Protein AF-A0A923CUH1-F1 (afdb_monomer_lite)

Foldseek 3Di:
DFDWDADPVRHTPFHDDFLLLLQLQLLLQVLLVVQVVCQPVLAAAEEEAEEDAPFCSSLLLSCVFWLWLATDGLVVQLQQAQPVVQVVCVVVVHGDPVRHGHALLVLLVVVLVLCLLQLQLQRNYTYYYYYLNSLCSGPLSVLLLVLLLVVQLVCCVPDPDHPCVVCVDLVSVLVVLVVQQVCCVVVVDDGSRHVVNNVVLVVFDSVVSVQSNDDAPPFQDRDSVPDPPVCRSVVSNVVVLVVCLQQQSRWGWDFLVNLCVLQVVVVHDCVLCQVLQFPQSPPDRTTRGDSQCNDLVSVLVSCVVSVVDPPPDDDDPSVVVVSVSTRRDHHYDYHYRDPSSSPDDGFLLSVLQVVVLVVLVVVCVVVVHPQWRWHWPPSLDDPVPIDIDTHRCVVQWDWDQHSNDTDTDGDGHYDDCVAQSNVVSVVCSNVQSVSDNDDHPTRNDDDRDNDDDDPSSDRPSSNRRPPDDPVVVD

Secondary structure (DSSP, 8-state):
----EE-TT--EEE---TTHHHHHHHHHHHHHHHHHHHHHH---EEEEEE--SS--HHHHHHHHHH--SEE--HHHHHT-B-HHHHHHHHHTT---GGGBSB-HHHHHHHHHHHHHHHHHTT---EEEEEETTGGGGBHHHHHHHHHHHHHHHHHHHHSSS-HHHH--SHHHHHHHHHHHHHHHHHS----SS-HHHHHHHHTS-HHHHHHHTSPPPTTS---GGGS-HHHHHHHHHHHHHHHHHHTT-----EEHHHHHHHHHHTT--HHHHHHHHBSSTTSSSEE-B-TT--SHHHHHHHHHHTTSS-TTPPPPHHHHHHHHHHS----EEEEEESHHHHTSPPPHHHHHHHHHHHHHHHHHHHTT--SEEEEEE-TTS-GGG-EEEEEESGGGEEEEEETTEEEEEEPPPPP-TTSHHHHHHHHHHHHHHT-SSSPP----PPPP-SSS--TTSS-HHHHHHTSPPTTTT-

pLDDT: mean 89.27, std 9.26, range [29.44, 98.06]

Sequence (474 aa):
GDIQVRDSKGKVLCAMSFGFHTAARSFANEISNLCNDCSSDVKYWHICKVMGRVASHLALEVALQTHANMTLIGEDLANYIDKRRIAQAEKQGIVDYTAYGMTLRHLSRLICDGIVKRAAVGKNYGVLVIPEGVLEFINEIQIFITKLNVIIAEYNATHDKHFHKEFPLLEDKLDYLRRLARQSREEEIISVWNTRDDDLFNDIPAFFQEGLLMERDSHGNFQFSLVETDKILMGLVKDYLNILKEKGRYKLGIHKDFFRKTLKKDGLDPDFFGPVLFRNYDNGPYLLVKESIMSNKTLKQELIRGKVIKNEDKIPKAIEKIYKKSVPNFKTQLHFYGYDGRGSDPSRFDCNYTYNLGLTVFALIANNATGQMAAIKNLEFDFSAWQPIGIPIAPLMRLEERNGKLTLVIEKSVVNTHSTAFKVVESLREKWLAANPEEDNYRRPGPIRFTGKSEEDRPLTLVLNAIPNGHDQI

Radius of gyration: 27.13 Å; chains: 1; bounding box: 61×70×78 Å

Structure (mmCIF, N/CA/C/O backbone):
data_AF-A0A923CUH1-F1
#
_entry.id   AF-A0A923CUH1-F1
#
loop_
_atom_site.group_PDB
_atom_site.id
_atom_site.type_symbol
_atom_site.label_atom_id
_atom_site.label_alt_id
_atom_site.label_comp_id
_atom_site.label_asym_id
_atom_site.label_entity_id
_atom_site.label_seq_id
_atom_site.pdbx_PDB_ins_code
_atom_site.Cartn_x
_atom_site.Cartn_y
_atom_site.Cartn_z
_atom_site.occupancy
_atom_site.B_iso_or_equiv
_atom_site.auth_seq_id
_atom_site.auth_comp_id
_atom_site.auth_asym_id
_atom_site.auth_atom_id
_atom_site.pdbx_PDB_model_num
ATOM 1 N N . GLY A 1 1 ? 13.529 -0.574 -13.558 1.00 53.47 1 GLY A N 1
ATOM 2 C CA . GLY A 1 1 ? 13.115 -1.873 -13.016 1.00 53.47 1 GLY A CA 1
ATOM 3 C C . GLY A 1 1 ? 11.708 -2.244 -13.423 1.00 53.47 1 GLY A C 1
ATOM 4 O O . GLY A 1 1 ? 11.166 -3.147 -12.820 1.00 53.47 1 GLY A O 1
ATOM 5 N N . ASP A 1 2 ? 11.115 -1.599 -14.433 1.00 69.31 2 ASP A N 1
ATOM 6 C CA . ASP A 1 2 ? 9.685 -1.757 -14.716 1.00 69.31 2 ASP A CA 1
ATOM 7 C C . ASP A 1 2 ? 9.478 -1.694 -16.231 1.00 69.31 2 ASP A C 1
ATOM 9 O O . ASP A 1 2 ? 8.814 -0.808 -16.758 1.00 69.31 2 ASP A O 1
ATOM 13 N N . ILE A 1 3 ? 10.170 -2.569 -16.962 1.00 81.31 3 ILE A N 1
ATOM 14 C CA . ILE A 1 3 ? 9.990 -2.706 -18.409 1.00 81.31 3 ILE A CA 1
ATOM 15 C C . ILE A 1 3 ? 9.239 -4.009 -18.638 1.00 81.31 3 ILE A C 1
ATOM 17 O O . ILE A 1 3 ? 9.714 -5.081 -18.264 1.00 81.31 3 ILE A O 1
ATOM 21 N N . GLN A 1 4 ? 8.081 -3.895 -19.274 1.00 89.06 4 GLN A N 1
ATOM 22 C CA . GLN A 1 4 ? 7.370 -5.015 -19.867 1.00 89.06 4 GLN A CA 1
ATOM 23 C C . GLN A 1 4 ? 7.197 -4.701 -21.345 1.00 89.06 4 GLN A C 1
ATOM 25 O O . GLN A 1 4 ? 6.841 -3.581 -21.705 1.00 89.06 4 GLN A O 1
ATOM 30 N N . VAL A 1 5 ? 7.466 -5.680 -22.201 1.00 90.62 5 VAL A N 1
ATOM 31 C CA . VAL A 1 5 ? 7.386 -5.505 -23.652 1.00 90.62 5 VAL A CA 1
ATOM 32 C C . VAL A 1 5 ? 6.384 -6.490 -24.218 1.00 90.62 5 VAL A C 1
ATOM 34 O O . VAL A 1 5 ? 6.442 -7.686 -23.918 1.00 90.62 5 VAL A O 1
ATOM 37 N N . ARG A 1 6 ? 5.494 -5.984 -25.070 1.00 89.81 6 ARG A N 1
ATOM 38 C CA . ARG A 1 6 ? 4.552 -6.770 -25.866 1.00 89.81 6 ARG A CA 1
ATOM 39 C C . ARG A 1 6 ? 4.747 -6.463 -27.345 1.00 89.81 6 ARG A C 1
ATOM 41 O O . ARG A 1 6 ? 5.167 -5.362 -27.691 1.00 89.81 6 ARG A O 1
ATOM 48 N N . ASP A 1 7 ? 4.468 -7.435 -28.204 1.00 88.75 7 ASP A N 1
ATOM 49 C CA . ASP A 1 7 ? 4.393 -7.194 -29.645 1.00 88.75 7 ASP A CA 1
ATOM 50 C C . ASP A 1 7 ? 3.061 -6.527 -30.041 1.00 88.75 7 ASP A C 1
ATOM 52 O O . ASP A 1 7 ? 2.171 -6.319 -29.213 1.00 88.75 7 ASP A O 1
ATOM 56 N N . SER A 1 8 ? 2.904 -6.207 -31.328 1.00 85.88 8 SER A N 1
ATOM 57 C CA . SER A 1 8 ? 1.687 -5.585 -31.872 1.00 85.88 8 SER A CA 1
ATOM 58 C C . SER A 1 8 ? 0.430 -6.452 -31.758 1.00 85.88 8 SER A C 1
ATOM 60 O O . SER A 1 8 ? -0.675 -5.944 -31.925 1.00 85.88 8 SER A O 1
ATOM 62 N N . LYS A 1 9 ? 0.579 -7.750 -31.469 1.00 87.94 9 LYS A N 1
ATOM 63 C CA . LYS A 1 9 ? -0.520 -8.689 -31.215 1.00 87.94 9 LYS A CA 1
ATOM 64 C C . LYS A 1 9 ? -0.776 -8.876 -29.715 1.00 87.94 9 LYS A C 1
ATOM 66 O O . LYS A 1 9 ? -1.543 -9.753 -29.334 1.00 87.94 9 LYS A O 1
ATOM 71 N N . GLY A 1 10 ? -0.118 -8.091 -28.857 1.00 84.75 10 GLY A N 1
ATOM 72 C CA . GLY A 1 10 ? -0.249 -8.156 -27.402 1.00 84.75 10 GLY A CA 1
ATOM 73 C C . GLY A 1 10 ? 0.540 -9.289 -26.738 1.00 84.75 10 GLY A C 1
ATOM 74 O O . GLY A 1 10 ? 0.474 -9.436 -25.510 1.00 84.75 10 GLY A O 1
ATOM 75 N N . LYS A 1 11 ? 1.318 -10.071 -27.500 1.00 87.50 11 LYS A N 1
ATOM 76 C CA . LYS A 1 11 ? 2.098 -11.191 -26.966 1.00 87.50 11 LYS A CA 1
ATOM 77 C C . LYS A 1 11 ? 3.270 -10.670 -26.149 1.00 87.50 11 LYS A C 1
ATOM 79 O O . LYS A 1 11 ? 4.036 -9.829 -26.612 1.00 87.50 11 LYS A O 1
ATOM 84 N N . VAL A 1 12 ? 3.442 -11.212 -24.947 1.00 90.50 12 VAL A N 1
ATOM 85 C CA . VAL A 1 12 ? 4.538 -10.833 -24.050 1.00 90.50 12 VAL A CA 1
ATOM 86 C C . VAL A 1 12 ? 5.882 -11.279 -24.635 1.00 90.50 12 VAL A C 1
ATOM 88 O O . VAL A 1 12 ? 6.094 -12.455 -24.937 1.00 90.50 12 VAL A O 1
ATOM 91 N N . LEU A 1 13 ? 6.791 -10.319 -24.800 1.00 92.81 13 LEU A N 1
ATOM 92 C CA . LEU A 1 13 ? 8.180 -10.527 -25.216 1.00 92.81 13 LEU A CA 1
ATOM 93 C C . LEU A 1 13 ? 9.147 -10.401 -24.034 1.00 92.81 13 LEU A C 1
ATOM 95 O O . LEU A 1 13 ? 10.120 -11.142 -23.959 1.00 92.81 13 LEU A O 1
ATOM 99 N N . CYS A 1 14 ? 8.856 -9.488 -23.107 1.00 93.56 14 CYS A N 1
ATOM 100 C CA . CYS A 1 14 ? 9.565 -9.329 -21.842 1.00 93.56 14 CYS A CA 1
ATOM 101 C C . CYS A 1 14 ? 8.522 -9.139 -20.741 1.00 93.56 14 CYS A C 1
ATOM 103 O O . CYS A 1 14 ? 7.803 -8.140 -20.742 1.00 93.56 14 CYS A O 1
ATOM 105 N N . ALA A 1 15 ? 8.395 -10.119 -19.846 1.00 91.06 15 ALA A N 1
ATOM 106 C CA . ALA A 1 15 ? 7.364 -10.106 -18.809 1.00 91.06 15 ALA A CA 1
ATOM 107 C C . ALA A 1 15 ? 7.777 -9.306 -17.563 1.00 91.06 15 ALA A C 1
ATOM 109 O O . ALA A 1 15 ? 6.917 -8.770 -16.870 1.00 91.06 15 ALA A O 1
ATOM 110 N N . MET A 1 16 ? 9.078 -9.246 -17.264 1.00 91.19 16 MET A N 1
ATOM 111 C CA . MET A 1 16 ? 9.628 -8.551 -16.098 1.00 91.19 16 MET A CA 1
ATOM 112 C C . MET A 1 16 ? 11.131 -8.309 -16.238 1.00 91.19 16 MET A C 1
ATOM 114 O O . MET A 1 16 ? 11.830 -9.047 -16.938 1.00 91.19 16 MET A O 1
ATOM 118 N N . SER A 1 17 ? 11.657 -7.339 -15.493 1.00 91.38 17 SER A N 1
ATOM 119 C CA . SER A 1 17 ? 13.102 -7.198 -15.299 1.00 91.38 17 SER A CA 1
ATOM 120 C C . SER A 1 17 ? 13.632 -8.166 -14.240 1.00 91.38 17 SER A C 1
ATOM 122 O O . SER A 1 17 ? 12.934 -8.485 -13.278 1.00 91.38 17 SER A O 1
ATOM 124 N N . PHE A 1 18 ? 14.888 -8.588 -14.391 1.00 92.19 18 PHE A N 1
ATOM 125 C CA . PHE A 1 18 ? 15.571 -9.419 -13.399 1.00 92.19 18 PHE A CA 1
ATOM 126 C C . PHE A 1 18 ? 15.695 -8.704 -12.043 1.00 92.19 18 PHE A C 1
ATOM 128 O O . PHE A 1 18 ? 15.715 -7.473 -11.971 1.00 92.19 18 PHE A O 1
ATOM 135 N N . GLY A 1 19 ? 15.757 -9.483 -10.964 1.00 92.12 19 GLY A N 1
ATOM 136 C CA . GLY A 1 19 ? 15.858 -8.994 -9.585 1.00 92.12 19 GLY A CA 1
ATOM 137 C C . GLY A 1 19 ? 14.513 -8.630 -8.949 1.00 92.12 19 GLY A C 1
ATOM 138 O O . GLY A 1 19 ? 14.433 -8.508 -7.727 1.00 92.12 19 GLY A O 1
ATOM 139 N N . PHE A 1 20 ? 13.444 -8.502 -9.748 1.00 93.12 20 PHE A N 1
ATOM 140 C CA . PHE A 1 20 ? 12.092 -8.236 -9.251 1.00 93.12 20 PHE A CA 1
ATOM 141 C C . PHE A 1 20 ? 11.637 -9.301 -8.250 1.00 93.12 20 PHE A C 1
ATOM 143 O O . PHE A 1 20 ? 11.165 -8.962 -7.166 1.00 93.12 20 PHE A O 1
ATOM 150 N N . HIS A 1 21 ? 11.808 -10.583 -8.594 1.00 93.75 21 HIS A N 1
ATOM 151 C CA . HIS A 1 21 ? 11.360 -11.677 -7.740 1.00 93.75 21 HIS A CA 1
ATOM 152 C C . HIS A 1 21 ? 12.098 -11.662 -6.401 1.00 93.75 21 HIS A C 1
ATOM 154 O O . HIS A 1 21 ? 11.470 -11.711 -5.350 1.00 93.75 21 HIS A O 1
ATOM 160 N N . THR A 1 22 ? 13.421 -11.526 -6.427 1.00 93.19 22 THR A N 1
ATOM 161 C CA . THR A 1 22 ? 14.258 -11.463 -5.223 1.00 93.19 22 THR A CA 1
ATOM 162 C C . THR A 1 22 ? 13.841 -10.317 -4.305 1.00 93.19 22 THR A C 1
ATOM 164 O O . THR A 1 22 ? 13.588 -10.552 -3.123 1.00 93.19 22 THR A O 1
ATOM 167 N N . ALA A 1 23 ? 13.695 -9.104 -4.846 1.00 92.94 23 ALA A N 1
ATOM 168 C CA . ALA A 1 23 ? 13.280 -7.944 -4.063 1.00 92.94 23 ALA A CA 1
ATOM 169 C C . ALA A 1 23 ? 11.882 -8.145 -3.456 1.00 92.94 23 ALA A C 1
ATOM 171 O O . ALA A 1 23 ? 11.700 -7.966 -2.253 1.00 92.94 23 ALA A O 1
ATOM 172 N N . ALA A 1 24 ? 10.909 -8.595 -4.257 1.00 93.69 24 ALA A N 1
ATOM 173 C CA . ALA A 1 24 ? 9.548 -8.836 -3.787 1.00 93.69 24 ALA A CA 1
ATOM 174 C C . ALA A 1 24 ? 9.488 -9.891 -2.672 1.00 93.69 24 ALA A C 1
ATOM 176 O O . ALA A 1 24 ? 8.765 -9.716 -1.694 1.00 93.69 24 ALA A O 1
ATOM 177 N N . ARG A 1 25 ? 10.267 -10.971 -2.797 1.00 93.25 25 ARG A N 1
ATOM 178 C CA . ARG A 1 25 ? 10.357 -12.043 -1.795 1.00 93.25 25 ARG A CA 1
ATOM 179 C C . ARG A 1 25 ? 11.004 -11.558 -0.502 1.00 93.25 25 ARG A C 1
ATOM 181 O O . ARG A 1 25 ? 10.501 -11.885 0.568 1.00 93.25 25 ARG A O 1
ATOM 188 N N . SER A 1 26 ? 12.072 -10.768 -0.603 1.00 92.69 26 SER A N 1
ATOM 189 C CA . SER A 1 26 ? 12.737 -10.155 0.552 1.00 92.69 26 SER A CA 1
ATOM 190 C C . SER A 1 26 ? 11.755 -9.272 1.335 1.00 92.69 26 SER A C 1
ATOM 192 O O . SER A 1 26 ? 11.492 -9.522 2.511 1.00 92.69 26 SER A O 1
ATOM 194 N N . PHE A 1 27 ? 11.075 -8.348 0.648 1.00 94.00 27 PHE A N 1
ATOM 195 C CA . PHE A 1 27 ? 10.077 -7.469 1.267 1.00 94.00 27 PHE A CA 1
ATOM 196 C C . PHE A 1 27 ? 8.882 -8.235 1.839 1.00 94.00 27 PHE A C 1
ATOM 198 O O . PHE A 1 27 ? 8.433 -7.948 2.947 1.00 94.00 27 PHE A O 1
ATOM 205 N N . ALA A 1 28 ? 8.365 -9.227 1.111 1.00 94.94 28 ALA A N 1
ATOM 206 C CA . ALA A 1 28 ? 7.236 -10.025 1.572 1.00 94.94 28 ALA A CA 1
ATOM 207 C C . ALA A 1 28 ? 7.567 -10.835 2.833 1.00 94.94 28 ALA A C 1
ATOM 209 O O . ALA A 1 28 ? 6.721 -10.933 3.719 1.00 94.94 28 ALA A O 1
ATOM 210 N N . ASN A 1 29 ? 8.781 -11.385 2.942 1.00 92.94 29 ASN A N 1
ATOM 211 C CA . ASN A 1 29 ? 9.215 -12.099 4.142 1.00 92.94 29 ASN A CA 1
ATOM 212 C C . ASN A 1 29 ? 9.226 -11.167 5.359 1.00 92.94 29 ASN A C 1
ATOM 214 O O . ASN A 1 29 ? 8.589 -11.482 6.366 1.00 92.94 29 ASN A O 1
ATOM 218 N N . GLU A 1 30 ? 9.852 -9.995 5.246 1.00 93.25 30 GLU A N 1
ATOM 219 C CA . GLU A 1 30 ? 9.907 -9.020 6.341 1.00 93.25 30 GLU A CA 1
ATOM 220 C C . GLU A 1 30 ? 8.518 -8.518 6.752 1.00 93.25 30 GLU A C 1
ATOM 222 O O . GLU A 1 30 ? 8.163 -8.514 7.932 1.00 93.25 30 GLU A O 1
ATOM 227 N N . ILE A 1 31 ? 7.675 -8.171 5.778 1.00 95.81 31 ILE A N 1
ATOM 228 C CA . ILE A 1 31 ? 6.305 -7.718 6.045 1.00 95.81 31 ILE A CA 1
ATOM 229 C C . ILE A 1 31 ? 5.474 -8.843 6.678 1.00 95.81 31 ILE A C 1
ATOM 231 O O . ILE A 1 31 ? 4.690 -8.590 7.592 1.00 95.81 31 ILE A O 1
ATOM 235 N N . SER A 1 32 ? 5.667 -10.100 6.268 1.00 94.94 32 SER A N 1
ATOM 236 C CA . SER A 1 32 ? 4.964 -11.237 6.873 1.00 94.94 32 SER A CA 1
ATOM 237 C C . SER A 1 32 ? 5.366 -11.490 8.331 1.00 94.94 32 SER A C 1
ATOM 239 O O . SER A 1 32 ? 4.520 -11.894 9.136 1.00 94.94 32 SER A O 1
ATOM 241 N N . ASN A 1 33 ? 6.614 -11.183 8.706 1.00 93.38 33 ASN A N 1
ATOM 242 C CA . ASN A 1 33 ? 7.052 -11.220 10.101 1.00 93.38 33 ASN A CA 1
ATOM 243 C C . ASN A 1 33 ? 6.280 -10.181 10.929 1.00 93.38 33 ASN A C 1
ATOM 245 O O . ASN A 1 33 ? 5.782 -10.504 12.010 1.00 93.38 33 ASN A O 1
ATOM 249 N N . LEU A 1 34 ? 6.081 -8.974 10.386 1.00 94.56 34 LEU A N 1
ATOM 250 C CA . LEU A 1 34 ? 5.256 -7.939 11.020 1.00 94.56 34 LEU A CA 1
ATOM 251 C C . LEU A 1 34 ? 3.774 -8.324 11.103 1.00 94.56 34 LEU A C 1
ATOM 253 O O . LEU A 1 34 ? 3.114 -7.997 12.087 1.00 94.56 34 LEU A O 1
ATOM 257 N N . CYS A 1 35 ? 3.236 -9.049 10.118 1.00 92.75 35 CYS A N 1
ATOM 258 C CA . CYS A 1 35 ? 1.878 -9.598 10.192 1.00 92.75 35 CYS A CA 1
ATOM 259 C C . CYS A 1 35 ? 1.711 -10.563 11.387 1.00 92.75 35 CYS A C 1
ATOM 261 O O . CYS A 1 35 ? 0.673 -10.578 12.059 1.00 92.75 35 CYS A O 1
ATOM 263 N N . ASN A 1 36 ? 2.740 -11.360 11.688 1.00 87.31 36 ASN A N 1
ATOM 264 C CA . ASN A 1 36 ? 2.739 -12.260 12.843 1.00 87.31 36 ASN A CA 1
ATOM 265 C C . ASN A 1 36 ? 2.884 -11.498 14.175 1.00 87.31 36 ASN A C 1
ATOM 267 O O . ASN A 1 36 ? 2.172 -11.799 15.137 1.00 87.31 36 ASN A O 1
ATOM 271 N N . ASP A 1 37 ? 3.745 -10.478 14.215 1.00 86.50 37 ASP A N 1
ATOM 272 C CA . ASP A 1 37 ? 3.902 -9.594 15.378 1.00 86.50 37 ASP A CA 1
ATOM 273 C C . ASP A 1 37 ? 2.604 -8.832 15.695 1.00 86.50 37 ASP A C 1
ATOM 275 O O . ASP A 1 37 ? 2.131 -8.840 16.832 1.00 86.50 37 ASP A O 1
ATOM 279 N N . CYS A 1 38 ? 1.938 -8.301 14.662 1.00 84.06 38 CYS A N 1
ATOM 280 C CA . CYS A 1 38 ? 0.613 -7.678 14.745 1.00 84.06 38 CYS A CA 1
ATOM 281 C C . CYS A 1 38 ? -0.405 -8.555 15.478 1.00 84.06 38 CYS A C 1
ATOM 283 O O . CYS A 1 38 ? -1.154 -8.072 16.329 1.00 84.06 38 CYS A O 1
ATOM 285 N N . SER A 1 39 ? -0.423 -9.845 15.144 1.00 78.56 39 SER A N 1
ATOM 286 C CA . SER A 1 39 ? -1.347 -10.820 15.730 1.00 78.56 39 SER A CA 1
ATOM 287 C C . SER A 1 39 ? -1.015 -11.140 17.195 1.00 78.56 39 SER A C 1
ATOM 289 O O . SER A 1 39 ? -1.879 -11.626 17.920 1.00 78.56 39 SER A O 1
ATOM 291 N N . SER A 1 40 ? 0.213 -10.846 17.635 1.00 77.69 40 SER A N 1
ATOM 292 C CA . SER A 1 40 ? 0.733 -11.185 18.962 1.00 77.69 40 SER A CA 1
ATOM 293 C C . SER A 1 40 ? 0.672 -10.008 19.949 1.00 77.69 40 SER A C 1
ATOM 295 O O . SER A 1 40 ? 0.150 -10.178 21.050 1.00 77.69 40 SER A O 1
ATOM 297 N N . ASP A 1 41 ? 1.155 -8.811 19.575 1.00 71.25 41 ASP A N 1
ATOM 298 C CA . ASP A 1 41 ? 1.199 -7.626 20.465 1.00 71.25 41 ASP A CA 1
ATOM 299 C C . ASP A 1 41 ? 0.005 -6.660 20.273 1.00 71.25 41 ASP A C 1
ATOM 301 O O . ASP A 1 41 ? -0.144 -5.725 21.050 1.00 71.25 41 ASP A O 1
ATOM 305 N N . VAL A 1 42 ? -0.896 -6.873 19.293 1.00 81.19 42 VAL A N 1
ATOM 306 C CA . VAL A 1 42 ? -2.233 -6.218 19.142 1.00 81.19 42 VAL A CA 1
ATOM 307 C C . VAL A 1 42 ? -2.240 -4.711 19.499 1.00 81.19 42 VAL A C 1
ATOM 309 O O . VAL A 1 42 ? -3.132 -4.196 20.185 1.00 81.19 42 VAL A O 1
ATOM 312 N N . LYS A 1 43 ? -1.210 -3.972 19.068 1.00 83.88 43 LYS A N 1
ATOM 313 C CA . LYS A 1 43 ? -0.955 -2.598 19.549 1.00 83.88 43 LYS A CA 1
ATOM 314 C C . LYS A 1 43 ? -0.649 -1.590 18.458 1.00 83.88 43 LYS A C 1
ATOM 316 O O . LYS A 1 43 ? -0.944 -0.406 18.646 1.00 83.88 43 LYS A O 1
ATOM 321 N N . TYR A 1 44 ? -0.047 -2.026 17.358 1.00 91.94 44 TYR A N 1
ATOM 322 C CA . TYR A 1 44 ? 0.490 -1.128 16.347 1.00 91.94 44 TYR A CA 1
ATOM 323 C C . TYR A 1 44 ? -0.146 -1.348 14.983 1.00 91.94 44 TYR A C 1
ATOM 325 O O . TYR A 1 44 ? -0.489 -2.459 14.588 1.00 91.94 44 TYR A O 1
ATOM 333 N N . TRP A 1 45 ? -0.260 -0.250 14.250 1.00 96.56 45 TRP A N 1
ATOM 334 C CA . TRP A 1 45 ? -0.377 -0.270 12.806 1.00 96.56 45 TRP A CA 1
ATOM 335 C C . TRP A 1 45 ? 1.017 -0.152 12.189 1.00 96.56 45 TRP A C 1
ATOM 337 O O . TRP A 1 45 ? 1.682 0.874 12.357 1.00 96.56 45 TRP A O 1
ATOM 347 N N . HIS A 1 46 ? 1.469 -1.198 11.505 1.00 97.00 46 HIS A N 1
ATOM 348 C CA . HIS A 1 46 ? 2.743 -1.209 10.791 1.00 97.00 46 HIS A CA 1
ATOM 349 C C . HIS A 1 46 ? 2.536 -0.622 9.399 1.00 97.00 46 HIS A C 1
ATOM 351 O O . HIS A 1 46 ? 1.738 -1.128 8.611 1.00 97.00 46 HIS A O 1
ATOM 357 N N . ILE A 1 47 ? 3.239 0.466 9.108 1.00 97.00 47 ILE A N 1
ATOM 358 C CA . ILE A 1 47 ? 3.164 1.185 7.841 1.00 97.00 47 ILE A CA 1
ATOM 359 C C . ILE A 1 47 ? 4.417 0.833 7.049 1.00 97.00 47 ILE A C 1
ATOM 361 O O . ILE A 1 47 ? 5.514 1.269 7.388 1.00 97.00 47 ILE A O 1
ATOM 365 N N . CYS A 1 48 ? 4.243 0.001 6.033 1.00 95.94 48 CYS A N 1
ATOM 366 C CA . CYS A 1 48 ? 5.306 -0.599 5.244 1.00 95.94 48 CYS A CA 1
ATOM 367 C C . CYS A 1 48 ? 5.405 0.130 3.906 1.00 95.94 48 CYS A C 1
ATOM 369 O O . CYS A 1 48 ? 4.636 -0.144 2.982 1.00 95.94 48 CYS A O 1
ATOM 371 N N . LYS A 1 49 ? 6.339 1.075 3.797 1.00 93.88 49 LYS A N 1
ATOM 372 C CA . LYS A 1 49 ? 6.641 1.739 2.529 1.00 93.88 49 LYS A CA 1
ATOM 373 C C . LYS A 1 49 ? 7.525 0.818 1.693 1.00 93.88 49 LYS A C 1
ATOM 375 O O . LYS A 1 49 ? 8.643 0.520 2.098 1.00 93.88 49 LYS A O 1
ATOM 380 N N . VAL A 1 50 ? 7.023 0.367 0.551 1.00 92.50 50 VAL A N 1
ATOM 381 C CA . VAL A 1 50 ? 7.733 -0.520 -0.376 1.00 92.50 50 VAL A CA 1
ATOM 382 C C . VAL A 1 50 ? 8.233 0.295 -1.554 1.00 92.50 50 VAL A C 1
ATOM 384 O O . VAL A 1 50 ? 7.499 1.107 -2.117 1.00 92.50 50 VAL A O 1
ATOM 387 N N . MET A 1 51 ? 9.485 0.069 -1.932 1.00 87.62 51 MET A N 1
ATOM 388 C CA . MET A 1 51 ? 10.085 0.717 -3.083 1.00 87.62 51 MET A CA 1
ATOM 389 C C . MET A 1 51 ? 9.266 0.482 -4.355 1.00 87.62 51 MET A C 1
ATOM 391 O O . MET A 1 51 ? 8.820 -0.624 -4.650 1.00 87.62 51 MET A O 1
ATOM 395 N N . GLY A 1 52 ? 9.102 1.547 -5.125 1.00 78.88 52 GLY A N 1
ATOM 396 C CA . GLY A 1 52 ? 8.291 1.558 -6.334 1.00 78.88 52 GLY A CA 1
ATOM 397 C C . GLY A 1 52 ? 8.010 3.002 -6.687 1.00 78.88 52 GLY A C 1
ATOM 398 O O . GLY A 1 52 ? 7.075 3.595 -6.155 1.00 78.88 52 GLY A O 1
ATOM 399 N N . ARG A 1 53 ? 8.890 3.597 -7.503 1.00 75.56 53 ARG A N 1
ATOM 400 C CA . ARG A 1 53 ? 8.819 5.031 -7.805 1.00 75.56 53 ARG A CA 1
ATOM 401 C C . ARG A 1 53 ? 7.646 5.334 -8.733 1.00 75.56 53 ARG A C 1
ATOM 403 O O . ARG A 1 53 ? 6.846 6.185 -8.405 1.00 75.56 53 ARG A O 1
ATOM 410 N N . VAL A 1 54 ? 7.551 4.629 -9.860 1.00 77.56 54 VAL A N 1
ATOM 411 C CA . VAL A 1 54 ? 6.614 4.980 -10.949 1.00 77.56 54 VAL A CA 1
ATOM 412 C C . VAL A 1 54 ? 5.516 3.935 -11.146 1.00 77.56 54 VAL A C 1
ATOM 414 O O . VAL A 1 54 ? 4.548 4.178 -11.852 1.00 77.56 54 VAL A O 1
ATOM 417 N N . ALA A 1 55 ? 5.662 2.760 -10.538 1.00 89.38 55 ALA A N 1
ATOM 418 C CA . ALA A 1 55 ? 4.729 1.655 -10.681 1.00 89.38 55 ALA A CA 1
ATOM 419 C C . ALA A 1 55 ? 4.598 0.888 -9.366 1.00 89.38 55 ALA A C 1
ATOM 421 O O . ALA A 1 55 ? 5.551 0.804 -8.584 1.00 89.38 55 ALA A O 1
ATOM 422 N N . SER A 1 56 ? 3.437 0.271 -9.158 1.00 94.44 56 SER A N 1
ATOM 423 C CA . SER A 1 56 ? 3.135 -0.477 -7.930 1.00 94.44 56 SER A CA 1
ATOM 424 C C . SER A 1 56 ? 3.374 -1.986 -8.054 1.00 94.44 56 SER A C 1
ATOM 426 O O . SER A 1 56 ? 2.815 -2.749 -7.269 1.00 94.44 56 SER A O 1
ATOM 428 N N . HIS A 1 57 ? 4.190 -2.453 -9.011 1.00 94.94 57 HIS A N 1
ATOM 429 C CA . HIS A 1 57 ? 4.405 -3.894 -9.254 1.00 94.94 57 HIS A CA 1
ATOM 430 C C . HIS A 1 57 ? 4.877 -4.645 -8.004 1.00 94.94 57 HIS A C 1
ATOM 432 O O . HIS A 1 57 ? 4.367 -5.721 -7.697 1.00 94.94 57 HIS A O 1
ATOM 438 N N . LEU A 1 58 ? 5.818 -4.063 -7.251 1.00 94.62 58 LEU A N 1
ATOM 439 C CA . LEU A 1 58 ? 6.312 -4.650 -6.002 1.00 94.62 58 LEU A CA 1
ATOM 440 C C . LEU A 1 58 ? 5.235 -4.667 -4.913 1.00 94.62 58 LEU A C 1
ATOM 442 O O . LEU A 1 58 ? 5.080 -5.677 -4.234 1.00 94.62 58 LEU A O 1
ATOM 446 N N . ALA A 1 59 ? 4.456 -3.590 -4.774 1.00 96.00 59 ALA A N 1
ATOM 447 C CA . ALA A 1 59 ? 3.345 -3.546 -3.824 1.00 96.00 59 ALA A CA 1
ATOM 448 C C . ALA A 1 59 ? 2.266 -4.590 -4.169 1.00 96.00 59 ALA A C 1
ATOM 450 O O . ALA A 1 59 ? 1.752 -5.253 -3.271 1.00 96.00 59 ALA A O 1
ATOM 451 N N . LEU A 1 60 ? 1.974 -4.793 -5.459 1.00 97.00 60 LEU A N 1
ATOM 452 C CA . LEU A 1 60 ? 1.032 -5.810 -5.925 1.00 97.00 60 LEU A CA 1
ATOM 453 C C . LEU A 1 60 ? 1.502 -7.232 -5.588 1.00 97.00 60 LEU A C 1
ATOM 455 O O . LEU A 1 60 ? 0.724 -8.033 -5.073 1.00 97.00 60 LEU A O 1
ATOM 459 N N . GLU A 1 61 ? 2.773 -7.544 -5.847 1.00 96.31 61 GLU A N 1
ATOM 460 C CA . GLU A 1 61 ? 3.345 -8.849 -5.500 1.00 96.31 61 GLU A CA 1
ATOM 461 C C . GLU A 1 61 ? 3.364 -9.055 -3.978 1.00 96.31 61 GLU A C 1
ATOM 463 O O . GLU A 1 61 ? 2.943 -10.103 -3.495 1.00 96.31 61 GLU A O 1
ATOM 468 N N . VAL A 1 62 ? 3.760 -8.042 -3.201 1.00 96.31 62 VAL A N 1
ATOM 469 C CA . VAL A 1 62 ? 3.731 -8.096 -1.731 1.00 96.31 62 VAL A CA 1
ATOM 470 C C . VAL A 1 62 ? 2.311 -8.330 -1.205 1.00 96.31 62 VAL A C 1
ATOM 472 O O . VAL A 1 62 ? 2.141 -9.122 -0.274 1.00 96.31 62 VAL A O 1
ATOM 475 N N . ALA A 1 63 ? 1.286 -7.710 -1.801 1.00 97.12 63 ALA A N 1
ATOM 476 C CA . ALA A 1 63 ? -0.111 -7.936 -1.422 1.00 97.12 63 ALA A CA 1
ATOM 477 C C . ALA A 1 63 ? -0.496 -9.417 -1.557 1.00 97.12 63 ALA A C 1
ATOM 479 O O . ALA A 1 63 ? -0.999 -10.013 -0.603 1.00 97.12 63 ALA A O 1
ATOM 480 N N . LEU A 1 64 ? -0.193 -10.023 -2.710 1.00 96.88 64 LEU A N 1
ATOM 481 C CA . LEU A 1 64 ? -0.441 -11.444 -2.980 1.00 96.88 64 LEU A CA 1
ATOM 482 C C . LEU A 1 64 ? 0.365 -12.363 -2.053 1.00 96.88 64 LEU A C 1
ATOM 484 O O . LEU A 1 64 ? -0.116 -13.417 -1.650 1.00 96.88 64 LEU A O 1
ATOM 488 N N . GLN A 1 65 ? 1.590 -11.972 -1.702 1.00 95.94 65 GLN A N 1
ATOM 489 C CA . GLN A 1 65 ? 2.478 -12.801 -0.892 1.00 95.94 65 GLN A CA 1
ATOM 490 C C . GLN A 1 65 ? 2.133 -12.777 0.602 1.00 95.94 65 GLN A C 1
ATOM 492 O O . GLN A 1 65 ? 2.359 -13.787 1.268 1.00 95.94 65 GLN A O 1
ATOM 497 N N . THR A 1 66 ? 1.608 -11.660 1.120 1.00 96.31 66 THR A N 1
ATOM 498 C CA . THR A 1 66 ? 1.466 -11.406 2.570 1.00 96.31 66 THR A CA 1
ATOM 499 C C . THR A 1 66 ? 0.025 -11.278 3.055 1.00 96.31 66 THR A C 1
ATOM 501 O O . THR A 1 66 ? -0.243 -11.494 4.239 1.00 96.31 66 THR A O 1
ATOM 504 N N . HIS A 1 67 ? -0.907 -10.928 2.164 1.00 96.44 67 HIS A N 1
ATOM 505 C CA . HIS A 1 67 ? -2.283 -10.561 2.509 1.00 96.44 67 HIS A CA 1
ATOM 506 C C . HIS A 1 67 ? -2.355 -9.476 3.603 1.00 96.44 67 HIS A C 1
ATOM 508 O O . HIS A 1 67 ? -3.174 -9.558 4.522 1.00 96.44 67 HIS A O 1
ATOM 514 N N . ALA A 1 68 ? -1.472 -8.471 3.541 1.00 97.00 68 ALA A N 1
ATOM 515 C CA . ALA A 1 68 ? -1.542 -7.308 4.425 1.00 97.00 68 ALA A CA 1
ATOM 516 C C . ALA A 1 68 ? -2.954 -6.690 4.409 1.00 97.00 68 ALA A C 1
ATOM 518 O O . ALA A 1 68 ? -3.634 -6.703 3.380 1.00 97.00 68 ALA A O 1
ATOM 519 N N . ASN A 1 69 ? -3.403 -6.131 5.541 1.00 97.50 69 ASN A N 1
ATOM 520 C CA . ASN A 1 69 ? -4.806 -5.717 5.688 1.00 97.50 69 ASN A CA 1
ATOM 521 C C . ASN A 1 69 ? -5.216 -4.639 4.690 1.00 97.50 69 ASN A C 1
ATOM 523 O O . ASN A 1 69 ? -6.370 -4.575 4.275 1.00 97.50 69 ASN A O 1
ATOM 527 N N . MET A 1 70 ? -4.279 -3.766 4.339 1.00 97.75 70 MET A N 1
ATOM 528 C CA . MET A 1 70 ? -4.455 -2.775 3.294 1.00 97.75 70 MET A CA 1
ATOM 529 C C . MET A 1 70 ? -3.173 -2.711 2.476 1.00 97.75 70 MET A C 1
ATOM 531 O O . MET A 1 70 ? -2.086 -2.588 3.034 1.00 97.75 70 MET A O 1
ATOM 535 N N . THR A 1 71 ? -3.295 -2.769 1.155 1.00 97.50 71 THR A N 1
ATOM 536 C CA . THR A 1 71 ? -2.189 -2.485 0.237 1.00 97.50 71 THR A CA 1
ATOM 537 C C . THR A 1 71 ? -2.673 -1.485 -0.793 1.00 97.50 71 THR A C 1
ATOM 539 O O . THR A 1 71 ? -3.706 -1.704 -1.423 1.00 97.50 71 THR A O 1
ATOM 542 N N . LEU A 1 72 ? -1.957 -0.374 -0.931 1.00 96.44 72 LEU A N 1
ATOM 543 C CA . LEU A 1 72 ? -2.273 0.639 -1.929 1.00 96.44 72 LEU A CA 1
ATOM 544 C C . LEU A 1 72 ? -1.621 0.271 -3.261 1.00 96.44 72 LEU A C 1
ATOM 546 O O . LEU A 1 72 ? -0.443 -0.069 -3.306 1.00 96.44 72 LEU A O 1
ATOM 550 N N . ILE A 1 73 ? -2.386 0.380 -4.343 1.00 96.31 73 ILE A N 1
ATOM 551 C CA . ILE A 1 73 ? -1.898 0.246 -5.716 1.00 96.31 73 ILE A CA 1
ATOM 552 C C . ILE A 1 73 ? -2.130 1.595 -6.384 1.00 96.31 73 ILE A C 1
ATOM 554 O O . ILE A 1 73 ? -3.275 2.001 -6.562 1.00 96.31 73 ILE A O 1
ATOM 558 N N . GLY A 1 74 ? -1.058 2.314 -6.705 1.00 93.88 74 GLY A N 1
ATOM 559 C CA . GLY A 1 74 ? -1.126 3.669 -7.251 1.00 93.88 74 GLY A CA 1
ATOM 560 C C . GLY A 1 74 ? -2.015 3.770 -8.491 1.00 93.88 74 GLY A C 1
ATOM 561 O O . GLY A 1 74 ? -2.866 4.645 -8.586 1.00 93.88 74 GLY A O 1
ATOM 562 N N . GLU A 1 75 ? -1.900 2.809 -9.396 1.00 94.31 75 GLU A N 1
ATOM 563 C CA . GLU A 1 75 ? -2.668 2.737 -10.633 1.00 94.31 75 GLU A CA 1
ATOM 564 C C . GLU A 1 75 ? -4.178 2.542 -10.385 1.00 94.31 75 GLU A C 1
ATOM 566 O O . GLU A 1 75 ? -4.993 3.040 -11.158 1.00 94.31 75 GLU A O 1
ATOM 571 N N . ASP A 1 76 ? -4.573 1.868 -9.298 1.00 94.88 76 ASP A N 1
ATOM 572 C CA . ASP A 1 76 ? -5.981 1.776 -8.866 1.00 94.88 76 ASP A CA 1
ATOM 573 C C . ASP A 1 76 ? -6.477 3.128 -8.340 1.00 94.88 76 ASP A C 1
ATOM 575 O O . ASP A 1 76 ? -7.559 3.593 -8.696 1.00 94.88 76 ASP A O 1
ATOM 579 N N . LEU A 1 77 ? -5.645 3.815 -7.547 1.00 93.62 77 LEU A N 1
ATOM 580 C CA . LEU A 1 77 ? -5.964 5.144 -7.021 1.00 93.62 77 LEU A CA 1
ATOM 581 C C . LEU A 1 77 ? -6.152 6.164 -8.151 1.00 93.62 77 LEU A C 1
ATOM 583 O O . LEU A 1 77 ? -7.133 6.904 -8.142 1.00 93.62 77 LEU A O 1
ATOM 587 N N . ALA A 1 78 ? -5.270 6.175 -9.149 1.00 91.44 78 ALA A N 1
ATOM 588 C CA . ALA A 1 78 ? -5.381 7.080 -10.294 1.00 91.44 78 ALA A CA 1
ATOM 589 C C . ALA A 1 78 ? -6.673 6.856 -11.106 1.00 91.44 78 ALA A C 1
ATOM 591 O O . ALA A 1 78 ? -7.236 7.807 -11.646 1.00 91.44 78 ALA A O 1
ATOM 592 N N . ASN A 1 79 ? -7.174 5.615 -11.148 1.00 91.94 79 ASN A N 1
ATOM 593 C CA . ASN A 1 79 ? -8.413 5.240 -11.835 1.00 91.94 79 ASN A CA 1
ATOM 594 C C . ASN A 1 79 ? -9.678 5.414 -10.974 1.00 91.94 79 ASN A C 1
ATOM 596 O O . ASN A 1 79 ? -10.781 5.102 -11.432 1.00 91.94 79 ASN A O 1
ATOM 600 N N . TYR A 1 80 ? -9.553 5.890 -9.732 1.00 91.94 80 TYR A N 1
ATOM 601 C CA . TYR A 1 80 ? -10.692 6.074 -8.840 1.00 91.94 80 TYR A CA 1
ATOM 602 C C . TYR A 1 80 ? -11.698 7.087 -9.404 1.00 91.94 80 TYR A C 1
ATOM 604 O O . TYR A 1 80 ? -11.330 8.123 -9.950 1.00 91.94 80 TYR A O 1
ATOM 612 N N . ILE A 1 81 ? -12.991 6.808 -9.230 1.00 90.50 81 ILE A N 1
ATOM 613 C CA . ILE A 1 81 ? -14.075 7.708 -9.631 1.00 90.50 81 ILE A CA 1
ATOM 614 C C . ILE A 1 81 ? -15.083 7.819 -8.487 1.00 90.50 81 ILE A C 1
ATOM 616 O O . ILE A 1 81 ? -15.719 6.833 -8.098 1.00 90.50 81 ILE A O 1
ATOM 620 N N . ASP A 1 82 ? -15.299 9.038 -7.989 1.00 89.06 82 ASP A N 1
ATOM 621 C CA . ASP A 1 82 ? -16.321 9.319 -6.983 1.00 89.06 82 ASP A CA 1
ATOM 622 C C . ASP A 1 82 ? -17.707 9.443 -7.630 1.00 89.06 82 ASP A C 1
ATOM 624 O O . ASP A 1 82 ? -18.216 10.528 -7.929 1.00 89.06 82 ASP A O 1
ATOM 628 N N . LYS A 1 83 ? -18.357 8.290 -7.808 1.00 90.19 83 LYS A N 1
ATOM 629 C CA . LYS A 1 83 ? -19.707 8.197 -8.387 1.00 90.19 83 LYS A CA 1
ATOM 630 C C . LYS A 1 83 ? -20.750 9.025 -7.628 1.00 90.19 83 LYS A C 1
ATOM 632 O O . LYS A 1 83 ? -21.731 9.458 -8.227 1.00 90.19 83 LYS A O 1
ATOM 637 N N . ARG A 1 84 ? -20.573 9.251 -6.318 1.00 88.06 84 ARG A N 1
ATOM 638 C CA . ARG A 1 84 ? -21.528 10.040 -5.520 1.00 88.06 84 ARG A CA 1
ATOM 639 C C . ARG A 1 84 ? -21.432 11.518 -5.868 1.00 88.06 84 ARG A C 1
ATOM 641 O O . ARG A 1 84 ? -22.467 12.163 -6.011 1.00 88.06 84 ARG A O 1
ATOM 648 N N . ARG A 1 85 ? -20.210 12.035 -6.023 1.00 87.88 85 ARG A N 1
ATOM 649 C CA . ARG A 1 85 ? -19.979 13.419 -6.457 1.00 87.88 85 ARG A CA 1
ATOM 650 C C . ARG A 1 85 ? -20.476 13.652 -7.876 1.00 87.88 85 ARG A C 1
ATOM 652 O O . ARG A 1 85 ? -21.160 14.646 -8.088 1.00 87.88 85 ARG A O 1
ATOM 659 N N . ILE A 1 86 ? -20.237 12.710 -8.793 1.00 90.00 86 ILE A N 1
ATOM 660 C CA . ILE A 1 86 ? -20.786 12.774 -10.159 1.00 90.00 86 ILE A CA 1
ATOM 661 C C . ILE A 1 86 ? -22.313 12.875 -10.113 1.00 90.00 86 ILE A C 1
ATOM 663 O O . ILE A 1 86 ? -22.876 13.839 -10.621 1.00 90.00 86 ILE A O 1
ATOM 667 N N . ALA A 1 87 ? -22.983 11.960 -9.408 1.00 90.44 87 ALA A N 1
ATOM 668 C CA . ALA A 1 87 ? -24.442 11.974 -9.306 1.00 90.44 87 ALA A CA 1
ATOM 669 C C . ALA A 1 87 ? -24.996 13.248 -8.634 1.00 90.44 87 ALA A C 1
ATOM 671 O O . ALA A 1 87 ? -26.116 13.672 -8.918 1.00 90.44 87 ALA A O 1
ATOM 672 N N . GLN A 1 88 ? -24.252 13.863 -7.708 1.00 89.69 88 GLN A N 1
ATOM 673 C CA . GLN A 1 88 ? -24.640 15.132 -7.087 1.00 89.69 88 GLN A CA 1
ATOM 674 C C . GLN A 1 88 ? -24.456 16.322 -8.038 1.00 89.69 88 GLN A C 1
ATOM 676 O O . GLN A 1 88 ? -25.315 17.201 -8.072 1.00 89.69 88 GLN A O 1
ATOM 681 N N . ALA A 1 89 ? -23.367 16.336 -8.804 1.00 89.50 89 ALA A N 1
ATOM 682 C CA . ALA A 1 89 ? -23.069 17.355 -9.802 1.00 89.50 89 ALA A CA 1
ATOM 683 C C . ALA A 1 89 ? -24.099 17.324 -10.945 1.00 89.50 89 ALA A C 1
ATOM 685 O O . ALA A 1 89 ? -24.672 18.358 -11.284 1.00 89.50 89 ALA A O 1
ATOM 686 N N . GLU A 1 90 ? -24.448 16.127 -11.428 1.00 90.19 90 GLU A N 1
ATOM 687 C CA . GLU A 1 90 ? -25.501 15.919 -12.431 1.00 90.19 90 GLU A CA 1
ATOM 688 C C . GLU A 1 90 ? -26.851 16.486 -11.973 1.00 90.19 90 GLU A C 1
ATOM 690 O O . GLU A 1 90 ? -27.522 17.181 -12.733 1.00 90.19 90 GLU A O 1
ATOM 695 N N . LYS A 1 91 ? -27.227 16.277 -10.701 1.00 91.88 91 LYS A N 1
ATOM 696 C CA . LYS A 1 91 ? -28.450 16.868 -10.119 1.00 91.88 91 LYS A CA 1
ATOM 697 C C . LYS A 1 91 ? -28.437 18.395 -10.098 1.00 91.88 91 LYS A C 1
ATOM 699 O O . LYS A 1 91 ? -29.499 19.006 -10.061 1.00 91.88 91 LYS A O 1
ATOM 704 N N . GLN A 1 92 ? -27.255 19.000 -10.071 1.00 91.88 92 GLN A N 1
ATOM 705 C CA . GLN A 1 92 ? -27.057 20.447 -10.091 1.00 91.88 92 GLN A CA 1
ATOM 706 C C . GLN A 1 92 ? -26.820 20.983 -11.514 1.00 91.88 92 GLN A C 1
ATOM 708 O O . GLN A 1 92 ? -26.623 22.184 -11.676 1.00 91.88 92 GLN A O 1
ATOM 713 N N . GLY A 1 93 ? -26.844 20.121 -12.540 1.00 90.56 93 GLY A N 1
ATOM 714 C CA . GLY A 1 93 ? -26.573 20.498 -13.928 1.00 90.56 93 GLY A CA 1
ATOM 715 C C . GLY A 1 93 ? -25.118 20.896 -14.196 1.00 90.56 93 GLY A C 1
ATOM 716 O O . GLY A 1 93 ? -24.850 21.564 -15.191 1.00 90.56 93 GLY A O 1
ATOM 717 N N . ILE A 1 94 ? -24.182 20.516 -13.319 1.00 91.81 94 ILE A N 1
ATOM 718 C CA . ILE A 1 94 ? -22.751 20.826 -13.441 1.00 91.81 94 ILE A CA 1
ATOM 719 C C . ILE A 1 94 ? -21.927 19.546 -13.599 1.00 91.81 94 ILE A C 1
ATOM 721 O O . ILE A 1 94 ? -22.332 18.468 -13.169 1.00 91.81 94 ILE A O 1
ATOM 725 N N . VAL A 1 95 ? -20.738 19.666 -14.188 1.00 85.56 95 VAL A N 1
ATOM 726 C CA . VAL A 1 95 ? -19.771 18.564 -14.284 1.00 85.56 95 VAL A CA 1
ATOM 727 C C . VAL A 1 95 ? -18.663 18.788 -13.260 1.00 85.56 95 VAL A C 1
ATOM 729 O O . VAL A 1 95 ? -17.919 19.765 -13.343 1.00 85.56 95 VAL A O 1
ATOM 732 N N . ASP A 1 96 ? -18.537 17.881 -12.292 1.00 82.56 96 ASP A N 1
ATOM 733 C CA . ASP A 1 96 ? -17.441 17.907 -11.321 1.00 82.56 96 ASP A CA 1
ATOM 734 C C . ASP A 1 96 ? -16.246 17.100 -11.843 1.00 82.56 96 ASP A C 1
ATOM 736 O O . ASP A 1 96 ? -16.102 15.909 -11.571 1.00 82.56 96 ASP A O 1
ATOM 740 N N . TYR A 1 97 ? -15.357 17.764 -12.583 1.00 79.25 97 TYR A N 1
ATOM 741 C CA . TYR A 1 97 ? -14.123 17.150 -13.087 1.00 79.25 97 TYR A CA 1
ATOM 742 C C . TYR A 1 97 ? -13.192 16.653 -11.970 1.00 79.25 97 TYR A C 1
ATOM 744 O O . TYR A 1 97 ? -12.376 15.768 -12.202 1.00 79.25 97 TYR A O 1
ATOM 752 N N . THR A 1 98 ? -13.337 17.161 -10.742 1.00 77.19 98 THR A N 1
ATOM 753 C CA . THR A 1 98 ? -12.531 16.723 -9.589 1.00 77.19 98 THR A CA 1
ATOM 754 C C . THR A 1 98 ? -13.101 15.487 -8.888 1.00 77.19 98 THR A C 1
ATOM 756 O O . THR A 1 98 ? -12.591 15.076 -7.844 1.00 77.19 98 THR A O 1
ATOM 759 N N . ALA A 1 99 ? -14.175 14.903 -9.430 1.00 83.94 99 ALA A N 1
ATOM 760 C CA . ALA A 1 99 ? -14.675 13.591 -9.032 1.00 83.94 99 ALA A CA 1
ATOM 761 C C . ALA A 1 99 ? -13.893 12.432 -9.679 1.00 83.94 99 ALA A C 1
ATOM 763 O O . ALA A 1 99 ? -14.034 11.292 -9.233 1.00 83.94 99 ALA A O 1
ATOM 764 N N . TYR A 1 100 ? -13.085 12.715 -10.705 1.00 87.56 100 TYR A N 1
ATOM 765 C CA . TYR A 1 100 ? -12.200 11.748 -11.350 1.00 87.56 100 TYR A CA 1
ATOM 766 C C . TYR A 1 100 ? -10.810 11.796 -10.716 1.00 87.56 100 TYR A C 1
ATOM 768 O O . TYR A 1 100 ? -10.232 12.870 -10.539 1.00 87.56 100 TYR A O 1
ATOM 776 N N . GLY A 1 101 ? -10.278 10.619 -10.410 1.00 86.44 101 GLY A N 1
ATOM 777 C CA . GLY A 1 101 ? -8.995 10.441 -9.760 1.00 86.44 101 GLY A CA 1
ATOM 778 C C . GLY A 1 101 ? -9.035 10.584 -8.240 1.00 86.44 101 GLY A C 1
ATOM 779 O O . GLY A 1 101 ? -10.047 10.946 -7.629 1.00 86.44 101 GLY A O 1
ATOM 780 N N . MET A 1 102 ? -7.909 10.269 -7.606 1.00 91.38 102 MET A N 1
ATOM 781 C CA . MET A 1 102 ? -7.783 10.275 -6.153 1.00 91.38 102 MET A CA 1
ATOM 782 C C . MET A 1 102 ? -7.309 11.634 -5.636 1.00 91.38 102 MET A C 1
ATOM 784 O O . MET A 1 102 ? -6.408 12.258 -6.194 1.00 91.38 102 MET A O 1
ATOM 788 N N . THR A 1 103 ? -7.877 12.055 -4.506 1.00 89.50 103 THR A N 1
ATOM 789 C CA . THR A 1 103 ? -7.359 13.174 -3.702 1.00 89.50 103 THR A CA 1
ATOM 790 C C . THR A 1 103 ? -6.700 12.627 -2.444 1.00 89.50 103 THR A C 1
ATOM 792 O O . THR A 1 103 ? -7.118 11.603 -1.902 1.00 89.50 103 THR A O 1
ATOM 795 N N . LEU A 1 104 ? -5.712 13.338 -1.924 1.00 87.81 104 LEU A N 1
ATOM 796 C CA . LEU A 1 104 ? -5.015 13.055 -0.681 1.00 87.81 104 LEU A CA 1
ATOM 797 C C . LEU A 1 104 ? -5.995 12.969 0.498 1.00 87.81 104 LEU A C 1
ATOM 799 O O . LEU A 1 104 ? -5.902 12.072 1.338 1.00 87.81 104 LEU A O 1
ATOM 803 N N . ARG A 1 105 ? -7.002 13.853 0.518 1.00 88.00 105 ARG A N 1
ATOM 804 C CA . ARG A 1 105 ? -8.091 13.825 1.506 1.00 88.00 105 ARG A CA 1
ATOM 805 C C . ARG A 1 105 ? -8.962 12.575 1.381 1.00 88.00 105 ARG A C 1
ATOM 807 O O . ARG A 1 105 ? -9.412 12.050 2.396 1.00 88.00 105 ARG A O 1
ATOM 814 N N . HIS A 1 106 ? -9.275 12.127 0.168 1.00 90.94 106 HIS A N 1
ATOM 815 C CA . HIS A 1 106 ? -10.078 10.918 -0.012 1.00 90.94 106 HIS A CA 1
ATOM 816 C C . HIS A 1 106 ? -9.270 9.662 0.335 1.00 90.94 106 HIS A C 1
ATOM 818 O O . HIS A 1 106 ? -9.782 8.790 1.034 1.00 90.94 106 HIS A O 1
ATOM 824 N N . LEU A 1 107 ? -7.992 9.609 -0.050 1.00 93.50 107 LEU A N 1
ATOM 825 C CA . LEU A 1 107 ? -7.099 8.508 0.297 1.00 93.50 107 LEU A CA 1
ATOM 826 C C . LEU A 1 107 ? -6.959 8.349 1.818 1.00 93.50 107 LEU A C 1
ATOM 828 O O . LEU A 1 107 ? -7.091 7.240 2.335 1.00 93.50 107 LEU A O 1
ATOM 832 N N . SER A 1 108 ? -6.745 9.448 2.552 1.00 93.88 108 SER A N 1
ATOM 833 C CA . SER A 1 108 ? -6.655 9.386 4.015 1.00 93.88 108 SER A CA 1
ATOM 834 C C . SER A 1 108 ? -7.956 8.877 4.643 1.00 93.88 108 SER A C 1
ATOM 836 O O . SER A 1 108 ? -7.913 8.034 5.537 1.00 93.88 108 SER A O 1
ATOM 838 N N . ARG A 1 109 ? -9.119 9.298 4.126 1.00 94.69 109 ARG A N 1
ATOM 839 C CA . ARG A 1 109 ? -10.432 8.798 4.569 1.00 94.69 109 ARG A CA 1
ATOM 840 C C . ARG A 1 109 ? -10.606 7.306 4.316 1.00 94.69 109 ARG A C 1
ATOM 842 O O . ARG A 1 109 ? -11.070 6.619 5.216 1.00 94.69 109 ARG A O 1
ATOM 849 N N . LEU A 1 110 ? -10.194 6.802 3.154 1.00 95.25 110 LEU A N 1
ATOM 850 C CA . LEU A 1 110 ? -10.263 5.375 2.830 1.00 95.25 110 LEU A CA 1
ATOM 851 C C . LEU A 1 110 ? -9.454 4.529 3.828 1.00 95.25 110 LEU A C 1
ATOM 853 O O . LEU A 1 110 ? -9.946 3.522 4.339 1.00 95.25 110 LEU A O 1
ATOM 857 N N . ILE A 1 111 ? -8.249 4.985 4.178 1.00 97.56 111 ILE A N 1
ATOM 858 C CA . ILE A 1 111 ? -7.409 4.334 5.194 1.00 97.56 111 ILE A CA 1
ATOM 859 C C . ILE A 1 111 ? -8.078 4.399 6.574 1.00 97.56 111 ILE A C 1
ATOM 861 O O . ILE A 1 111 ? -8.155 3.389 7.277 1.00 97.56 111 ILE A O 1
ATOM 865 N N . CYS A 1 112 ? -8.600 5.566 6.967 1.00 98.00 112 CYS A N 1
ATOM 866 C CA . CYS A 1 112 ? -9.318 5.721 8.230 1.00 98.00 112 CYS A CA 1
ATOM 867 C C . CYS A 1 112 ? -10.549 4.820 8.315 1.00 98.00 112 CYS A C 1
ATOM 869 O O . CYS A 1 112 ? -10.778 4.221 9.362 1.00 98.00 112 CYS A O 1
ATOM 871 N N . ASP A 1 113 ? -11.317 4.691 7.235 1.00 97.50 113 ASP A N 1
ATOM 872 C CA . ASP A 1 113 ? -12.493 3.829 7.181 1.00 97.50 113 ASP A CA 1
ATOM 873 C C . ASP A 1 113 ? -12.098 2.362 7.396 1.00 97.50 113 ASP A C 1
ATOM 875 O O . ASP A 1 113 ? -12.738 1.670 8.190 1.00 97.50 113 ASP A O 1
ATOM 879 N N . GLY A 1 114 ? -11.004 1.898 6.780 1.00 97.88 114 GLY A N 1
ATOM 880 C CA . GLY A 1 114 ? -10.440 0.569 7.035 1.00 97.88 114 GLY A CA 1
ATOM 881 C C . GLY A 1 114 ? -10.042 0.359 8.503 1.00 97.88 114 GLY A C 1
ATOM 882 O O . GLY A 1 114 ? -10.434 -0.635 9.121 1.00 97.88 114 GLY A O 1
ATOM 883 N N . ILE A 1 115 ? -9.333 1.328 9.095 1.00 98.00 115 ILE A N 1
ATOM 884 C CA . ILE A 1 115 ? -8.915 1.298 10.509 1.00 98.00 115 ILE A CA 1
ATOM 885 C C . ILE A 1 115 ? -10.129 1.272 11.444 1.00 98.00 115 ILE A C 1
ATOM 887 O O . ILE A 1 115 ? -10.176 0.470 12.375 1.00 98.00 115 ILE A O 1
ATOM 891 N N . VAL A 1 116 ? -11.129 2.123 11.201 1.00 98.06 116 VAL A N 1
ATOM 892 C CA . VAL A 1 116 ? -12.342 2.222 12.025 1.00 98.06 116 VAL A CA 1
ATOM 893 C C . VAL A 1 116 ? -13.178 0.949 11.921 1.00 98.06 116 VAL A C 1
ATOM 895 O O . VAL A 1 116 ? -13.653 0.458 12.945 1.00 98.06 116 VAL A O 1
ATOM 898 N N . LYS A 1 117 ? -13.331 0.379 10.718 1.00 97.69 117 LYS A N 1
ATOM 899 C CA . LYS A 1 117 ? -14.032 -0.897 10.513 1.00 97.69 117 LYS A CA 1
ATOM 900 C C . LYS A 1 117 ? -13.357 -2.036 11.287 1.00 97.69 117 LYS A C 1
ATOM 902 O O . LYS A 1 117 ? -14.043 -2.784 11.978 1.00 97.69 117 LYS A O 1
ATOM 907 N N . ARG A 1 118 ? -12.024 -2.137 11.243 1.00 97.19 118 ARG A N 1
ATOM 908 C CA . ARG A 1 118 ? -11.267 -3.131 12.030 1.00 97.19 118 ARG A CA 1
ATOM 909 C C . ARG A 1 118 ? -11.370 -2.876 13.534 1.00 97.19 118 ARG A C 1
ATOM 911 O O . ARG A 1 118 ? -11.652 -3.795 14.304 1.00 97.19 118 ARG A O 1
ATOM 918 N N . ALA A 1 119 ? -11.243 -1.626 13.970 1.00 96.81 119 ALA A N 1
ATOM 919 C CA . ALA A 1 119 ? -11.403 -1.276 15.377 1.00 96.81 119 ALA A CA 1
ATOM 920 C C . ALA A 1 119 ? -12.809 -1.617 15.889 1.00 96.81 119 ALA A C 1
ATOM 922 O O . ALA A 1 119 ? -12.954 -2.051 17.031 1.00 96.81 119 ALA A O 1
ATOM 923 N N . ALA A 1 120 ? -13.842 -1.521 15.049 1.00 96.56 120 ALA A N 1
ATOM 924 C CA . ALA A 1 120 ? -15.200 -1.875 15.437 1.00 96.56 120 ALA A CA 1
ATOM 925 C C . ALA A 1 120 ? -15.365 -3.359 15.833 1.00 96.56 120 ALA A C 1
ATOM 927 O O . ALA A 1 120 ? -16.250 -3.690 16.622 1.00 96.56 120 ALA A O 1
ATOM 928 N N . VAL A 1 121 ? -14.478 -4.237 15.358 1.00 95.31 121 VAL A N 1
ATOM 929 C CA . VAL A 1 121 ? -14.408 -5.663 15.726 1.00 95.31 121 VAL A CA 1
ATOM 930 C C . VAL A 1 121 ? -13.239 -5.965 16.672 1.00 95.31 121 VAL A C 1
ATOM 932 O O . VAL A 1 121 ? -12.739 -7.080 16.739 1.00 95.31 121 VAL A O 1
ATOM 935 N N . GLY A 1 122 ? -12.772 -4.961 17.417 1.00 93.69 122 GLY A N 1
ATOM 936 C CA . GLY A 1 122 ? -11.722 -5.120 18.426 1.00 93.69 122 GLY A CA 1
ATOM 937 C C . GLY A 1 122 ? -10.292 -5.135 17.874 1.00 93.69 122 GLY A C 1
ATOM 938 O O . GLY A 1 122 ? -9.350 -5.213 18.662 1.00 93.69 122 GLY A O 1
ATOM 939 N N . LYS A 1 123 ? -10.106 -5.009 16.555 1.00 94.75 123 LYS A N 1
ATOM 940 C CA . LYS A 1 123 ? -8.793 -5.029 15.900 1.00 94.75 123 LYS A CA 1
ATOM 941 C C . LYS A 1 123 ? -8.264 -3.610 15.701 1.00 94.75 123 LYS A C 1
ATOM 943 O O . LYS A 1 123 ? -8.490 -2.981 14.673 1.00 94.75 123 LYS A O 1
ATOM 948 N N . ASN A 1 124 ? -7.550 -3.082 16.694 1.00 94.62 124 ASN A N 1
ATOM 949 C CA . ASN A 1 124 ? -6.925 -1.750 16.618 1.00 94.62 124 ASN A CA 1
ATOM 950 C C . ASN A 1 124 ? -5.470 -1.775 16.114 1.00 94.62 124 ASN A C 1
ATOM 952 O O . ASN A 1 124 ? -4.650 -0.957 16.528 1.00 94.62 124 ASN A O 1
ATOM 956 N N . TYR A 1 125 ? -5.149 -2.742 15.266 1.00 95.75 125 TYR A N 1
ATOM 957 C CA . TYR A 1 125 ? -3.812 -3.029 14.757 1.00 95.75 125 TYR A CA 1
ATOM 958 C C . TYR A 1 125 ? -3.924 -3.549 13.322 1.00 95.75 125 TYR A C 1
ATOM 960 O O . TYR A 1 125 ? -5.017 -3.920 12.867 1.00 95.75 125 TYR A O 1
ATOM 968 N N . GLY A 1 126 ? -2.802 -3.602 12.618 1.00 96.31 126 GLY A N 1
ATOM 969 C CA . GLY A 1 126 ? -2.752 -4.152 11.272 1.00 96.31 126 GLY A CA 1
ATOM 970 C C . GLY A 1 126 ? -1.524 -3.711 10.496 1.00 96.31 126 GLY A C 1
ATOM 971 O O . GLY A 1 126 ? -0.670 -2.986 11.004 1.00 96.31 126 GLY A O 1
ATOM 972 N N . VAL A 1 127 ? -1.466 -4.130 9.241 1.00 97.69 127 VAL A N 1
ATOM 973 C CA . VAL A 1 127 ? -0.382 -3.823 8.311 1.00 97.69 127 VAL A CA 1
ATOM 974 C C . VAL A 1 127 ? -0.945 -3.072 7.107 1.00 97.69 127 VAL A C 1
ATOM 976 O O . VAL A 1 127 ? -1.902 -3.524 6.473 1.00 97.69 127 VAL A O 1
ATOM 979 N N . LEU A 1 128 ? -0.353 -1.915 6.809 1.00 97.88 128 LEU A N 1
ATOM 980 C CA . LEU A 1 128 ? -0.630 -1.100 5.629 1.00 97.88 128 LEU A CA 1
ATOM 981 C C . LEU A 1 128 ? 0.619 -1.066 4.747 1.00 97.88 128 LEU A C 1
ATOM 983 O O . LEU A 1 128 ? 1.658 -0.577 5.182 1.00 97.88 128 LEU A O 1
ATOM 987 N N . VAL A 1 129 ? 0.507 -1.538 3.509 1.00 97.50 129 VAL A N 1
ATOM 988 C CA . VAL A 1 129 ? 1.570 -1.472 2.500 1.00 97.50 129 VAL A CA 1
ATOM 989 C C . VAL A 1 129 ? 1.318 -0.289 1.567 1.00 97.50 129 VAL A C 1
ATOM 991 O O . VAL A 1 129 ? 0.222 -0.136 1.023 1.00 97.50 129 VAL A O 1
ATOM 994 N N . ILE A 1 130 ? 2.333 0.556 1.386 1.00 95.38 130 ILE A N 1
ATOM 995 C CA . ILE A 1 130 ? 2.268 1.781 0.582 1.00 95.38 130 ILE A CA 1
ATOM 996 C C . ILE A 1 130 ? 3.409 1.759 -0.442 1.00 95.38 130 ILE A C 1
ATOM 998 O O . ILE A 1 130 ? 4.562 1.632 -0.030 1.00 95.38 130 ILE A O 1
ATOM 1002 N N . PRO A 1 131 ? 3.149 1.915 -1.751 1.00 93.12 131 PRO A N 1
ATOM 1003 C CA . PRO A 1 131 ? 4.216 2.115 -2.717 1.00 93.12 131 PRO A CA 1
ATOM 1004 C C . PRO A 1 131 ? 4.850 3.491 -2.490 1.00 93.12 131 PRO A C 1
ATOM 1006 O O . PRO A 1 131 ? 4.156 4.480 -2.263 1.00 93.12 131 PRO A O 1
ATOM 1009 N N . GLU A 1 132 ? 6.174 3.565 -2.544 1.00 89.38 132 GLU A N 1
ATOM 1010 C CA . GLU A 1 132 ? 6.956 4.786 -2.311 1.00 89.38 132 GLU A CA 1
ATOM 1011 C C . GLU A 1 132 ? 6.431 5.992 -3.110 1.00 89.38 132 GLU A C 1
ATOM 1013 O O . GLU A 1 132 ? 6.257 7.080 -2.554 1.00 89.38 132 GLU A O 1
ATOM 1018 N N . GLY A 1 133 ? 6.119 5.771 -4.389 1.00 87.50 133 GLY A N 1
ATOM 1019 C CA . GLY A 1 133 ? 5.561 6.762 -5.303 1.00 87.50 133 GLY A CA 1
ATOM 1020 C C . GLY A 1 133 ? 4.044 6.938 -5.241 1.00 87.50 133 GLY A C 1
ATOM 1021 O O . GLY A 1 133 ? 3.486 7.497 -6.174 1.00 87.50 133 GLY A O 1
ATOM 1022 N N . VAL A 1 134 ? 3.337 6.494 -4.188 1.00 90.56 134 VAL A N 1
ATOM 1023 C CA . VAL A 1 134 ? 1.856 6.575 -4.132 1.00 90.56 134 VAL A CA 1
ATOM 1024 C C . VAL A 1 134 ? 1.318 7.991 -4.384 1.00 90.56 134 VAL A C 1
ATOM 1026 O O . VAL A 1 134 ? 0.246 8.144 -4.963 1.00 90.56 134 VAL A O 1
ATOM 1029 N N . LEU A 1 135 ? 2.065 9.029 -3.989 1.00 88.25 135 LEU A N 1
ATOM 1030 C CA . LEU A 1 135 ? 1.671 10.427 -4.193 1.00 88.25 135 LEU A CA 1
ATOM 1031 C C . LEU A 1 135 ? 1.736 10.853 -5.661 1.00 88.25 135 LEU A C 1
ATOM 1033 O O . LEU A 1 135 ? 1.004 11.759 -6.044 1.00 88.25 135 LEU A O 1
ATOM 1037 N N . GLU A 1 136 ? 2.535 10.179 -6.492 1.00 85.50 136 GLU A N 1
ATOM 1038 C CA . GLU A 1 136 ? 2.546 10.384 -7.944 1.00 85.50 136 GLU A CA 1
ATOM 1039 C C . GLU A 1 136 ? 1.214 9.985 -8.582 1.00 85.50 136 GLU A C 1
ATOM 1041 O O . GLU A 1 136 ? 0.919 10.432 -9.676 1.00 85.50 136 GLU A O 1
ATOM 1046 N N . PHE A 1 137 ? 0.384 9.187 -7.909 1.00 89.19 137 PHE A N 1
ATOM 1047 C CA . PHE A 1 137 ? -0.921 8.751 -8.411 1.00 89.19 137 PHE A CA 1
ATOM 1048 C C . PHE A 1 137 ? -2.093 9.568 -7.856 1.00 89.19 137 PHE A C 1
ATOM 1050 O O . PHE A 1 137 ? -3.256 9.236 -8.081 1.00 89.19 137 PHE A O 1
ATOM 1057 N N . ILE A 1 138 ? -1.796 10.632 -7.108 1.00 90.44 138 ILE A N 1
ATOM 1058 C CA . ILE A 1 138 ? -2.792 11.553 -6.569 1.00 90.44 138 ILE A CA 1
ATOM 1059 C C . ILE A 1 138 ? -2.910 12.736 -7.524 1.00 90.44 138 ILE A C 1
ATOM 1061 O O . ILE A 1 138 ? -1.946 13.471 -7.731 1.00 90.44 138 ILE A O 1
ATOM 1065 N N . ASN A 1 139 ? -4.097 12.943 -8.093 1.00 87.19 139 ASN A N 1
ATOM 1066 C CA . ASN A 1 139 ? -4.303 13.872 -9.207 1.00 87.19 139 ASN A CA 1
ATOM 1067 C C . ASN A 1 139 ? -3.893 15.309 -8.873 1.00 87.19 139 ASN A C 1
ATOM 1069 O O . ASN A 1 139 ? -3.242 15.970 -9.676 1.00 87.19 139 ASN A O 1
ATOM 1073 N N . GLU A 1 140 ? -4.232 15.792 -7.678 1.00 85.12 140 GLU A N 1
ATOM 1074 C CA . GLU A 1 140 ? -3.834 17.132 -7.226 1.00 85.12 140 GLU A CA 1
ATOM 1075 C C . GLU A 1 140 ? -2.308 17.284 -7.123 1.00 85.12 140 GLU A C 1
ATOM 1077 O O . GLU A 1 140 ? -1.766 18.310 -7.526 1.00 85.12 140 GLU A O 1
ATOM 1082 N N . ILE A 1 141 ? -1.596 16.234 -6.703 1.00 87.69 141 ILE A N 1
ATOM 1083 C CA . ILE A 1 141 ? -0.130 16.236 -6.638 1.00 87.69 141 ILE A CA 1
ATOM 1084 C C . ILE A 1 141 ? 0.486 16.177 -8.037 1.00 87.69 141 ILE A C 1
ATOM 1086 O O . ILE A 1 141 ? 1.434 16.911 -8.303 1.00 87.69 141 ILE A O 1
ATOM 1090 N N . GLN A 1 142 ? -0.062 15.369 -8.951 1.00 85.06 142 GLN A N 1
ATOM 1091 C CA . GLN A 1 142 ? 0.384 15.349 -10.349 1.00 85.06 142 GLN A CA 1
ATOM 1092 C C . GLN A 1 142 ? 0.257 16.726 -10.995 1.00 85.06 142 GLN A C 1
ATOM 1094 O O . GLN A 1 142 ? 1.205 17.203 -11.615 1.00 85.06 142 GLN A O 1
ATOM 1099 N N . ILE A 1 143 ? -0.887 17.388 -10.800 1.00 85.75 143 ILE A N 1
ATOM 1100 C CA . ILE A 1 143 ? -1.127 18.735 -11.320 1.00 85.75 143 ILE A CA 1
ATOM 1101 C C . ILE A 1 143 ? -0.086 19.712 -10.766 1.00 85.75 143 ILE A C 1
ATOM 1103 O O . ILE A 1 143 ? 0.484 20.481 -11.542 1.00 85.75 143 ILE A O 1
ATOM 1107 N N . PHE A 1 144 ? 0.223 19.659 -9.466 1.00 88.19 144 PHE A N 1
ATOM 1108 C CA . PHE A 1 144 ? 1.291 20.482 -8.896 1.00 88.19 144 PHE A CA 1
ATOM 1109 C C . PHE A 1 144 ? 2.655 20.164 -9.495 1.00 88.19 144 PHE A C 1
ATOM 1111 O O . PHE A 1 144 ? 3.357 21.085 -9.897 1.00 88.19 144 PHE A O 1
ATOM 1118 N N . ILE A 1 145 ? 3.031 18.889 -9.615 1.00 84.56 145 ILE A N 1
ATOM 1119 C CA . ILE A 1 145 ? 4.316 18.496 -10.206 1.00 84.56 145 ILE A CA 1
ATOM 1120 C C . ILE A 1 145 ? 4.430 19.032 -11.636 1.00 84.56 145 ILE A C 1
ATOM 1122 O O . ILE A 1 145 ? 5.445 19.642 -11.967 1.00 84.56 145 ILE A O 1
ATOM 1126 N N . THR A 1 146 ? 3.393 18.869 -12.462 1.00 83.81 146 THR A N 1
ATOM 1127 C CA . THR A 1 146 ? 3.373 19.375 -13.840 1.00 83.81 146 THR A CA 1
ATOM 1128 C C . THR A 1 146 ? 3.490 20.895 -13.880 1.00 83.81 146 THR A C 1
ATOM 1130 O O . THR A 1 146 ? 4.361 21.412 -14.575 1.00 83.81 146 THR A O 1
ATOM 1133 N N . LYS A 1 147 ? 2.672 21.620 -13.109 1.00 87.88 147 LYS A N 1
ATOM 1134 C CA . LYS A 1 147 ? 2.697 23.091 -13.072 1.00 87.88 147 LYS A CA 1
ATOM 1135 C C . LYS A 1 147 ? 4.041 23.628 -12.595 1.00 87.88 147 LYS A C 1
ATOM 1137 O O . LYS A 1 147 ? 4.623 24.480 -13.255 1.00 87.88 147 LYS A O 1
ATOM 1142 N N . LEU A 1 148 ? 4.565 23.094 -11.494 1.00 88.19 148 LEU A N 1
ATOM 1143 C CA . LEU A 1 148 ? 5.860 23.494 -10.948 1.00 88.19 148 LEU A CA 1
ATOM 1144 C C . LEU A 1 148 ? 7.001 23.184 -11.921 1.00 88.19 148 LEU A C 1
ATOM 1146 O O . LEU A 1 148 ? 7.901 24.002 -12.069 1.00 88.19 148 LEU A O 1
ATOM 1150 N N . ASN A 1 149 ? 6.958 22.047 -12.622 1.00 83.75 149 ASN A N 1
ATOM 1151 C CA . ASN A 1 149 ? 7.954 21.728 -13.646 1.00 83.75 149 ASN A CA 1
ATOM 1152 C C . ASN A 1 149 ? 7.942 22.747 -14.787 1.00 83.75 149 ASN A C 1
ATOM 1154 O O . ASN A 1 149 ? 9.012 23.182 -15.203 1.00 83.75 149 ASN A O 1
ATOM 1158 N N . VAL A 1 150 ? 6.756 23.133 -15.267 1.00 84.81 150 VAL A N 1
ATOM 1159 C CA . VAL A 1 150 ? 6.611 24.153 -16.316 1.00 84.81 150 VAL A CA 1
ATOM 1160 C C . VAL A 1 150 ? 7.154 25.494 -15.830 1.00 84.81 150 VAL A C 1
ATOM 1162 O O . VAL A 1 150 ? 8.001 26.071 -16.501 1.00 84.81 150 VAL A O 1
ATOM 1165 N N . ILE A 1 151 ? 6.764 25.935 -14.631 1.00 87.69 151 ILE A N 1
ATOM 1166 C CA . ILE A 1 151 ? 7.214 27.206 -14.041 1.00 87.69 151 ILE A CA 1
ATOM 1167 C C . ILE A 1 151 ? 8.739 27.240 -13.888 1.00 87.69 151 ILE A C 1
ATOM 1169 O O . ILE A 1 151 ? 9.387 28.201 -14.293 1.00 87.69 151 ILE A O 1
ATOM 1173 N N . ILE A 1 152 ? 9.336 26.179 -13.335 1.00 86.12 152 ILE A N 1
ATOM 1174 C CA . ILE A 1 152 ? 10.789 26.094 -13.135 1.00 86.12 152 ILE A CA 1
ATOM 1175 C C . ILE A 1 152 ? 11.520 26.041 -14.485 1.00 86.12 152 ILE A C 1
ATOM 1177 O O . ILE A 1 152 ? 12.566 26.672 -14.642 1.00 86.12 152 ILE A O 1
ATOM 1181 N N . ALA A 1 153 ? 10.996 25.294 -15.461 1.00 83.69 153 ALA A N 1
ATOM 1182 C CA . ALA A 1 153 ? 11.591 25.193 -16.790 1.00 83.69 153 ALA A CA 1
ATOM 1183 C C . ALA A 1 153 ? 11.536 26.530 -17.545 1.00 83.69 153 ALA A C 1
ATOM 1185 O O . ALA A 1 153 ? 12.552 26.954 -18.092 1.00 83.69 153 ALA A O 1
ATOM 1186 N N . GLU A 1 154 ? 10.390 27.211 -17.527 1.00 85.31 154 GLU A N 1
ATOM 1187 C CA . GLU A 1 154 ? 10.198 28.525 -18.146 1.00 85.31 154 GLU A CA 1
ATOM 1188 C C . GLU A 1 154 ? 11.103 29.580 -17.507 1.00 85.31 154 GLU A C 1
ATOM 1190 O O . GLU A 1 154 ? 11.791 30.322 -18.210 1.00 85.31 154 GLU A O 1
ATOM 1195 N N . TYR A 1 155 ? 11.189 29.588 -16.176 1.00 88.38 155 TYR A N 1
ATOM 1196 C CA . TYR A 1 155 ? 12.092 30.472 -15.451 1.00 88.38 155 TYR A CA 1
ATOM 1197 C C . TYR A 1 155 ? 13.552 30.255 -15.874 1.00 88.38 155 TYR A C 1
ATOM 1199 O O . TYR A 1 155 ? 14.242 31.196 -16.259 1.00 88.38 155 TYR A O 1
ATOM 1207 N N . ASN A 1 156 ? 14.004 28.997 -15.882 1.00 86.81 156 ASN A N 1
ATOM 1208 C CA . ASN A 1 156 ? 15.364 28.626 -16.281 1.00 86.81 156 ASN A CA 1
ATOM 1209 C C . ASN A 1 156 ? 15.680 28.931 -17.754 1.00 86.81 156 ASN A C 1
ATOM 1211 O O . ASN A 1 156 ? 16.853 28.992 -18.114 1.00 86.81 156 ASN A O 1
ATOM 1215 N N . ALA A 1 157 ? 14.664 29.051 -18.611 1.00 85.88 157 ALA A N 1
ATOM 1216 C CA . ALA A 1 157 ? 14.831 29.391 -20.020 1.00 85.88 157 ALA A CA 1
ATOM 1217 C C . ALA A 1 157 ? 14.868 30.908 -20.261 1.00 85.88 157 ALA A C 1
ATOM 1219 O O . ALA A 1 157 ? 15.444 31.351 -21.252 1.00 85.88 157 ALA A O 1
ATOM 1220 N N . THR A 1 158 ? 14.250 31.693 -19.376 1.00 87.69 158 THR A N 1
ATOM 1221 C CA . THR A 1 158 ? 14.080 33.148 -19.528 1.00 87.69 158 THR A CA 1
ATOM 1222 C C . THR A 1 158 ? 15.036 33.985 -18.675 1.00 87.69 158 THR A C 1
ATOM 1224 O O . THR A 1 158 ? 15.170 35.178 -18.934 1.00 87.69 158 THR A O 1
ATOM 1227 N N . HIS A 1 159 ? 15.720 33.385 -17.695 1.00 87.00 159 HIS A N 1
ATOM 1228 C CA . HIS A 1 159 ? 16.611 34.080 -16.760 1.00 87.00 159 HIS A CA 1
ATOM 1229 C C . HIS A 1 159 ? 18.054 33.560 -16.834 1.00 87.00 159 HIS A C 1
ATOM 1231 O O . HIS A 1 159 ? 18.298 32.378 -17.071 1.00 87.00 159 HIS A O 1
ATOM 1237 N N . ASP A 1 160 ? 19.022 34.439 -16.549 1.00 86.50 160 ASP A N 1
ATOM 1238 C CA . ASP A 1 160 ? 20.455 34.097 -16.537 1.00 86.50 160 ASP A CA 1
ATOM 1239 C C . ASP A 1 160 ? 20.841 33.154 -15.383 1.00 86.50 160 ASP A C 1
ATOM 1241 O O . ASP A 1 160 ? 21.826 32.413 -15.459 1.00 86.50 160 ASP A O 1
ATOM 1245 N N . LYS A 1 161 ? 20.086 33.194 -14.278 1.00 88.19 161 LYS A N 1
ATOM 1246 C CA . LYS A 1 161 ? 20.276 32.322 -13.117 1.00 88.19 161 LYS A CA 1
ATOM 1247 C C . LYS A 1 161 ? 19.193 31.259 -13.081 1.00 88.19 161 LYS A C 1
ATOM 1249 O O . LYS A 1 161 ? 18.018 31.527 -13.288 1.00 88.19 161 LYS A O 1
ATOM 1254 N N . HIS A 1 162 ? 19.599 30.043 -12.734 1.00 87.00 162 HIS A N 1
ATOM 1255 C CA . HIS A 1 162 ? 18.649 28.965 -12.500 1.00 87.00 162 HIS A CA 1
ATOM 1256 C C . HIS A 1 162 ? 17.780 29.235 -11.266 1.00 87.00 162 HIS A C 1
ATOM 1258 O O . HIS A 1 162 ? 18.288 29.687 -10.239 1.00 87.00 162 HIS A O 1
ATOM 1264 N N . PHE A 1 163 ? 16.510 28.838 -11.339 1.00 88.06 163 PHE A N 1
ATOM 1265 C CA . PHE A 1 163 ? 15.484 28.996 -10.307 1.00 88.06 163 PHE A CA 1
ATOM 1266 C C . PHE A 1 163 ? 15.980 28.618 -8.905 1.00 88.06 163 PHE A C 1
ATOM 1268 O O . PHE A 1 163 ? 15.875 29.398 -7.967 1.00 88.06 163 PHE A O 1
ATOM 1275 N N . HIS A 1 164 ? 16.597 27.441 -8.758 1.00 88.25 164 HIS A N 1
ATOM 1276 C CA . HIS A 1 164 ? 17.080 26.957 -7.458 1.00 88.25 164 HIS A CA 1
ATOM 1277 C C . HIS A 1 164 ? 18.314 27.703 -6.927 1.00 88.25 164 HIS A C 1
ATOM 1279 O O . HIS A 1 164 ? 18.596 27.630 -5.734 1.00 88.25 164 HIS A O 1
ATOM 1285 N N . LYS A 1 165 ? 19.059 28.406 -7.791 1.00 89.31 165 LYS A N 1
ATOM 1286 C CA . LYS A 1 165 ? 20.178 29.266 -7.377 1.00 89.31 165 LYS A CA 1
ATOM 1287 C C . LYS A 1 165 ? 19.704 30.659 -6.979 1.00 89.31 165 LYS A C 1
ATOM 1289 O O . LYS A 1 165 ? 20.333 31.277 -6.129 1.00 89.31 165 LYS A O 1
ATOM 1294 N N . GLU A 1 166 ? 18.646 31.156 -7.615 1.00 90.12 166 GLU A N 1
ATOM 1295 C CA . GLU A 1 166 ? 18.061 32.455 -7.283 1.00 90.12 166 GLU A CA 1
ATOM 1296 C C . GLU A 1 166 ? 17.188 32.395 -6.028 1.00 90.12 166 GLU A C 1
ATOM 1298 O O . GLU A 1 166 ? 17.272 33.290 -5.192 1.00 90.12 166 GLU A O 1
ATOM 1303 N N . PHE A 1 167 ? 16.433 31.307 -5.857 1.00 91.50 167 PHE A N 1
ATOM 1304 C CA . PHE A 1 167 ? 15.558 31.070 -4.710 1.00 91.50 167 PHE A CA 1
ATOM 1305 C C . PHE A 1 167 ? 16.055 29.864 -3.893 1.00 91.50 167 PHE A C 1
ATOM 1307 O O . PHE A 1 167 ? 15.561 28.742 -4.072 1.00 91.50 167 PHE A O 1
ATOM 1314 N N . PRO A 1 168 ? 17.065 30.047 -3.022 1.00 87.19 168 PRO A N 1
ATOM 1315 C CA . PRO A 1 168 ? 17.625 28.954 -2.235 1.00 87.19 168 PRO A CA 1
ATOM 1316 C C . PRO A 1 168 ? 16.695 28.514 -1.096 1.00 87.19 168 PRO A C 1
ATOM 1318 O O . PRO A 1 168 ? 16.653 27.325 -0.779 1.00 87.19 168 PRO A O 1
ATOM 1321 N N . LEU A 1 169 ? 15.939 29.441 -0.494 1.00 89.88 169 LEU A N 1
ATOM 1322 C CA . LEU A 1 169 ? 15.040 29.151 0.623 1.00 89.88 169 LEU A CA 1
ATOM 1323 C C . LEU A 1 169 ? 13.635 28.795 0.130 1.00 89.88 169 LEU A C 1
ATOM 1325 O O . LEU A 1 169 ? 13.180 29.262 -0.914 1.00 89.88 169 LEU A O 1
ATOM 1329 N N . LEU A 1 170 ? 12.920 27.978 0.909 1.00 86.75 170 LEU A N 1
ATOM 1330 C CA . LEU A 1 170 ? 11.527 27.631 0.619 1.00 86.75 170 LEU A CA 1
ATOM 1331 C C . LEU A 1 170 ? 10.630 28.873 0.569 1.00 86.75 170 LEU A C 1
ATOM 1333 O O . LEU A 1 170 ? 9.812 28.991 -0.337 1.00 86.75 170 LEU A O 1
ATOM 1337 N N . GLU A 1 171 ? 10.798 29.794 1.518 1.00 89.19 171 GLU A N 1
ATOM 1338 C CA . GLU A 1 171 ? 9.995 31.019 1.611 1.00 89.19 171 GLU A CA 1
ATOM 1339 C C . GLU A 1 171 ? 10.104 31.866 0.339 1.00 89.19 171 GLU A C 1
ATOM 1341 O O . GLU A 1 171 ? 9.081 32.288 -0.194 1.00 89.19 171 GLU A O 1
ATOM 1346 N N . ASP A 1 172 ? 11.312 32.004 -0.217 1.00 91.38 172 ASP A N 1
ATOM 1347 C CA . ASP A 1 172 ? 11.546 32.743 -1.461 1.00 91.38 172 ASP A CA 1
ATOM 1348 C C . ASP A 1 172 ? 10.814 32.100 -2.651 1.00 91.38 172 ASP A C 1
ATOM 1350 O O . ASP A 1 172 ? 10.187 32.785 -3.464 1.00 91.38 172 ASP A O 1
ATOM 1354 N N . LYS A 1 173 ? 10.851 30.762 -2.737 1.00 91.25 173 LYS A N 1
ATOM 1355 C CA . LYS A 1 173 ? 10.142 30.005 -3.781 1.00 91.25 173 LYS A CA 1
ATOM 1356 C C . LYS A 1 173 ? 8.625 30.152 -3.646 1.00 91.25 173 LYS A C 1
ATOM 1358 O O . LYS A 1 173 ? 7.939 30.322 -4.652 1.00 91.25 173 LYS A O 1
ATOM 1363 N N . LEU A 1 174 ? 8.098 30.091 -2.422 1.00 90.56 174 LEU A N 1
ATOM 1364 C CA . LEU A 1 174 ? 6.670 30.278 -2.149 1.00 90.56 174 LEU A CA 1
ATOM 1365 C C . LEU A 1 174 ? 6.223 31.702 -2.489 1.00 90.56 174 LEU A C 1
ATOM 1367 O O . LEU A 1 174 ? 5.173 31.889 -3.100 1.00 90.56 174 LEU A O 1
ATOM 1371 N N . ASP A 1 175 ? 7.025 32.708 -2.152 1.00 91.00 175 ASP A N 1
ATOM 1372 C CA . ASP A 1 175 ? 6.727 34.098 -2.486 1.00 91.00 175 ASP A CA 1
ATOM 1373 C C . ASP A 1 175 ? 6.737 34.347 -3.996 1.00 91.00 175 ASP A C 1
ATOM 1375 O O . ASP A 1 175 ? 5.889 35.090 -4.496 1.00 91.00 175 ASP A O 1
ATOM 1379 N N . TYR A 1 176 ? 7.625 33.686 -4.743 1.00 90.50 176 TYR A N 1
ATOM 1380 C CA . TYR A 1 176 ? 7.584 33.701 -6.204 1.00 90.50 176 TYR A CA 1
ATOM 1381 C C . TYR A 1 176 ? 6.262 33.127 -6.749 1.00 90.50 176 TYR A C 1
ATOM 1383 O O . TYR A 1 176 ? 5.595 33.780 -7.555 1.00 90.50 176 TYR A O 1
ATOM 1391 N N . LEU A 1 177 ? 5.817 31.963 -6.257 1.00 88.94 177 LEU A N 1
ATOM 1392 C CA . LEU A 1 177 ? 4.531 31.368 -6.653 1.00 88.94 177 LEU A CA 1
ATOM 1393 C C . LEU A 1 177 ? 3.333 32.264 -6.301 1.00 88.94 177 LEU A C 1
ATOM 1395 O O . LEU A 1 177 ? 2.434 32.456 -7.122 1.00 88.94 177 LEU A O 1
ATOM 1399 N N . ARG A 1 178 ? 3.343 32.890 -5.118 1.00 88.81 178 ARG A N 1
ATOM 1400 C CA . ARG A 1 178 ? 2.302 33.846 -4.706 1.00 88.81 178 ARG A CA 1
ATOM 1401 C C . ARG A 1 178 ? 2.247 35.065 -5.620 1.00 88.81 178 ARG A C 1
ATOM 1403 O O . ARG A 1 178 ? 1.156 35.570 -5.885 1.00 88.81 178 ARG A O 1
ATOM 1410 N N . ARG A 1 179 ? 3.393 35.555 -6.109 1.00 86.81 179 ARG A N 1
ATOM 1411 C CA . ARG A 1 179 ? 3.439 36.654 -7.091 1.00 86.81 179 ARG A CA 1
ATOM 1412 C C . ARG A 1 179 ? 2.793 36.237 -8.410 1.00 86.81 179 ARG A C 1
ATOM 1414 O O . ARG A 1 179 ? 1.952 36.984 -8.901 1.00 86.81 179 ARG A O 1
ATOM 1421 N N . LEU A 1 180 ? 3.083 35.032 -8.909 1.00 84.81 180 LEU A N 1
ATOM 1422 C CA . LEU A 1 180 ? 2.423 34.486 -10.104 1.00 84.81 180 LEU A CA 1
ATOM 1423 C C . LEU A 1 180 ? 0.898 34.370 -9.922 1.00 84.81 180 LEU A C 1
ATOM 1425 O O . LEU A 1 180 ? 0.133 34.744 -10.812 1.00 84.81 180 LEU A O 1
ATOM 1429 N N . ALA A 1 181 ? 0.442 33.920 -8.748 1.00 83.31 181 ALA A N 1
ATOM 1430 C CA . ALA A 1 181 ? -0.986 33.835 -8.436 1.00 83.31 181 ALA A CA 1
ATOM 1431 C C . ALA A 1 181 ? -1.668 35.213 -8.340 1.00 83.31 181 ALA A C 1
ATOM 1433 O O . ALA A 1 181 ? -2.851 35.331 -8.668 1.00 83.31 181 ALA A O 1
ATOM 1434 N N . ARG A 1 182 ? -0.950 36.252 -7.884 1.00 81.19 182 ARG A N 1
ATOM 1435 C CA . ARG A 1 182 ? -1.452 37.638 -7.819 1.00 81.19 182 ARG A CA 1
ATOM 1436 C C . ARG A 1 182 ? -1.527 38.288 -9.197 1.00 81.19 182 ARG A C 1
ATOM 1438 O O . ARG A 1 182 ? -2.564 38.858 -9.512 1.00 81.19 182 ARG A O 1
ATOM 1445 N N . GLN A 1 183 ? -0.496 38.133 -10.027 1.00 73.94 183 GLN A N 1
ATOM 1446 C CA . GLN A 1 183 ? -0.483 38.657 -11.400 1.00 73.94 183 GLN A CA 1
ATOM 1447 C C . GLN A 1 183 ? -1.654 38.113 -12.228 1.00 73.94 183 GLN A C 1
ATOM 1449 O O . GLN A 1 183 ? -2.317 38.867 -12.931 1.00 73.94 183 GLN A O 1
ATOM 1454 N N . SER A 1 184 ? -2.004 36.835 -12.045 1.00 66.25 184 SER A N 1
ATOM 1455 C CA . SER A 1 184 ? -3.188 36.245 -12.687 1.00 66.25 184 SER A CA 1
ATOM 1456 C C . SER A 1 184 ? -4.508 36.937 -12.323 1.00 66.25 184 SER A C 1
ATOM 1458 O O . SER A 1 184 ? -5.425 36.978 -13.140 1.00 66.25 184 SER A O 1
ATOM 1460 N N . ARG A 1 185 ? -4.623 37.492 -11.107 1.00 62.06 185 ARG A N 1
ATOM 1461 C CA . ARG A 1 185 ? -5.811 38.248 -10.678 1.00 62.06 185 ARG A CA 1
ATOM 1462 C C . ARG A 1 185 ? -5.840 39.667 -11.235 1.00 62.06 185 ARG A C 1
ATOM 1464 O O . ARG A 1 185 ? -6.924 40.175 -11.489 1.00 62.06 185 ARG A O 1
ATOM 1471 N N . GLU A 1 186 ? -4.681 40.311 -11.339 1.00 64.00 186 GLU A N 1
ATOM 1472 C CA . GLU A 1 186 ? -4.568 41.728 -11.709 1.00 64.00 186 GLU A CA 1
ATOM 1473 C C . GLU A 1 186 ? -4.659 41.949 -13.224 1.00 64.00 186 GLU A C 1
ATOM 1475 O O . GLU A 1 186 ? -5.204 42.961 -13.655 1.00 64.00 186 GLU A O 1
ATOM 1480 N N . GLU A 1 187 ? -4.180 40.996 -14.029 1.00 62.47 187 GLU A N 1
ATOM 1481 C CA . GLU A 1 187 ? -4.062 41.157 -15.486 1.00 62.47 187 GLU A CA 1
ATOM 1482 C C . GLU A 1 187 ? -5.101 40.346 -16.293 1.00 62.47 187 GLU A C 1
ATOM 1484 O O . GLU A 1 187 ? -5.058 40.356 -17.519 1.00 62.47 187 GLU A O 1
ATOM 1489 N N . GLU A 1 188 ? -6.018 39.616 -15.637 1.00 58.59 188 GLU A N 1
ATOM 1490 C CA . GLU A 1 188 ? -6.927 38.619 -16.259 1.00 58.59 188 GLU A CA 1
ATOM 1491 C C . GLU A 1 188 ? -6.202 37.558 -17.123 1.00 58.59 188 GLU A C 1
ATOM 1493 O O . GLU A 1 188 ? -6.814 36.838 -17.916 1.00 58.59 188 GLU A O 1
ATOM 1498 N N . ILE A 1 189 ? -4.884 37.409 -16.949 1.00 64.50 189 ILE A N 1
ATOM 1499 C CA . ILE A 1 189 ? -4.077 36.401 -17.634 1.00 64.50 189 ILE A CA 1
ATOM 1500 C C . ILE A 1 189 ? -4.219 35.072 -16.891 1.00 64.50 189 ILE A C 1
ATOM 1502 O O . ILE A 1 189 ? -4.029 34.976 -15.673 1.00 64.50 189 ILE A O 1
ATOM 1506 N N . ILE A 1 190 ? -4.521 34.010 -17.637 1.00 62.94 190 ILE A N 1
ATOM 1507 C CA . ILE A 1 190 ? -4.478 32.641 -17.122 1.00 62.94 190 ILE A CA 1
ATOM 1508 C C . ILE A 1 190 ? -3.004 32.276 -16.919 1.00 62.94 190 ILE A C 1
ATOM 1510 O O . ILE A 1 190 ? -2.317 31.899 -17.867 1.00 62.94 190 ILE A O 1
ATOM 1514 N N . SER A 1 191 ? -2.505 32.408 -15.689 1.00 74.50 191 SER A N 1
ATOM 1515 C CA . SER A 1 191 ? -1.175 31.921 -15.331 1.00 74.50 191 SER A CA 1
ATOM 1516 C C . SER A 1 191 ? -1.206 30.405 -15.105 1.00 74.50 191 SER A C 1
ATOM 1518 O O . SER A 1 191 ? -2.239 29.811 -14.775 1.00 74.50 191 SER A O 1
ATOM 1520 N N . VAL A 1 192 ? -0.044 29.763 -15.237 1.00 82.56 192 VAL A N 1
ATOM 1521 C CA . VAL A 1 192 ? 0.118 28.334 -14.915 1.00 82.56 192 VAL A CA 1
ATOM 1522 C C . VAL A 1 192 ? -0.202 28.055 -13.434 1.00 82.56 192 VAL A C 1
ATOM 1524 O O . VAL A 1 192 ? -0.713 26.979 -13.116 1.00 82.56 192 VAL A O 1
ATOM 1527 N N . TRP A 1 193 ? 0.049 29.029 -12.545 1.00 86.94 193 TRP A N 1
ATOM 1528 C CA . TRP A 1 193 ? -0.188 28.962 -11.097 1.00 86.94 193 TRP A CA 1
ATOM 1529 C C . TRP A 1 193 ? -1.212 30.002 -10.633 1.00 86.94 193 TRP A C 1
ATOM 1531 O O . TRP A 1 193 ? -0.899 31.190 -10.533 1.00 86.94 193 TRP A O 1
ATOM 1541 N N . ASN A 1 194 ? -2.430 29.561 -10.325 1.00 84.25 194 ASN A N 1
ATOM 1542 C CA . ASN A 1 194 ? -3.524 30.445 -9.918 1.00 84.25 194 ASN A CA 1
ATOM 1543 C C . ASN A 1 194 ? -3.762 30.413 -8.396 1.00 84.25 194 ASN A C 1
ATOM 1545 O O . ASN A 1 194 ? -3.125 29.667 -7.657 1.00 84.25 194 ASN A O 1
ATOM 1549 N N . THR A 1 195 ? -4.717 31.208 -7.902 1.00 82.69 195 THR A N 1
ATOM 1550 C CA . THR A 1 195 ? -4.982 31.258 -6.452 1.00 82.69 195 THR A CA 1
ATOM 1551 C C . THR A 1 195 ? -5.496 29.944 -5.876 1.00 82.69 195 THR A C 1
ATOM 1553 O O . THR A 1 195 ? -5.165 29.605 -4.749 1.00 82.69 195 THR A O 1
ATOM 1556 N N . ARG A 1 196 ? -6.292 29.183 -6.632 1.00 82.94 196 ARG A N 1
ATOM 1557 C CA . ARG A 1 196 ? -6.780 27.888 -6.151 1.00 82.94 196 ARG A CA 1
ATOM 1558 C C . ARG A 1 196 ? -5.623 26.907 -5.970 1.00 82.94 196 ARG A C 1
ATOM 1560 O O . ARG A 1 196 ? -5.661 26.113 -5.036 1.00 82.94 196 ARG A O 1
ATOM 1567 N N . ASP A 1 197 ? -4.626 26.960 -6.852 1.00 87.06 197 ASP A N 1
ATOM 1568 C CA . ASP A 1 197 ? -3.405 26.171 -6.698 1.00 87.06 197 ASP A CA 1
ATOM 1569 C C . ASP A 1 197 ? -2.643 26.595 -5.442 1.00 87.06 197 ASP A C 1
ATOM 1571 O O . ASP A 1 197 ? -2.256 25.731 -4.665 1.00 87.06 197 ASP A O 1
ATOM 1575 N N . ASP A 1 198 ? -2.494 27.904 -5.209 1.00 85.88 198 ASP A N 1
ATOM 1576 C CA . ASP A 1 198 ? -1.818 28.440 -4.022 1.00 85.88 198 ASP A CA 1
ATOM 1577 C C . ASP A 1 198 ? -2.516 28.015 -2.721 1.00 85.88 198 ASP A C 1
ATOM 1579 O O . ASP A 1 198 ? -1.871 27.483 -1.820 1.00 85.88 198 ASP A O 1
ATOM 1583 N N . ASP A 1 199 ? -3.842 28.159 -2.6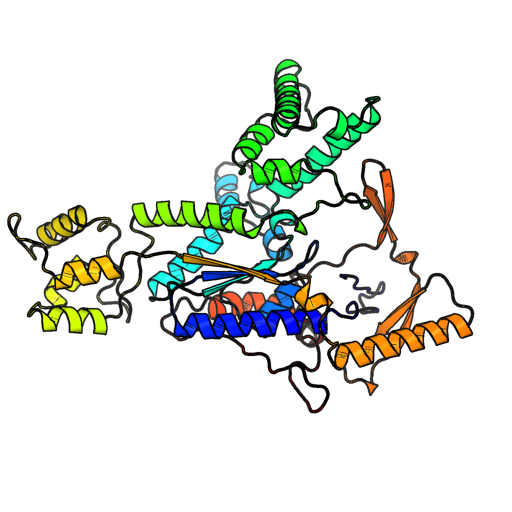45 1.00 85.31 199 ASP A N 1
ATOM 1584 C CA . ASP A 1 199 ? -4.643 27.763 -1.482 1.00 85.31 199 ASP A CA 1
ATOM 1585 C C . ASP A 1 199 ? -4.495 26.260 -1.189 1.00 85.31 199 ASP A C 1
ATOM 1587 O O . ASP A 1 199 ? -4.207 25.863 -0.060 1.00 85.31 199 ASP A O 1
ATOM 1591 N N . LEU A 1 200 ? -4.633 25.413 -2.216 1.00 83.38 200 LEU A N 1
ATOM 1592 C CA . LEU A 1 200 ? -4.492 23.962 -2.070 1.00 83.38 200 LEU A CA 1
ATOM 1593 C C . LEU A 1 200 ? -3.053 23.544 -1.746 1.00 83.38 200 LEU A C 1
ATOM 1595 O O . LEU A 1 200 ? -2.848 22.579 -1.013 1.00 83.38 200 LEU A O 1
ATOM 1599 N N . PHE A 1 201 ? -2.055 24.248 -2.278 1.00 87.44 201 PHE A N 1
ATOM 1600 C CA . PHE A 1 201 ? -0.655 23.981 -1.975 1.00 87.44 201 PHE A CA 1
ATOM 1601 C C . PHE A 1 201 ? -0.323 24.374 -0.534 1.00 87.44 201 PHE A C 1
ATOM 1603 O O . PHE A 1 201 ? 0.412 23.647 0.128 1.00 87.44 201 PHE A O 1
ATOM 1610 N N . ASN A 1 202 ? -0.901 25.461 -0.012 1.00 86.25 202 ASN A N 1
ATOM 1611 C CA . ASN A 1 202 ? -0.746 25.905 1.380 1.00 86.25 202 ASN A CA 1
ATOM 1612 C C . ASN A 1 202 ? -1.372 24.941 2.406 1.00 86.25 202 ASN A C 1
ATOM 1614 O O . ASN A 1 202 ? -0.917 24.895 3.548 1.00 86.25 202 ASN A O 1
ATOM 1618 N N . ASP A 1 203 ? -2.356 24.130 2.005 1.00 81.38 203 ASP A N 1
ATOM 1619 C CA . ASP A 1 203 ? -2.932 23.069 2.846 1.00 81.38 203 ASP A CA 1
ATOM 1620 C C . ASP A 1 203 ? -1.980 21.865 3.039 1.00 81.38 203 ASP A C 1
ATOM 1622 O O . ASP A 1 203 ? -2.225 20.988 3.876 1.00 81.38 203 ASP A O 1
ATOM 1626 N N . ILE A 1 204 ? -0.892 21.791 2.266 1.00 82.44 204 ILE A N 1
ATOM 1627 C CA . ILE A 1 204 ? 0.094 20.711 2.321 1.00 82.44 204 ILE A CA 1
ATOM 1628 C C . ILE A 1 204 ? 1.170 21.018 3.383 1.00 82.44 204 ILE A C 1
ATOM 1630 O O . ILE A 1 204 ? 1.623 22.156 3.485 1.00 82.44 204 ILE A O 1
ATOM 1634 N N . PRO A 1 205 ? 1.663 20.021 4.152 1.00 81.06 205 PRO A N 1
ATOM 1635 C CA . PRO A 1 205 ? 2.755 20.240 5.100 1.00 81.06 205 PRO A CA 1
ATOM 1636 C C . PRO A 1 205 ? 4.010 20.860 4.462 1.00 81.06 205 PRO A C 1
ATOM 1638 O O . PRO A 1 205 ? 4.453 20.412 3.403 1.00 81.06 205 PRO A O 1
ATOM 1641 N N . ALA A 1 206 ? 4.639 21.816 5.156 1.00 81.88 206 ALA A N 1
ATOM 1642 C CA . ALA A 1 206 ? 5.779 22.592 4.647 1.00 81.88 206 ALA A CA 1
ATOM 1643 C C . ALA A 1 206 ? 6.939 21.731 4.114 1.00 81.88 206 ALA A C 1
ATOM 1645 O O . ALA A 1 206 ? 7.465 21.993 3.038 1.00 81.88 206 ALA A O 1
ATOM 1646 N N . PHE A 1 207 ? 7.289 20.644 4.808 1.00 80.62 207 PHE A N 1
ATOM 1647 C CA . PHE A 1 207 ? 8.346 19.731 4.354 1.00 80.62 207 PHE A CA 1
ATOM 1648 C C . PHE A 1 207 ? 8.011 19.039 3.018 1.00 80.62 207 PHE A C 1
ATOM 1650 O O . PHE A 1 207 ? 8.907 18.671 2.261 1.00 80.62 207 PHE A O 1
ATOM 1657 N N . PHE A 1 208 ? 6.724 18.843 2.708 1.00 82.06 208 PHE A N 1
ATOM 1658 C CA . PHE A 1 208 ? 6.312 18.264 1.432 1.00 82.06 208 PHE A CA 1
ATOM 1659 C C . PHE A 1 208 ? 6.254 19.318 0.324 1.00 82.06 208 PHE A C 1
ATOM 1661 O O . PHE A 1 208 ? 6.660 19.021 -0.798 1.00 82.06 208 PHE A O 1
ATOM 1668 N N . GLN A 1 209 ? 5.841 20.551 0.637 1.00 87.00 209 GLN A N 1
ATOM 1669 C CA . GLN A 1 209 ? 5.983 21.688 -0.282 1.00 87.00 209 GLN A CA 1
ATOM 1670 C C . GLN A 1 209 ? 7.448 21.874 -0.697 1.00 87.00 209 GLN A C 1
ATOM 1672 O O . GLN A 1 209 ? 7.743 22.005 -1.885 1.00 87.00 209 GLN A O 1
ATOM 1677 N N . GLU A 1 210 ? 8.364 21.814 0.276 1.00 83.56 210 GLU A N 1
ATOM 1678 C CA . GLU A 1 210 ? 9.805 21.851 0.039 1.00 83.56 210 GLU A CA 1
ATOM 1679 C C . GLU A 1 210 ? 10.235 20.739 -0.905 1.00 83.56 210 GLU A C 1
ATOM 1681 O O . GLU A 1 210 ? 10.844 21.030 -1.934 1.00 83.56 210 GLU A O 1
ATOM 1686 N N . GLY A 1 211 ? 9.826 19.500 -0.608 1.00 81.19 211 GLY A N 1
ATOM 1687 C CA . GLY A 1 211 ? 10.021 18.346 -1.477 1.00 81.19 211 GLY A CA 1
ATOM 1688 C C . GLY A 1 211 ? 9.591 18.635 -2.915 1.00 81.19 211 GLY A C 1
ATOM 1689 O O . GLY A 1 211 ? 10.413 18.514 -3.818 1.00 81.19 211 GLY A O 1
ATOM 1690 N N . LEU A 1 212 ? 8.342 19.075 -3.130 1.00 84.31 212 LEU A N 1
ATOM 1691 C CA . LEU A 1 212 ? 7.760 19.397 -4.447 1.00 84.31 212 LEU A CA 1
ATOM 1692 C C . LEU A 1 212 ? 8.547 20.467 -5.223 1.00 84.31 212 LEU A C 1
ATOM 1694 O O . LEU A 1 212 ? 8.586 20.424 -6.458 1.00 84.31 212 LEU A O 1
ATOM 1698 N N . LEU A 1 213 ? 9.231 21.360 -4.507 1.00 86.00 213 LEU A N 1
ATOM 1699 C CA . LEU A 1 213 ? 10.057 22.455 -5.024 1.00 86.00 213 LEU A CA 1
ATOM 1700 C C . LEU A 1 213 ? 11.569 22.145 -5.059 1.00 86.00 213 LEU A C 1
ATOM 1702 O O . LEU A 1 213 ? 12.379 23.050 -5.313 1.00 86.00 213 LEU A O 1
ATOM 1706 N N . MET A 1 214 ? 11.972 20.897 -4.798 1.00 81.75 214 MET A N 1
ATOM 1707 C CA . MET A 1 214 ? 13.352 20.435 -4.981 1.00 81.75 214 MET A CA 1
ATOM 1708 C C . MET A 1 214 ? 13.694 20.230 -6.458 1.00 81.75 214 MET A C 1
ATOM 1710 O O . MET A 1 214 ? 12.829 19.942 -7.293 1.00 81.75 214 MET A O 1
ATOM 1714 N N . GLU A 1 215 ? 14.988 20.325 -6.758 1.00 77.06 215 GLU A N 1
ATOM 1715 C CA . GLU A 1 215 ? 15.523 20.047 -8.086 1.00 77.06 215 GLU A CA 1
ATOM 1716 C C . GLU A 1 215 ? 15.217 18.603 -8.510 1.00 77.06 215 GLU A C 1
ATOM 1718 O O . GLU A 1 215 ? 15.267 17.658 -7.713 1.00 77.06 215 GLU A O 1
ATOM 1723 N N . ARG A 1 216 ? 14.842 18.435 -9.780 1.00 77.56 216 ARG A N 1
ATOM 1724 C CA . ARG A 1 216 ? 14.537 17.119 -10.347 1.00 77.56 216 ARG A CA 1
ATOM 1725 C C . ARG A 1 216 ? 15.815 16.313 -10.539 1.00 77.56 216 ARG A C 1
ATOM 1727 O O . ARG A 1 216 ? 16.910 16.862 -10.616 1.00 77.56 216 ARG A O 1
ATOM 1734 N N . ASP A 1 217 ? 15.684 14.990 -10.608 1.00 74.12 217 ASP A N 1
ATOM 1735 C CA . ASP A 1 217 ? 16.836 14.158 -10.962 1.00 74.12 217 ASP A CA 1
ATOM 1736 C C . ASP A 1 217 ? 17.328 14.428 -12.397 1.00 74.12 217 ASP A C 1
ATOM 1738 O O . ASP A 1 217 ? 16.693 15.136 -13.181 1.00 74.12 217 ASP A O 1
ATOM 1742 N N . SER A 1 218 ? 18.465 13.832 -12.767 1.00 66.25 218 SER A N 1
ATOM 1743 C CA . SER A 1 218 ? 19.056 13.946 -14.112 1.00 66.25 218 SER A CA 1
ATOM 1744 C C . SER A 1 218 ? 18.112 13.523 -15.246 1.00 66.25 218 SER A C 1
ATOM 1746 O O . SER A 1 218 ? 18.349 13.840 -16.410 1.00 66.25 218 SER A O 1
ATOM 1748 N N . HIS A 1 219 ? 17.036 12.812 -14.915 1.00 66.62 219 HIS A N 1
ATOM 1749 C CA . HIS A 1 219 ? 16.011 12.346 -15.831 1.00 66.62 219 HIS A CA 1
ATOM 1750 C C . HIS A 1 219 ? 14.707 13.159 -15.735 1.00 66.62 219 HIS A C 1
ATOM 1752 O O . HIS A 1 219 ? 13.723 12.751 -16.348 1.00 66.62 219 HIS A O 1
ATOM 1758 N N . GLY A 1 220 ? 14.682 14.274 -14.995 1.00 68.38 220 GLY A N 1
ATOM 1759 C CA . GLY A 1 220 ? 13.525 15.159 -14.837 1.00 68.38 220 GLY A CA 1
ATOM 1760 C C . GLY A 1 220 ? 12.434 14.630 -13.899 1.00 68.38 220 GLY A C 1
ATOM 1761 O O . GLY A 1 220 ? 11.362 15.226 -13.824 1.00 68.38 220 GLY A O 1
ATOM 1762 N N . ASN A 1 221 ? 12.671 13.527 -13.181 1.00 71.62 221 ASN A N 1
ATOM 1763 C CA . ASN A 1 221 ? 11.665 12.950 -12.290 1.00 71.62 221 ASN A CA 1
ATOM 1764 C C . ASN A 1 221 ? 11.729 13.570 -10.895 1.00 71.62 221 ASN A C 1
ATOM 1766 O O . ASN A 1 221 ? 12.784 13.978 -10.397 1.00 71.62 221 ASN A O 1
ATOM 1770 N N . PHE A 1 222 ? 10.575 13.550 -10.238 1.00 74.25 222 PHE A N 1
ATOM 1771 C CA . PHE A 1 222 ? 10.459 13.857 -8.828 1.00 74.25 222 PHE A CA 1
ATOM 1772 C C . PHE A 1 222 ? 11.116 12.770 -7.962 1.00 74.25 222 PHE A C 1
ATOM 1774 O O . PHE A 1 222 ? 10.946 11.571 -8.201 1.00 74.25 222 PHE A O 1
ATOM 1781 N N . GLN A 1 223 ? 11.864 13.173 -6.933 1.00 73.00 223 GLN A N 1
ATOM 1782 C CA . GLN A 1 223 ? 12.597 12.241 -6.076 1.00 73.00 223 GLN A CA 1
ATOM 1783 C C . GLN A 1 223 ? 11.759 11.779 -4.874 1.00 73.00 223 GLN A C 1
ATOM 1785 O O . GLN A 1 223 ? 12.074 12.094 -3.730 1.00 73.00 223 GLN A O 1
ATOM 1790 N N . PHE A 1 224 ? 10.719 10.972 -5.122 1.00 72.12 224 PHE A N 1
ATOM 1791 C CA . PHE A 1 224 ? 9.846 10.439 -4.057 1.00 72.12 224 PHE A CA 1
ATOM 1792 C C . PHE A 1 224 ? 10.589 9.649 -2.969 1.00 72.12 224 PHE A C 1
ATOM 1794 O O . PHE A 1 224 ? 10.158 9.643 -1.822 1.00 72.12 224 PHE A O 1
ATOM 1801 N N . SER A 1 225 ? 11.743 9.066 -3.292 1.00 68.69 225 SER A N 1
ATOM 1802 C CA . SER A 1 225 ? 12.612 8.360 -2.342 1.00 68.69 225 SER A CA 1
ATOM 1803 C C . SER A 1 225 ? 13.082 9.231 -1.182 1.00 68.69 225 SER A C 1
ATOM 1805 O O . SER A 1 225 ? 13.350 8.714 -0.100 1.00 68.69 225 SER A O 1
ATOM 1807 N N . LEU A 1 226 ? 13.202 10.541 -1.412 1.00 70.31 226 LEU A N 1
ATOM 1808 C CA . LEU A 1 226 ? 13.608 11.516 -0.401 1.00 70.31 226 LEU A CA 1
ATOM 1809 C C . LEU A 1 226 ? 12.415 12.093 0.366 1.00 70.31 226 LEU A C 1
ATOM 1811 O O . LEU A 1 226 ? 12.604 12.775 1.368 1.00 70.31 226 LEU A O 1
ATOM 1815 N N . VAL A 1 227 ? 11.190 11.816 -0.087 1.00 74.25 227 VAL A N 1
ATOM 1816 C CA . VAL A 1 227 ? 9.972 12.309 0.546 1.00 74.25 227 VAL A CA 1
ATOM 1817 C C . VAL A 1 227 ? 9.435 11.269 1.519 1.00 74.25 227 VAL A C 1
ATOM 1819 O O . VAL A 1 227 ? 9.289 10.075 1.235 1.00 74.25 227 VAL A O 1
ATOM 1822 N N . GLU A 1 228 ? 9.088 11.743 2.708 1.00 81.75 228 GLU A N 1
ATOM 1823 C CA . GLU A 1 228 ? 8.464 10.938 3.752 1.00 81.75 228 GLU A CA 1
ATOM 1824 C C . GLU A 1 228 ? 6.959 10.790 3.482 1.00 81.75 228 GLU A C 1
ATOM 1826 O O . GLU A 1 228 ? 6.113 11.214 4.271 1.00 81.75 228 GLU A O 1
ATOM 1831 N N . THR A 1 229 ? 6.625 10.200 2.327 1.00 83.12 229 THR A N 1
ATOM 1832 C CA . THR A 1 229 ? 5.256 9.968 1.840 1.00 83.12 229 THR A CA 1
ATOM 1833 C C . THR A 1 229 ? 4.352 9.344 2.904 1.00 83.12 229 THR A C 1
ATOM 1835 O O . THR A 1 229 ? 3.213 9.764 3.110 1.00 83.12 229 THR A O 1
ATOM 1838 N N . ASP A 1 230 ? 4.888 8.364 3.625 1.00 88.50 230 ASP A N 1
ATOM 1839 C CA . ASP A 1 230 ? 4.232 7.681 4.730 1.00 88.50 230 ASP A CA 1
ATOM 1840 C C . ASP A 1 230 ? 3.877 8.643 5.875 1.00 88.50 230 ASP A C 1
ATOM 1842 O O . ASP A 1 230 ? 2.762 8.584 6.394 1.00 88.50 230 ASP A O 1
ATOM 1846 N N . LYS A 1 231 ? 4.749 9.595 6.231 1.00 88.12 231 LYS A N 1
ATOM 1847 C CA . LYS A 1 231 ? 4.456 10.577 7.288 1.00 88.12 231 LYS A CA 1
ATOM 1848 C C . LYS A 1 231 ? 3.365 11.562 6.888 1.00 88.12 231 LYS A C 1
ATOM 1850 O O . LYS A 1 231 ? 2.512 11.855 7.722 1.00 88.12 231 LYS A O 1
ATOM 1855 N N . ILE A 1 232 ? 3.359 12.036 5.639 1.00 87.38 232 ILE A N 1
ATOM 1856 C CA . ILE A 1 232 ? 2.317 12.943 5.117 1.00 87.38 232 ILE A CA 1
ATOM 1857 C C . ILE A 1 232 ? 0.956 12.260 5.226 1.00 87.38 232 ILE A C 1
ATOM 1859 O O . ILE A 1 232 ? 0.029 12.777 5.855 1.00 87.38 232 ILE A O 1
ATOM 1863 N N . LEU A 1 233 ? 0.855 11.058 4.657 1.00 90.81 233 LEU A N 1
ATOM 1864 C CA . LEU A 1 233 ? -0.396 10.320 4.618 1.00 90.81 233 LEU A CA 1
ATOM 1865 C C . LEU A 1 233 ? -0.869 9.953 6.027 1.00 90.81 233 LEU A C 1
ATOM 1867 O O . LEU A 1 233 ? -2.035 10.158 6.367 1.00 90.81 233 LEU A O 1
ATOM 1871 N N . MET A 1 234 ? 0.041 9.472 6.877 1.00 93.25 234 MET A N 1
ATOM 1872 C CA . MET A 1 234 ? -0.303 9.089 8.243 1.00 93.25 234 MET A CA 1
ATOM 1873 C C . MET A 1 234 ? -0.591 10.282 9.158 1.00 93.25 234 MET A C 1
ATOM 1875 O O . MET A 1 234 ? -1.325 10.106 10.130 1.00 93.25 234 MET A O 1
ATOM 1879 N N . GLY A 1 235 ? -0.069 11.475 8.864 1.00 91.31 235 GLY A N 1
ATOM 1880 C CA . GLY A 1 235 ? -0.466 12.722 9.523 1.00 91.31 235 GLY A CA 1
ATOM 1881 C C . GLY A 1 235 ? -1.948 13.013 9.295 1.00 91.31 235 GLY A C 1
ATOM 1882 O O . GLY A 1 235 ? -2.721 13.068 10.249 1.00 91.31 235 GLY A O 1
ATOM 1883 N N . LEU A 1 236 ? -2.373 13.031 8.030 1.00 91.19 236 LEU A N 1
ATOM 1884 C CA . LEU A 1 236 ? -3.776 13.249 7.660 1.00 91.19 236 LEU A CA 1
ATOM 1885 C C . LEU A 1 236 ? -4.712 12.168 8.211 1.00 91.19 236 LEU A C 1
ATOM 1887 O O . LEU A 1 236 ? -5.823 12.464 8.654 1.00 91.19 236 LEU A O 1
ATOM 1891 N N . VAL A 1 237 ? -4.264 10.909 8.213 1.00 95.56 237 VAL A N 1
ATOM 1892 C CA . VAL A 1 237 ? -5.005 9.796 8.825 1.00 95.56 237 VAL A CA 1
ATOM 1893 C C . VAL A 1 237 ? -5.171 10.015 10.329 1.00 95.56 237 VAL A C 1
ATOM 1895 O O . VAL A 1 237 ? -6.268 9.831 10.854 1.00 95.56 237 VAL A O 1
ATOM 1898 N N . LYS A 1 238 ? -4.115 10.428 11.043 1.00 95.50 238 LYS A N 1
ATOM 1899 C CA . LYS A 1 238 ? -4.180 10.706 12.488 1.00 95.50 238 LYS A CA 1
ATOM 1900 C C . LYS A 1 238 ? -5.150 11.843 12.794 1.00 95.50 238 LYS A C 1
ATOM 1902 O O . LYS A 1 238 ? -6.000 11.676 13.669 1.00 95.50 238 LYS A O 1
ATOM 1907 N N . ASP A 1 239 ? -5.074 12.942 12.052 1.00 93.44 239 ASP A N 1
ATOM 1908 C CA . ASP A 1 239 ? -5.955 14.096 12.242 1.00 93.44 239 ASP A CA 1
ATOM 1909 C C . ASP A 1 239 ? -7.418 13.724 11.998 1.00 93.44 239 ASP A C 1
ATOM 1911 O O . ASP A 1 239 ? -8.294 14.013 12.818 1.00 93.44 239 ASP A O 1
ATOM 1915 N N . TYR A 1 240 ? -7.696 12.985 10.921 1.00 95.31 240 TYR A N 1
ATOM 1916 C CA . TYR A 1 240 ? -9.058 12.554 10.631 1.00 95.31 240 TYR A CA 1
ATOM 1917 C C . TYR A 1 240 ? -9.588 11.532 11.650 1.00 95.31 240 TYR A C 1
ATOM 1919 O O . TYR A 1 240 ? -10.737 11.639 12.085 1.00 95.31 240 TYR A O 1
ATOM 1927 N N . LEU A 1 241 ? -8.761 10.586 12.110 1.00 97.31 241 LEU A N 1
ATOM 1928 C CA . LEU A 1 241 ? -9.134 9.666 13.192 1.00 97.31 241 LEU A CA 1
ATOM 1929 C C . LEU A 1 241 ? -9.419 10.404 14.507 1.00 97.31 241 LEU A C 1
ATOM 1931 O O . LEU A 1 241 ? -10.337 10.007 15.228 1.00 97.31 241 LEU A O 1
ATOM 1935 N N . ASN A 1 242 ? -8.685 11.478 14.814 1.00 96.50 242 ASN A N 1
ATOM 1936 C CA . ASN A 1 242 ? -8.959 12.323 15.978 1.00 96.50 242 ASN A CA 1
ATOM 1937 C C . ASN A 1 242 ? -10.330 12.999 15.858 1.00 96.50 242 ASN A C 1
ATOM 1939 O O . ASN A 1 242 ? -11.141 12.880 16.776 1.00 96.50 242 ASN A O 1
ATOM 1943 N N . ILE A 1 243 ? -10.653 13.573 14.695 1.00 95.56 243 ILE A N 1
ATOM 1944 C CA . ILE A 1 243 ? -11.986 14.137 14.420 1.00 95.56 243 ILE A CA 1
ATOM 1945 C C . ILE A 1 243 ? -13.080 13.069 14.593 1.00 95.56 243 ILE A C 1
ATOM 1947 O O . ILE A 1 243 ? -14.129 13.324 15.191 1.00 95.56 243 ILE A O 1
ATOM 1951 N N . LEU A 1 244 ? -12.868 11.851 14.084 1.00 96.56 244 LEU A N 1
ATOM 1952 C CA . LEU A 1 244 ? -13.832 10.755 14.239 1.00 96.56 244 LEU A CA 1
ATOM 1953 C C . LEU A 1 244 ? -13.963 10.289 15.693 1.00 96.56 244 LEU A C 1
ATOM 1955 O O . LEU A 1 244 ? -15.054 9.897 16.112 1.00 96.56 244 LEU A O 1
ATOM 1959 N N . LYS A 1 245 ? -12.879 10.330 16.470 1.00 95.44 245 LYS A N 1
ATOM 1960 C CA . LYS A 1 245 ? -12.870 10.010 17.901 1.00 95.44 245 LYS A CA 1
ATOM 1961 C C . LYS A 1 245 ? -13.650 11.047 18.706 1.00 95.44 245 LYS A C 1
ATOM 1963 O O . LYS A 1 245 ? -14.466 10.659 19.541 1.00 95.44 245 LYS A O 1
ATOM 1968 N N . GLU A 1 246 ? -13.452 12.331 18.420 1.00 94.56 246 GLU A N 1
ATOM 1969 C CA . GLU A 1 246 ? -14.198 13.441 19.026 1.00 94.56 246 GLU A CA 1
ATOM 1970 C C . GLU A 1 246 ? -15.689 13.367 18.700 1.00 94.56 246 GLU A C 1
ATOM 1972 O O . GLU A 1 246 ? -16.516 13.553 19.584 1.00 94.56 246 GLU A O 1
ATOM 1977 N N . LYS A 1 247 ? -16.041 12.981 17.467 1.00 94.62 247 LYS A N 1
ATOM 1978 C CA . LYS A 1 247 ? -17.430 12.713 17.050 1.00 94.62 247 LYS A CA 1
ATOM 1979 C C . LYS A 1 247 ? -18.006 11.398 17.594 1.00 94.62 247 LYS A C 1
ATOM 1981 O O . LYS A 1 247 ? -19.125 11.038 17.244 1.00 94.62 247 LYS A O 1
ATOM 1986 N N . GLY A 1 248 ? -17.242 10.638 18.381 1.00 93.38 248 GLY A N 1
ATOM 1987 C CA . GLY A 1 248 ? -17.674 9.365 18.959 1.00 93.38 248 GLY A CA 1
ATOM 1988 C C . GLY A 1 248 ? -17.811 8.202 17.967 1.00 93.38 248 GLY A C 1
ATOM 1989 O O . GLY A 1 248 ? -18.311 7.149 18.355 1.00 93.38 248 GLY A O 1
ATOM 1990 N N . ARG A 1 249 ? -17.347 8.354 16.720 1.00 95.50 249 ARG A N 1
ATOM 1991 C CA . ARG A 1 249 ? -17.450 7.345 15.648 1.00 95.50 249 ARG A CA 1
ATOM 1992 C C . ARG A 1 249 ? -16.302 6.343 15.644 1.00 95.50 249 ARG A C 1
ATOM 1994 O O . ARG A 1 249 ? -16.513 5.178 15.322 1.00 95.50 249 ARG A O 1
ATOM 2001 N N . TYR A 1 250 ? -15.099 6.777 16.016 1.00 97.00 250 TYR A N 1
ATOM 2002 C CA . TYR A 1 250 ? -13.956 5.878 16.167 1.00 97.00 250 TYR A CA 1
ATOM 2003 C C . TYR A 1 250 ? -13.965 5.264 17.573 1.00 97.00 250 TYR A C 1
ATOM 2005 O O . TYR A 1 250 ? -13.614 5.923 18.557 1.00 97.00 250 TYR A O 1
ATOM 2013 N N . LYS A 1 251 ? -14.411 4.006 17.665 1.00 95.75 251 LYS A N 1
ATOM 2014 C CA . LYS A 1 251 ? -14.541 3.233 18.909 1.00 95.75 251 LYS A CA 1
ATOM 2015 C C . LYS A 1 251 ? -13.989 1.826 18.726 1.00 95.75 251 LYS A C 1
ATOM 2017 O O . LYS A 1 251 ? -14.144 1.233 17.662 1.00 95.75 251 LYS A O 1
ATOM 2022 N N . LEU A 1 252 ? -13.397 1.290 19.789 1.00 96.25 252 LEU A N 1
ATOM 2023 C CA . LEU A 1 252 ? -12.973 -0.101 19.841 1.00 96.25 252 LEU A CA 1
ATOM 2024 C C . LEU A 1 252 ? -14.154 -0.994 20.235 1.00 96.25 252 LEU A C 1
ATOM 2026 O O . LEU A 1 252 ? -14.793 -0.767 21.267 1.00 96.25 252 LEU A O 1
ATOM 2030 N N . GLY A 1 253 ? -14.415 -2.016 19.426 1.00 95.94 253 GLY A N 1
ATOM 2031 C CA . GLY A 1 253 ? -15.374 -3.071 19.722 1.00 95.94 253 GLY A CA 1
ATOM 2032 C C . GLY A 1 253 ? -14.969 -3.857 20.960 1.00 95.94 253 GLY A C 1
ATOM 2033 O O . GLY A 1 253 ? -13.824 -4.289 21.100 1.00 95.94 253 GLY A O 1
ATOM 2034 N N . ILE A 1 254 ? -15.918 -4.069 21.866 1.00 96.31 254 ILE A N 1
ATOM 2035 C CA . ILE A 1 254 ? -15.698 -4.831 23.095 1.00 96.31 254 ILE A CA 1
ATOM 2036 C C . ILE A 1 254 ? -16.383 -6.181 22.970 1.00 96.31 254 ILE A C 1
ATOM 2038 O O . ILE A 1 254 ? -17.595 -6.237 22.791 1.00 96.31 254 ILE A O 1
ATOM 2042 N N . HIS A 1 255 ? -15.629 -7.270 23.120 1.00 95.56 255 HIS A N 1
ATOM 2043 C CA . HIS A 1 255 ? -16.213 -8.609 23.091 1.00 95.56 255 HIS A CA 1
ATOM 2044 C C . HIS A 1 255 ? -17.289 -8.769 24.181 1.00 95.56 255 HIS A C 1
ATOM 2046 O O . HIS A 1 255 ? -17.055 -8.435 25.351 1.00 95.56 255 HIS A O 1
ATOM 2052 N N . LYS A 1 256 ? -18.458 -9.303 23.816 1.00 95.31 256 LYS A N 1
ATOM 2053 C CA . LYS A 1 256 ? -19.638 -9.434 24.687 1.00 95.31 256 LYS A CA 1
ATOM 2054 C C . LYS A 1 256 ? -19.333 -10.231 25.955 1.00 95.31 256 LYS A C 1
ATOM 2056 O O . LYS A 1 256 ? -19.750 -9.835 27.044 1.00 95.31 256 LYS A O 1
ATOM 2061 N N . ASP A 1 257 ? -18.515 -11.275 25.848 1.00 95.00 257 ASP A N 1
ATOM 2062 C CA . ASP A 1 257 ? -18.093 -12.071 27.008 1.00 95.00 257 ASP A CA 1
ATOM 2063 C C . ASP A 1 257 ? -17.211 -11.285 27.975 1.00 95.00 257 ASP A C 1
ATOM 2065 O O . ASP A 1 257 ? -17.374 -11.384 29.193 1.00 95.00 257 ASP A O 1
ATOM 2069 N N . PHE A 1 258 ? -16.309 -10.447 27.453 1.00 95.19 258 PHE A N 1
ATOM 2070 C CA . PHE A 1 258 ? -15.482 -9.582 28.289 1.00 95.19 258 PHE A CA 1
ATOM 2071 C C . PHE A 1 258 ? -16.343 -8.563 29.041 1.00 95.19 258 PHE A C 1
ATOM 2073 O O . PHE A 1 258 ? -16.129 -8.348 30.238 1.00 95.19 258 PHE A O 1
ATOM 2080 N N . PHE A 1 259 ? -17.335 -7.968 28.369 1.00 96.25 259 PHE A N 1
ATOM 2081 C CA . PHE A 1 259 ? -18.297 -7.060 28.993 1.00 96.25 259 PHE A CA 1
ATOM 2082 C C . PHE A 1 259 ? -19.080 -7.756 30.114 1.00 96.25 259 PHE A C 1
ATOM 2084 O O . PHE A 1 259 ? -19.018 -7.324 31.267 1.00 96.25 259 PHE A O 1
ATOM 2091 N N . ARG A 1 260 ? -19.727 -8.888 29.808 1.00 95.69 260 ARG A N 1
ATOM 2092 C CA . ARG A 1 260 ? -20.526 -9.659 30.773 1.00 95.69 260 ARG A CA 1
ATOM 2093 C C . ARG A 1 260 ? -19.706 -10.113 31.978 1.00 95.69 260 ARG A C 1
ATOM 2095 O O . ARG A 1 260 ? -20.143 -9.933 33.112 1.00 95.69 260 ARG A O 1
ATOM 2102 N N . LYS A 1 261 ? -18.504 -10.654 31.755 1.00 96.12 261 LYS A N 1
ATOM 2103 C CA . LYS A 1 261 ? -17.600 -11.095 32.830 1.00 96.12 261 LYS A CA 1
ATOM 2104 C C . LYS A 1 261 ? -17.154 -9.931 33.717 1.00 96.12 2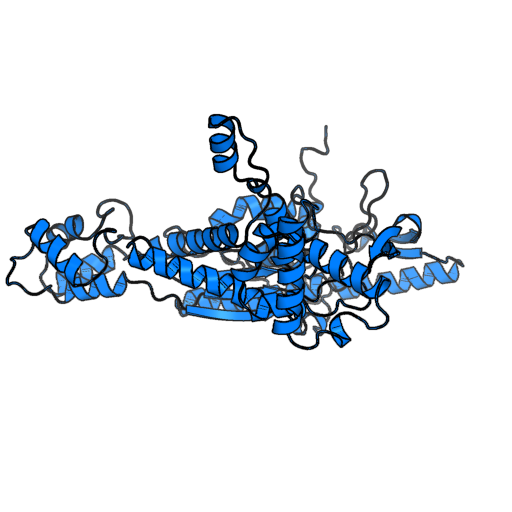61 LYS A C 1
ATOM 2106 O O . LYS A 1 261 ? -17.075 -10.091 34.931 1.00 96.12 261 LYS A O 1
ATOM 2111 N N . THR A 1 262 ? -16.874 -8.769 33.124 1.00 95.88 262 THR A N 1
ATOM 2112 C CA . THR A 1 262 ? -16.436 -7.580 33.870 1.00 95.88 262 THR A CA 1
ATOM 2113 C C . THR A 1 262 ? -17.545 -7.037 34.769 1.00 95.88 262 THR A C 1
ATOM 2115 O O . THR A 1 262 ? -17.265 -6.712 35.916 1.00 95.88 262 THR A O 1
ATOM 2118 N N . LEU A 1 263 ? -18.789 -6.975 34.285 1.00 95.12 263 LEU A N 1
ATOM 2119 C CA . LEU A 1 263 ? -19.915 -6.467 35.077 1.00 95.12 263 LEU A CA 1
ATOM 2120 C C . LEU A 1 263 ? -20.345 -7.444 36.173 1.00 95.12 263 LEU A C 1
ATOM 2122 O O . LEU A 1 263 ? -20.491 -7.029 37.319 1.00 95.12 263 LEU A O 1
ATOM 2126 N N . LYS A 1 264 ? -20.446 -8.744 35.860 1.00 94.88 264 LYS A N 1
ATOM 2127 C CA . LYS A 1 264 ? -20.791 -9.774 36.854 1.00 94.88 264 LYS A CA 1
ATOM 2128 C C . LYS A 1 264 ? -19.797 -9.822 38.015 1.00 94.88 264 LYS A C 1
ATOM 2130 O O . LYS A 1 264 ? -20.204 -10.037 39.150 1.00 94.88 264 LYS A O 1
ATOM 2135 N N . LYS A 1 265 ? -18.505 -9.590 37.748 1.00 94.31 265 LYS A N 1
ATOM 2136 C CA . LYS A 1 265 ? -17.465 -9.528 38.789 1.00 94.31 265 LYS A CA 1
ATOM 2137 C C . LYS A 1 265 ? -17.712 -8.406 39.808 1.00 94.31 265 LYS A C 1
ATOM 2139 O O . LYS A 1 265 ? -17.396 -8.588 40.977 1.00 94.31 265 LYS A O 1
ATOM 2144 N N . ASP A 1 266 ? -18.294 -7.293 39.368 1.00 91.88 266 ASP A N 1
ATOM 2145 C CA . ASP A 1 266 ? -18.626 -6.138 40.210 1.00 91.88 266 ASP A CA 1
ATOM 2146 C C . ASP A 1 266 ? -20.103 -6.166 40.676 1.00 91.88 266 ASP A C 1
ATOM 2148 O O . ASP A 1 266 ? -20.605 -5.167 41.184 1.00 91.88 266 ASP A O 1
ATOM 2152 N N . GLY A 1 267 ? -20.814 -7.291 40.501 1.00 92.81 267 GLY A N 1
ATOM 2153 C CA . GLY A 1 267 ? -22.211 -7.456 40.926 1.00 92.81 267 GLY A CA 1
ATOM 2154 C C . GLY A 1 267 ? -23.237 -6.671 40.098 1.00 92.81 267 GLY A C 1
ATOM 2155 O O . GLY A 1 267 ? -24.351 -6.449 40.564 1.00 92.81 267 GLY A O 1
ATOM 2156 N N . LEU A 1 268 ? -22.877 -6.233 38.888 1.00 93.88 268 LEU A N 1
ATOM 2157 C CA . LEU A 1 268 ? -23.753 -5.470 37.995 1.00 93.88 268 LEU A CA 1
ATOM 2158 C C . LEU A 1 268 ? -24.404 -6.378 36.949 1.00 93.88 268 LEU A C 1
ATOM 2160 O O . LEU A 1 268 ? -23.751 -7.273 36.407 1.00 93.88 268 LEU A O 1
ATOM 2164 N N . ASP A 1 269 ? -25.662 -6.093 36.611 1.00 93.69 269 ASP A N 1
ATOM 2165 C CA . ASP A 1 269 ? -26.394 -6.794 35.555 1.00 93.69 269 ASP A CA 1
ATOM 2166 C C . ASP A 1 269 ? -26.003 -6.271 34.153 1.00 93.69 269 ASP A C 1
ATOM 2168 O O . ASP A 1 269 ? -26.277 -5.111 33.824 1.00 93.69 269 ASP A O 1
ATOM 2172 N N . PRO A 1 270 ? -25.373 -7.096 33.294 1.00 93.19 270 PRO A N 1
ATOM 2173 C CA . PRO A 1 270 ? -25.021 -6.695 31.938 1.00 93.19 270 PRO A CA 1
ATOM 2174 C C . PRO A 1 270 ? -26.214 -6.303 31.066 1.00 93.19 270 PRO A C 1
ATOM 2176 O O . PRO A 1 270 ? -26.060 -5.408 30.236 1.00 93.19 270 PRO A O 1
ATOM 2179 N N . ASP A 1 271 ? -27.375 -6.936 31.242 1.00 93.75 271 ASP A N 1
ATOM 2180 C CA . ASP A 1 271 ? -28.550 -6.695 30.400 1.00 93.75 271 ASP A CA 1
ATOM 2181 C C . ASP A 1 271 ? -29.289 -5.410 30.819 1.00 93.75 271 ASP A C 1
ATOM 2183 O O . ASP A 1 271 ? -29.918 -4.757 29.989 1.00 93.75 271 ASP A O 1
ATOM 2187 N N . PHE A 1 272 ? -29.102 -4.965 32.066 1.00 93.25 272 PHE A N 1
ATOM 2188 C CA . PHE A 1 272 ? -29.569 -3.661 32.544 1.00 93.25 272 PHE A CA 1
ATOM 2189 C C . PHE A 1 272 ? -28.741 -2.492 31.975 1.00 93.25 272 PHE A C 1
ATOM 2191 O O . PHE A 1 272 ? -29.293 -1.488 31.526 1.00 93.25 272 PHE A O 1
ATOM 2198 N N . PHE A 1 273 ? -27.406 -2.612 31.947 1.00 93.94 273 PHE A N 1
ATOM 2199 C CA . PHE A 1 273 ? -26.515 -1.540 31.465 1.00 93.94 273 PHE A CA 1
ATOM 2200 C C . PHE A 1 273 ? -26.242 -1.580 29.952 1.00 93.94 273 PHE A C 1
ATOM 2202 O O . PHE A 1 273 ? -25.966 -0.546 29.337 1.00 93.94 273 PHE A O 1
ATOM 2209 N N . GLY A 1 274 ? -26.286 -2.762 29.339 1.00 93.62 274 GLY A N 1
ATOM 2210 C CA . GLY A 1 274 ? -25.893 -3.009 27.951 1.00 93.62 274 GLY A CA 1
ATOM 2211 C C . GLY A 1 274 ? -26.627 -2.146 26.916 1.00 93.62 274 GLY A C 1
ATOM 2212 O O . GLY A 1 274 ? -25.955 -1.422 26.173 1.00 93.62 274 GLY A O 1
ATOM 2213 N N . PRO A 1 275 ? -27.975 -2.137 26.893 1.00 94.94 275 PRO A N 1
ATOM 2214 C CA . PRO A 1 275 ? -28.764 -1.341 25.945 1.00 94.94 275 PRO A CA 1
ATOM 2215 C C . PRO A 1 275 ? -28.552 0.175 26.075 1.00 94.94 275 PRO A C 1
ATOM 2217 O O . PRO A 1 275 ? -28.753 0.934 25.121 1.00 94.94 275 PRO A O 1
ATOM 2220 N N . VAL A 1 276 ? -28.131 0.649 27.251 1.00 95.12 276 VAL A N 1
ATOM 2221 C CA . VAL A 1 276 ? -27.822 2.066 27.479 1.00 95.12 276 VAL A CA 1
ATOM 2222 C C . VAL A 1 276 ? -26.460 2.424 26.888 1.00 95.12 276 VAL A C 1
ATOM 2224 O O . VAL A 1 276 ? -26.346 3.463 26.239 1.00 95.12 276 VAL A O 1
ATOM 2227 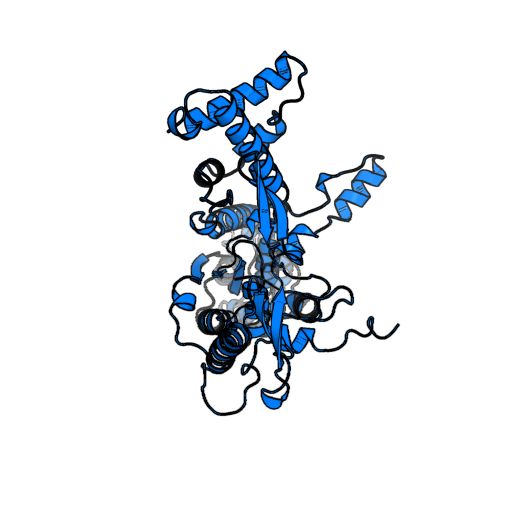N N . LEU A 1 277 ? -25.459 1.556 27.046 1.00 95.06 277 LEU A N 1
ATOM 2228 C CA . LEU A 1 277 ? -24.077 1.807 26.628 1.00 95.06 277 LEU A CA 1
ATOM 2229 C C . LEU A 1 277 ? -23.817 1.571 25.141 1.00 95.06 277 LEU A C 1
ATOM 2231 O O . LEU A 1 277 ? -23.062 2.326 24.524 1.00 95.06 277 LEU A O 1
ATOM 2235 N N . PHE A 1 278 ? -24.397 0.515 24.576 1.00 96.62 278 PHE A N 1
ATOM 2236 C CA . PHE A 1 278 ? -24.029 0.022 23.253 1.00 96.62 278 PHE A CA 1
ATOM 2237 C C . PHE A 1 278 ? -25.131 0.268 22.228 1.00 96.62 278 PHE A C 1
ATOM 2239 O O . PHE A 1 278 ? -26.317 0.182 22.534 1.00 96.62 278 PHE A O 1
ATOM 2246 N N . ARG A 1 279 ? -24.738 0.574 20.989 1.00 94.44 279 ARG A N 1
ATOM 2247 C CA . ARG A 1 279 ? -25.684 0.761 19.874 1.00 94.44 279 ARG A CA 1
ATOM 2248 C C . ARG A 1 279 ? -26.151 -0.552 19.242 1.00 94.44 279 ARG A C 1
ATOM 2250 O O . ARG A 1 279 ? -27.142 -0.561 18.529 1.00 94.44 279 ARG A O 1
ATOM 2257 N N . ASN A 1 280 ? -25.425 -1.642 19.480 1.00 94.12 280 ASN A N 1
ATOM 2258 C CA . ASN A 1 280 ? -25.632 -2.949 18.858 1.00 94.12 280 ASN A CA 1
ATOM 2259 C C . ASN A 1 280 ? -25.613 -4.082 19.901 1.00 94.12 280 ASN A C 1
ATOM 2261 O O . ASN A 1 280 ? -25.038 -5.134 19.651 1.00 94.12 280 ASN A O 1
ATOM 2265 N N . TYR A 1 281 ? -26.201 -3.863 21.085 1.00 92.38 281 TYR A N 1
ATOM 2266 C CA . TYR A 1 281 ? -26.118 -4.807 22.213 1.00 92.38 281 TYR A CA 1
ATOM 2267 C C . TYR A 1 281 ? -26.553 -6.245 21.864 1.00 92.38 281 TYR A C 1
ATOM 2269 O O . TYR A 1 281 ? -25.937 -7.229 22.301 1.00 92.38 281 TYR A O 1
ATOM 2277 N N . ASP A 1 282 ? -27.573 -6.352 21.016 1.00 89.38 282 ASP A N 1
ATOM 2278 C CA . ASP A 1 282 ? -28.152 -7.624 20.583 1.00 89.38 282 ASP A CA 1
ATOM 2279 C C . ASP A 1 282 ? -27.498 -8.186 19.310 1.00 89.38 282 ASP A C 1
ATOM 2281 O O . ASP A 1 282 ? -27.704 -9.349 18.975 1.00 89.38 282 ASP A O 1
ATOM 2285 N N . ASN A 1 283 ? -26.644 -7.405 18.638 1.00 86.81 283 ASN A N 1
ATOM 2286 C CA . ASN A 1 283 ? -26.124 -7.712 17.306 1.00 86.81 283 ASN A CA 1
ATOM 2287 C C . ASN A 1 283 ? -24.617 -8.000 17.327 1.00 86.81 283 ASN A C 1
ATOM 2289 O O . ASN A 1 283 ? -23.786 -7.089 17.240 1.00 86.81 283 ASN A O 1
ATOM 2293 N N . GLY A 1 284 ? -24.289 -9.292 17.349 1.00 85.44 284 GLY A N 1
ATOM 2294 C CA . GLY A 1 284 ? -22.938 -9.811 17.142 1.00 85.44 284 GLY A CA 1
ATOM 2295 C C . GLY A 1 284 ? -22.069 -9.907 18.407 1.00 85.44 284 GLY A C 1
ATOM 2296 O O . GLY A 1 284 ? -22.488 -9.530 19.505 1.00 85.44 284 GLY A O 1
ATOM 2297 N N . PRO A 1 285 ? -20.844 -10.447 18.268 1.00 93.69 285 PRO A N 1
ATOM 2298 C CA . PRO A 1 285 ? -19.944 -10.695 19.395 1.00 93.69 285 PRO A CA 1
ATOM 2299 C C . PRO A 1 285 ? -19.224 -9.436 19.902 1.00 93.69 285 PRO A C 1
ATOM 2301 O O . PRO A 1 285 ? -18.784 -9.418 21.050 1.00 93.69 285 PRO A O 1
ATOM 2304 N N . TYR A 1 286 ? -19.124 -8.375 19.093 1.00 95.25 286 TYR A N 1
ATOM 2305 C CA . TYR A 1 286 ? -18.463 -7.120 19.463 1.00 95.25 286 TYR A CA 1
ATOM 2306 C C . TYR A 1 286 ? -19.467 -5.991 19.674 1.00 95.25 286 TYR A C 1
ATOM 2308 O O . TYR A 1 286 ? -20.259 -5.658 18.797 1.00 95.25 286 TYR A O 1
ATOM 2316 N N . LEU A 1 287 ? -19.394 -5.369 20.845 1.00 96.44 287 LEU A N 1
ATOM 2317 C CA . LEU A 1 287 ? -20.271 -4.296 21.286 1.00 96.44 287 LEU A CA 1
ATOM 2318 C C . LEU A 1 287 ? -19.613 -2.931 21.052 1.00 96.44 287 LEU A C 1
ATOM 2320 O O . LEU A 1 287 ? -18.478 -2.697 21.474 1.00 96.44 287 LEU A O 1
ATOM 2324 N N . LEU A 1 288 ? -20.344 -2.016 20.418 1.00 96.38 288 LEU A N 1
ATOM 2325 C CA . LEU A 1 288 ? -19.904 -0.664 20.082 1.00 96.38 288 LEU A CA 1
ATOM 2326 C C . LEU A 1 288 ? -20.610 0.364 20.943 1.00 96.38 288 LEU A C 1
ATOM 2328 O O . LEU A 1 288 ? -21.839 0.463 20.947 1.00 96.38 288 LEU A O 1
ATOM 2332 N N . VAL A 1 289 ? -19.815 1.128 21.686 1.00 96.62 289 VAL A N 1
ATOM 2333 C CA . VAL A 1 289 ? -20.313 2.208 22.536 1.00 96.62 289 VAL A CA 1
ATOM 2334 C C . VAL A 1 289 ? -21.025 3.250 21.668 1.00 96.62 289 VAL A C 1
ATOM 2336 O O . VAL A 1 289 ? -20.567 3.557 20.567 1.00 96.62 289 VAL A O 1
ATOM 2339 N N . LYS A 1 290 ? -22.160 3.776 22.145 1.00 95.75 290 LYS A N 1
ATOM 2340 C CA . LYS A 1 290 ? -22.945 4.789 21.421 1.00 95.75 290 LYS A CA 1
ATOM 2341 C C . LYS A 1 290 ? -22.105 6.025 21.092 1.00 95.75 290 LYS A C 1
ATOM 2343 O O . LYS A 1 290 ? -21.299 6.471 21.907 1.00 95.75 290 LYS A O 1
ATOM 2348 N N . GLU A 1 291 ? -22.362 6.619 19.927 1.00 95.06 291 GLU A N 1
ATOM 2349 C CA . GLU A 1 291 ? -21.640 7.811 19.451 1.00 95.06 291 GLU A CA 1
ATOM 2350 C C . GLU A 1 291 ? -21.802 9.011 20.398 1.00 95.06 291 GLU A C 1
ATOM 2352 O O . GLU A 1 291 ? -20.875 9.800 20.547 1.00 95.06 291 GLU A O 1
ATOM 2357 N N . SER A 1 292 ? -22.928 9.106 21.119 1.00 94.88 292 SER A N 1
ATOM 2358 C CA . SER A 1 292 ? -23.159 10.159 22.116 1.00 94.88 292 SER A CA 1
ATOM 2359 C C . SER A 1 292 ? -22.220 10.083 23.328 1.00 94.88 292 SER A C 1
ATOM 2361 O O . SER A 1 292 ? -22.042 11.075 24.035 1.00 94.88 292 SER A O 1
ATOM 2363 N N . ILE A 1 293 ? -21.576 8.937 23.571 1.00 94.50 293 ILE A N 1
ATOM 2364 C CA . ILE A 1 293 ? -20.661 8.727 24.695 1.00 94.50 293 ILE A CA 1
ATOM 2365 C C . ILE A 1 293 ? -19.224 9.047 24.246 1.00 94.50 293 ILE A C 1
ATOM 2367 O O . ILE A 1 293 ? -18.458 8.178 23.819 1.00 94.50 293 ILE A O 1
ATOM 2371 N N . MET A 1 294 ? -18.839 10.318 24.361 1.00 93.00 294 MET A N 1
ATOM 2372 C CA . MET A 1 294 ? -17.535 10.854 23.927 1.00 93.00 294 MET A CA 1
ATOM 2373 C C . MET A 1 294 ? -16.548 11.087 25.084 1.00 93.00 294 MET A C 1
ATOM 2375 O O . MET A 1 294 ? -15.337 11.126 24.884 1.00 93.00 294 MET A O 1
ATOM 2379 N N . SER A 1 295 ? -17.055 11.234 26.308 1.00 93.56 295 SER A N 1
ATOM 2380 C CA . SER A 1 295 ? -16.289 11.491 27.531 1.00 93.56 295 SER A CA 1
ATOM 2381 C C . SER A 1 295 ? -16.942 10.829 28.751 1.00 93.56 295 SER A C 1
ATOM 2383 O O . SER A 1 295 ? -18.089 10.380 28.695 1.00 93.56 295 SER A O 1
ATOM 2385 N N . ASN A 1 296 ? -16.254 10.845 29.898 1.00 93.06 296 ASN A N 1
ATOM 2386 C CA . ASN A 1 296 ? -16.851 10.429 31.175 1.00 93.06 296 ASN A CA 1
ATOM 2387 C C . ASN A 1 296 ? -18.092 11.267 31.544 1.00 93.06 296 ASN A C 1
ATOM 2389 O O . ASN A 1 296 ? -19.024 10.749 32.157 1.00 93.06 296 ASN A O 1
ATOM 2393 N N . LYS A 1 297 ? -18.146 12.545 31.136 1.00 93.62 297 LYS A N 1
ATOM 2394 C CA . LYS A 1 297 ? -19.304 13.423 31.370 1.00 93.62 297 LYS A CA 1
ATOM 2395 C C . LYS A 1 297 ? -20.529 12.938 30.595 1.00 93.62 297 LYS A C 1
ATOM 2397 O O . LYS A 1 297 ? -21.589 12.746 31.184 1.00 93.62 297 LYS A O 1
ATOM 2402 N N . THR A 1 298 ? -20.372 12.687 29.296 1.00 95.06 298 THR A N 1
ATOM 2403 C CA . THR A 1 298 ? -21.464 12.187 28.445 1.00 95.06 298 THR A CA 1
ATOM 2404 C C . THR A 1 298 ? -21.854 10.753 28.800 1.00 95.06 298 THR A C 1
ATOM 2406 O O . THR A 1 298 ? -23.025 10.409 28.726 1.00 95.06 298 THR A O 1
ATOM 2409 N N . LEU A 1 299 ? -20.902 9.929 29.262 1.00 95.44 299 LEU A N 1
ATOM 2410 C CA . LEU A 1 299 ? -21.192 8.604 29.814 1.00 95.44 299 LEU A CA 1
ATOM 2411 C C . LEU A 1 299 ? -22.139 8.703 31.014 1.00 95.44 299 LEU A C 1
ATOM 2413 O O . LEU A 1 299 ? -23.162 8.026 31.039 1.00 95.44 299 LEU A O 1
ATOM 2417 N N . LYS A 1 300 ? -21.839 9.581 31.982 1.00 94.94 300 LYS A N 1
ATOM 2418 C CA . LYS A 1 300 ? -22.718 9.804 33.139 1.00 94.94 300 LYS A CA 1
ATOM 2419 C C . LYS A 1 300 ? -24.109 10.277 32.701 1.00 94.94 300 LYS A C 1
ATOM 2421 O O . LYS A 1 300 ? -25.103 9.754 33.190 1.00 94.94 300 LYS A O 1
ATOM 2426 N N . GLN A 1 301 ? -24.179 11.219 31.759 1.00 94.44 301 GLN A N 1
ATOM 2427 C CA . GLN A 1 301 ? -25.448 11.727 31.223 1.00 94.44 301 GLN A CA 1
ATOM 2428 C C . GLN A 1 301 ? -26.290 10.629 30.560 1.00 94.44 301 GLN A C 1
ATOM 2430 O O . GLN A 1 301 ? -27.491 10.558 30.806 1.00 94.44 301 GLN A O 1
ATOM 2435 N N . GLU A 1 302 ? -25.679 9.750 29.766 1.00 94.56 302 GLU A N 1
ATOM 2436 C CA . GLU A 1 302 ? -26.382 8.633 29.124 1.00 94.56 302 GLU A CA 1
ATOM 2437 C C . GLU A 1 302 ? -26.883 7.597 30.133 1.00 94.56 302 GLU A C 1
ATOM 2439 O O . GLU A 1 302 ? -28.009 7.118 30.013 1.00 94.56 302 GLU A O 1
ATOM 2444 N N . LEU A 1 303 ? -26.096 7.300 31.171 1.00 94.25 303 LEU A N 1
ATOM 2445 C CA . LEU A 1 303 ? -26.512 6.401 32.251 1.00 94.25 303 LEU A CA 1
ATOM 2446 C C . LEU A 1 303 ? -27.693 6.977 33.058 1.00 94.25 303 LEU A C 1
ATOM 2448 O O . LEU A 1 303 ? -28.632 6.252 33.384 1.00 94.25 303 LEU A O 1
ATOM 2452 N N . ILE A 1 304 ? -27.689 8.285 33.332 1.00 93.88 304 ILE A N 1
ATOM 2453 C CA . ILE A 1 304 ? -28.815 8.976 33.982 1.00 93.88 304 ILE A CA 1
ATOM 2454 C C . ILE A 1 304 ? -30.052 8.954 33.076 1.00 93.88 304 ILE A C 1
ATOM 2456 O O . ILE A 1 304 ? -31.145 8.614 33.525 1.00 93.88 304 ILE A O 1
ATOM 2460 N N . ARG A 1 305 ? -29.888 9.275 31.784 1.00 93.31 305 ARG A N 1
ATOM 2461 C CA . ARG A 1 305 ? -30.982 9.266 30.798 1.00 93.31 305 ARG A CA 1
ATOM 2462 C C . ARG A 1 305 ? -31.606 7.879 30.655 1.00 93.31 305 ARG A C 1
ATOM 2464 O O . ARG A 1 305 ? -32.823 7.765 30.552 1.00 93.31 305 ARG A O 1
ATOM 2471 N N . GLY A 1 306 ? -30.778 6.836 30.695 1.00 91.56 306 GLY A N 1
ATOM 2472 C CA . GLY A 1 306 ? -31.203 5.438 30.709 1.00 91.56 306 GLY A CA 1
ATOM 2473 C C . GLY A 1 306 ? -31.806 4.970 32.036 1.00 91.56 306 GLY A C 1
ATOM 2474 O O . GLY A 1 306 ? -32.201 3.814 32.122 1.00 91.56 306 GLY A O 1
ATOM 2475 N N . LYS A 1 307 ? -31.881 5.835 33.062 1.00 92.56 307 LYS A N 1
ATOM 2476 C CA . LYS A 1 307 ? -32.366 5.530 34.420 1.00 92.56 307 LYS A CA 1
ATOM 2477 C C . LYS A 1 307 ? -31.629 4.367 35.098 1.00 92.56 307 LYS A C 1
ATOM 2479 O O . LYS A 1 307 ? -32.182 3.723 35.985 1.00 92.56 307 LYS A O 1
ATOM 2484 N N . VAL A 1 308 ? -30.377 4.116 34.706 1.00 91.25 308 VAL A N 1
ATOM 2485 C CA . VAL A 1 308 ? -29.546 3.052 35.297 1.00 91.25 308 VAL A CA 1
ATOM 2486 C C . VAL A 1 308 ? -28.703 3.544 36.478 1.00 91.25 308 VAL A C 1
ATOM 2488 O O . VAL A 1 308 ? -28.225 2.729 37.260 1.00 91.25 308 VAL A O 1
ATOM 2491 N N . ILE A 1 309 ? -28.544 4.866 36.632 1.00 90.19 309 ILE A N 1
ATOM 2492 C CA . ILE A 1 309 ? -27.960 5.533 37.812 1.00 90.19 309 ILE A CA 1
ATOM 2493 C C . ILE A 1 309 ? -28.718 6.840 38.114 1.00 90.19 309 ILE A C 1
ATOM 2495 O O . ILE A 1 309 ? -29.356 7.402 37.220 1.00 90.19 309 ILE A O 1
ATOM 2499 N N . LYS A 1 310 ? -28.617 7.366 39.341 1.00 89.31 310 LYS A N 1
ATOM 2500 C CA . LYS A 1 310 ? -29.144 8.691 39.727 1.00 89.31 310 LYS A CA 1
ATOM 2501 C C . LYS A 1 310 ? -28.108 9.805 39.500 1.00 89.31 310 LYS A C 1
ATOM 2503 O O . LYS A 1 310 ? -26.926 9.546 39.287 1.00 89.31 310 LYS A O 1
ATOM 2508 N N . ASN A 1 311 ? -28.535 11.071 39.571 1.00 84.69 311 ASN A N 1
ATOM 2509 C CA . ASN A 1 311 ? -27.665 12.242 39.348 1.00 84.69 311 ASN A CA 1
ATOM 2510 C C . ASN A 1 311 ? -26.456 12.307 40.300 1.00 84.69 311 ASN A C 1
ATOM 2512 O O . ASN A 1 311 ? -25.353 12.680 39.888 1.00 84.69 311 ASN A O 1
ATOM 2516 N N . GLU A 1 312 ? -26.658 11.940 41.562 1.00 86.38 312 GLU A N 1
ATOM 2517 C CA . GLU A 1 312 ? -25.640 11.994 42.619 1.00 86.38 312 GLU A CA 1
ATOM 2518 C C . GLU A 1 312 ? -24.681 10.797 42.570 1.00 86.38 312 GLU A C 1
ATOM 2520 O O . GLU A 1 312 ? -23.547 10.885 43.046 1.00 86.38 312 GLU A O 1
ATOM 2525 N N . ASP A 1 313 ? -25.086 9.712 41.906 1.00 88.19 313 ASP A N 1
ATOM 2526 C CA . ASP A 1 313 ? -24.309 8.483 41.849 1.00 88.19 313 ASP A CA 1
ATOM 2527 C C . ASP A 1 313 ? -23.015 8.672 41.040 1.00 88.19 313 ASP A C 1
ATOM 2529 O O . ASP A 1 313 ? -22.920 9.432 40.060 1.00 88.19 313 ASP A O 1
ATOM 2533 N N . LYS A 1 314 ? -21.974 7.952 41.460 1.00 91.44 314 LYS A N 1
ATOM 2534 C CA . LYS A 1 314 ? -20.725 7.828 40.702 1.00 91.44 314 LYS A CA 1
ATOM 2535 C C . LYS A 1 314 ? -20.885 6.751 39.630 1.00 91.44 314 LYS A C 1
ATOM 2537 O O . LYS A 1 314 ? -21.626 5.789 39.807 1.00 91.44 314 LYS A O 1
ATOM 2542 N N . ILE A 1 315 ? -20.150 6.893 38.526 1.00 92.38 315 ILE A N 1
ATOM 2543 C CA . ILE A 1 315 ? -20.100 5.855 37.490 1.00 92.38 315 ILE A CA 1
ATOM 2544 C C . ILE A 1 315 ? -19.487 4.588 38.112 1.00 92.38 315 ILE A C 1
ATOM 2546 O O . ILE A 1 315 ? -18.409 4.685 38.709 1.00 92.38 315 ILE A O 1
ATOM 2550 N N . PRO A 1 316 ? -20.119 3.408 37.980 1.00 94.31 316 PRO A N 1
ATOM 2551 C CA . PRO A 1 316 ? -19.535 2.173 38.487 1.00 94.31 316 PRO A CA 1
ATOM 2552 C C . PRO A 1 316 ? -18.173 1.879 37.840 1.00 94.31 316 PRO A C 1
ATOM 2554 O O . PRO A 1 316 ? -17.998 2.058 36.631 1.00 94.31 316 PRO A O 1
ATOM 2557 N N . LYS A 1 317 ? -17.209 1.378 38.625 1.00 94.00 317 LYS A N 1
ATOM 2558 C CA . LYS A 1 317 ? -15.825 1.136 38.166 1.00 94.00 317 LYS A CA 1
ATOM 2559 C C . LYS A 1 317 ? -15.755 0.180 36.970 1.00 94.00 317 LYS A C 1
ATOM 2561 O O . LYS A 1 317 ? -14.999 0.440 36.034 1.00 94.00 317 LYS A O 1
ATOM 2566 N N . ALA A 1 318 ? -16.564 -0.884 36.957 1.00 94.50 318 ALA A N 1
ATOM 2567 C CA . ALA A 1 318 ? -16.694 -1.772 35.801 1.00 94.50 318 ALA A CA 1
ATOM 2568 C C . ALA A 1 318 ? -17.099 -1.021 34.522 1.00 94.50 318 ALA A C 1
ATOM 2570 O O . ALA A 1 318 ? -16.494 -1.234 33.474 1.00 94.50 318 ALA A O 1
ATOM 2571 N N . ILE A 1 319 ? -18.066 -0.105 34.601 1.00 95.19 319 ILE A N 1
ATOM 2572 C CA . ILE A 1 319 ? -18.552 0.665 33.447 1.00 95.19 319 ILE A CA 1
ATOM 2573 C C . ILE A 1 319 ? -17.481 1.643 32.962 1.00 95.19 319 ILE A C 1
ATOM 2575 O O . ILE A 1 319 ? -17.225 1.733 31.762 1.00 95.19 319 ILE A O 1
ATOM 2579 N N . GLU A 1 320 ? -16.787 2.315 33.882 1.00 95.25 320 GLU A N 1
ATOM 2580 C CA . GLU A 1 320 ? -15.657 3.181 33.539 1.00 95.25 320 GLU A CA 1
ATOM 2581 C C . GLU A 1 320 ? -14.528 2.390 32.853 1.00 95.25 320 GLU A C 1
ATOM 2583 O O . GLU A 1 320 ? -13.950 2.847 31.867 1.00 95.25 320 GLU A O 1
ATOM 2588 N N . LYS A 1 321 ? -14.240 1.170 33.324 1.00 95.81 321 LYS A N 1
ATOM 2589 C CA . LYS A 1 321 ? -13.255 0.267 32.713 1.00 95.81 321 LYS A CA 1
ATOM 2590 C C . LYS A 1 321 ? -13.655 -0.149 31.295 1.00 95.81 321 LYS A C 1
ATOM 2592 O O . LYS A 1 321 ? -12.807 -0.148 30.403 1.00 95.81 321 LYS A O 1
ATOM 2597 N N . ILE A 1 322 ? -14.927 -0.487 31.081 1.00 96.06 322 ILE A N 1
ATOM 2598 C CA . ILE A 1 322 ? -15.476 -0.810 29.756 1.00 96.06 322 ILE A CA 1
ATOM 2599 C C . ILE A 1 322 ? -15.357 0.399 28.832 1.00 96.06 322 ILE A C 1
ATOM 2601 O O . ILE A 1 322 ? -14.812 0.281 27.736 1.00 96.06 322 ILE A O 1
ATOM 2605 N N . TYR A 1 323 ? -15.762 1.579 29.298 1.00 95.69 323 TYR A N 1
ATOM 2606 C CA . TYR A 1 323 ? -15.636 2.804 28.522 1.00 95.69 323 TYR A CA 1
ATOM 2607 C C . TYR A 1 323 ? -14.180 3.096 28.143 1.00 95.69 323 TYR A C 1
ATOM 2609 O O . TYR A 1 323 ? -13.893 3.273 26.961 1.00 95.69 323 TYR A O 1
ATOM 2617 N N . LYS A 1 324 ? -13.239 3.052 29.096 1.00 95.12 324 LYS A N 1
ATOM 2618 C CA . LYS A 1 324 ? -11.803 3.251 28.824 1.00 95.12 324 LYS A CA 1
ATOM 2619 C C . LYS A 1 324 ? -11.270 2.279 27.772 1.00 95.12 324 LYS A C 1
ATOM 2621 O O . LYS A 1 324 ? -10.506 2.696 26.911 1.00 95.12 324 LYS A O 1
ATOM 2626 N N . LYS A 1 325 ? -11.705 1.013 27.797 1.00 94.50 325 LYS A N 1
ATOM 2627 C CA . LYS A 1 325 ? -11.325 0.019 26.781 1.00 94.50 325 LYS A CA 1
ATOM 2628 C C . LYS A 1 325 ? -11.927 0.313 25.401 1.00 94.50 325 LYS A C 1
ATOM 2630 O O . LYS A 1 325 ? -11.305 -0.023 24.405 1.00 94.50 325 LYS A O 1
ATOM 2635 N N . SER A 1 326 ? -13.093 0.958 25.328 1.00 95.06 326 SER A N 1
ATOM 2636 C CA . SER A 1 326 ? -13.709 1.364 24.051 1.00 95.06 326 SER A CA 1
ATOM 2637 C C . SER A 1 326 ? -13.017 2.556 23.380 1.00 95.06 326 SER A C 1
ATOM 2639 O O . SER A 1 326 ? -13.271 2.828 22.206 1.00 95.06 326 SER A O 1
ATOM 2641 N N . VAL A 1 327 ? -12.183 3.303 24.112 1.00 94.88 327 VAL A N 1
ATOM 2642 C CA . VAL A 1 327 ? -11.489 4.480 23.581 1.00 94.88 327 VAL A CA 1
ATOM 2643 C C . VAL A 1 327 ? -10.246 4.020 22.813 1.00 94.88 327 VAL A C 1
ATOM 2645 O O . VAL A 1 327 ? -9.322 3.487 23.428 1.00 94.88 327 VAL A O 1
ATOM 2648 N N . PRO A 1 328 ? -10.173 4.241 21.489 1.00 93.19 328 PRO A N 1
ATOM 2649 C CA . PRO A 1 328 ? -9.036 3.791 20.703 1.00 93.19 328 PRO A CA 1
ATOM 2650 C C . PRO A 1 328 ? -7.777 4.611 21.013 1.00 93.19 328 PRO A C 1
ATOM 2652 O O . PRO A 1 328 ? -7.824 5.830 21.252 1.00 93.19 328 PRO A O 1
ATOM 2655 N N . ASN A 1 329 ? -6.638 3.920 20.965 1.00 92.31 329 ASN A N 1
ATOM 2656 C CA . ASN A 1 329 ? -5.300 4.491 21.060 1.00 92.31 329 ASN A CA 1
ATOM 2657 C C . ASN A 1 329 ? -4.513 4.091 19.811 1.00 92.31 329 ASN A C 1
ATOM 2659 O O . ASN A 1 329 ? -3.976 2.989 19.737 1.00 92.31 329 ASN A O 1
ATOM 2663 N N . PHE A 1 330 ? -4.525 4.959 18.804 1.00 94.44 330 PHE A N 1
ATOM 2664 C CA . PHE A 1 330 ? -3.902 4.681 17.518 1.00 94.44 330 PHE A CA 1
ATOM 2665 C C . PHE A 1 330 ? -2.391 4.918 17.593 1.00 94.44 330 PHE A C 1
ATOM 2667 O O . PHE A 1 330 ? -1.945 6.035 17.854 1.00 94.44 330 PHE A O 1
ATOM 2674 N N . LYS A 1 331 ? -1.607 3.862 17.365 1.00 94.19 331 LYS A N 1
ATOM 2675 C CA . LYS A 1 331 ? -0.143 3.907 17.342 1.00 94.19 331 LYS A CA 1
ATOM 2676 C C . LYS A 1 331 ? 0.365 3.313 16.041 1.00 94.19 331 LYS A C 1
ATOM 2678 O O . LYS A 1 331 ? -0.153 2.301 15.580 1.00 94.19 331 LYS A O 1
ATOM 2683 N N . THR A 1 332 ? 1.395 3.932 15.482 1.00 94.94 332 THR A N 1
ATOM 2684 C CA . THR A 1 332 ? 1.978 3.548 14.195 1.00 94.94 332 THR A CA 1
ATOM 2685 C C . THR A 1 332 ? 3.455 3.233 14.355 1.00 94.94 332 THR A C 1
ATOM 2687 O O . THR A 1 332 ? 4.134 3.926 15.112 1.00 94.94 332 THR A O 1
ATOM 2690 N N . GLN A 1 333 ? 3.952 2.263 13.596 1.00 94.75 333 GLN A N 1
ATOM 2691 C CA . GLN A 1 333 ? 5.381 2.050 13.365 1.00 94.75 333 GLN A CA 1
ATOM 2692 C C . GLN A 1 333 ? 5.656 2.148 11.869 1.00 94.75 333 GLN A C 1
ATOM 2694 O O . GLN A 1 333 ? 4.892 1.604 11.075 1.00 94.75 333 GLN A O 1
ATOM 2699 N N . LEU A 1 334 ? 6.703 2.876 11.495 1.00 94.31 334 LEU A N 1
ATOM 2700 C CA . LEU A 1 334 ? 7.049 3.136 10.101 1.00 94.31 334 LEU A CA 1
ATOM 2701 C C . LEU A 1 334 ? 8.214 2.233 9.700 1.00 94.31 334 LEU A C 1
ATOM 2703 O O . LEU A 1 334 ? 9.198 2.149 10.433 1.00 94.31 334 LEU A O 1
ATOM 2707 N N . HIS A 1 335 ? 8.091 1.591 8.544 1.00 94.06 335 HIS A N 1
ATOM 2708 C CA . HIS A 1 335 ? 9.078 0.679 7.973 1.00 94.06 335 HIS A CA 1
ATOM 2709 C C . HIS A 1 335 ? 9.294 1.051 6.508 1.00 94.06 335 HIS A C 1
ATOM 2711 O O . HIS A 1 335 ? 8.330 1.348 5.798 1.00 94.06 335 HIS A O 1
ATOM 2717 N N . PHE A 1 336 ? 10.544 1.042 6.050 1.00 92.06 336 PHE A N 1
ATOM 2718 C CA . PHE A 1 336 ? 10.883 1.291 4.651 1.00 92.06 336 PHE A CA 1
ATOM 2719 C C . PHE A 1 336 ? 11.668 0.114 4.084 1.00 92.06 336 PHE A C 1
ATOM 2721 O O . PHE A 1 336 ? 12.731 -0.222 4.596 1.00 92.06 336 PHE A O 1
ATOM 2728 N N . TYR A 1 337 ? 11.133 -0.458 3.011 1.00 91.25 337 TYR A N 1
ATOM 2729 C CA . TYR A 1 337 ? 11.655 -1.622 2.313 1.00 91.25 337 TYR A CA 1
ATOM 2730 C C . TYR A 1 337 ? 12.098 -1.202 0.913 1.00 91.25 337 TYR A C 1
ATOM 2732 O O . TYR A 1 337 ? 11.277 -0.851 0.061 1.00 91.25 337 TYR A O 1
ATOM 2740 N N . GLY A 1 338 ? 13.406 -1.199 0.682 1.00 86.94 338 GLY A N 1
ATOM 2741 C CA . GLY A 1 338 ? 14.022 -0.726 -0.549 1.00 86.94 338 GLY A CA 1
ATOM 2742 C C . GLY A 1 338 ? 15.447 -1.241 -0.713 1.00 86.94 338 GLY A C 1
ATOM 2743 O O . GLY A 1 338 ? 15.688 -2.193 -1.456 1.00 86.94 338 GLY A O 1
ATOM 2744 N N . TYR A 1 339 ? 16.413 -0.585 -0.066 1.00 83.31 339 TYR A N 1
ATOM 2745 C CA . TYR A 1 339 ? 17.842 -0.882 -0.246 1.00 83.31 339 TYR A CA 1
ATOM 2746 C C . TYR A 1 339 ? 18.241 -2.288 0.224 1.00 83.31 339 TYR A C 1
ATOM 2748 O O . TYR A 1 339 ? 19.052 -2.945 -0.425 1.00 83.31 339 TYR A O 1
ATOM 2756 N N . ASP A 1 340 ? 17.624 -2.757 1.301 1.00 78.69 340 ASP A N 1
ATOM 2757 C CA . ASP A 1 340 ? 17.719 -4.110 1.852 1.00 78.69 340 ASP A CA 1
ATOM 2758 C C . ASP A 1 340 ? 17.351 -5.198 0.825 1.00 78.69 340 ASP A C 1
ATOM 2760 O O . ASP A 1 340 ? 18.084 -6.172 0.647 1.00 78.69 340 ASP A O 1
ATOM 2764 N N . GLY A 1 341 ? 16.277 -4.994 0.058 1.00 80.75 341 GLY A N 1
ATOM 2765 C CA . GLY A 1 341 ? 15.865 -5.935 -0.990 1.00 80.75 341 GLY A CA 1
ATOM 2766 C C . GLY A 1 341 ? 16.778 -5.933 -2.219 1.00 80.75 341 GLY A C 1
ATOM 2767 O O . GLY A 1 341 ? 16.915 -6.956 -2.885 1.00 80.75 341 GLY A O 1
ATOM 2768 N N . ARG A 1 342 ? 17.437 -4.804 -2.518 1.00 82.62 342 ARG A N 1
ATOM 2769 C CA . ARG A 1 342 ? 18.355 -4.670 -3.669 1.00 82.62 342 ARG A CA 1
ATOM 2770 C C . ARG A 1 342 ? 19.694 -5.374 -3.466 1.00 82.62 342 ARG A C 1
ATOM 2772 O O . ARG A 1 342 ? 20.316 -5.762 -4.448 1.00 82.62 342 ARG A O 1
ATOM 2779 N N . GLY A 1 343 ? 20.142 -5.485 -2.217 1.00 81.94 343 GLY A N 1
ATOM 2780 C CA . GLY A 1 343 ? 21.392 -6.152 -1.845 1.00 81.94 343 GLY A CA 1
ATOM 2781 C C . GLY A 1 343 ? 21.220 -7.607 -1.406 1.00 81.94 343 GLY A C 1
ATOM 2782 O O . GLY A 1 343 ? 22.183 -8.202 -0.938 1.00 81.94 343 GLY A O 1
ATOM 2783 N N . SER A 1 344 ? 20.007 -8.159 -1.500 1.00 85.38 344 SER A N 1
ATOM 2784 C CA . SER A 1 344 ? 19.714 -9.536 -1.093 1.00 85.38 344 SER A CA 1
ATOM 2785 C C . SER A 1 344 ? 20.291 -10.559 -2.079 1.00 85.38 344 SER A C 1
ATOM 2787 O O . SER A 1 344 ? 20.359 -10.299 -3.283 1.00 85.38 344 SER A O 1
ATOM 2789 N N . ASP A 1 345 ? 20.638 -11.749 -1.580 1.00 89.50 345 ASP A N 1
ATOM 2790 C CA . ASP A 1 345 ? 21.045 -12.865 -2.436 1.00 89.50 345 ASP A CA 1
ATOM 2791 C C . ASP A 1 345 ? 19.922 -13.240 -3.420 1.00 89.50 345 ASP A C 1
ATOM 2793 O O . ASP A 1 345 ? 18.755 -13.351 -3.017 1.00 89.50 345 ASP A O 1
ATOM 2797 N N . PRO A 1 346 ? 20.241 -13.455 -4.710 1.00 91.19 346 PRO A N 1
ATOM 2798 C CA . PRO A 1 346 ? 19.237 -13.714 -5.728 1.00 91.19 346 PRO A CA 1
ATOM 2799 C C . PRO A 1 346 ? 18.498 -15.031 -5.486 1.00 91.19 346 PRO A C 1
ATOM 2801 O O . PRO A 1 346 ? 19.081 -16.074 -5.186 1.00 91.19 346 PRO A O 1
ATOM 2804 N N . SER A 1 347 ? 17.183 -14.997 -5.693 1.00 92.50 347 SER A N 1
ATOM 2805 C CA . SER A 1 347 ? 16.356 -16.200 -5.747 1.00 92.50 347 SER A CA 1
ATOM 2806 C C . SER A 1 347 ? 16.805 -17.123 -6.883 1.00 92.50 347 SER A C 1
ATOM 2808 O O . SER A 1 347 ? 17.333 -16.671 -7.899 1.00 92.50 347 SER A O 1
ATOM 2810 N N . ARG A 1 348 ? 16.509 -18.426 -6.779 1.00 92.44 348 ARG A N 1
ATOM 2811 C CA . ARG A 1 348 ? 16.792 -19.393 -7.857 1.00 92.44 348 ARG A CA 1
ATOM 2812 C C . ARG A 1 348 ? 16.242 -18.943 -9.215 1.00 92.44 348 ARG A C 1
ATOM 2814 O O . ARG A 1 348 ? 16.907 -19.123 -10.233 1.00 92.44 348 ARG A O 1
ATOM 2821 N N . PHE A 1 349 ? 15.040 -18.366 -9.225 1.00 93.56 349 PHE A N 1
ATOM 2822 C CA . PHE A 1 349 ? 14.427 -17.809 -10.427 1.00 93.56 349 PHE A CA 1
ATOM 2823 C C . PHE A 1 349 ? 15.294 -16.714 -11.046 1.00 93.56 349 PHE A C 1
ATOM 2825 O O . PHE A 1 349 ? 15.621 -16.811 -12.223 1.00 93.56 349 PHE A O 1
ATOM 2832 N N . ASP A 1 350 ? 15.717 -15.721 -10.257 1.00 94.56 350 ASP A N 1
ATOM 2833 C CA . ASP A 1 350 ? 16.550 -14.622 -10.753 1.00 94.56 350 ASP A CA 1
ATOM 2834 C C . ASP A 1 350 ? 17.964 -15.085 -11.124 1.00 94.56 350 ASP A C 1
ATOM 2836 O O . ASP A 1 350 ? 18.514 -14.578 -12.099 1.00 94.56 350 ASP A O 1
ATOM 2840 N N . CYS A 1 351 ? 18.534 -16.079 -10.432 1.00 94.19 351 CYS A N 1
ATOM 2841 C CA . CYS A 1 351 ? 19.790 -16.715 -10.843 1.00 94.19 351 CYS A CA 1
ATOM 2842 C C . CYS A 1 351 ? 19.664 -17.320 -12.242 1.00 94.19 351 CYS A C 1
ATOM 2844 O O . CYS A 1 351 ? 20.445 -16.993 -13.137 1.00 94.19 351 CYS A O 1
ATOM 2846 N N . ASN A 1 352 ? 18.656 -18.173 -12.447 1.00 94.31 352 ASN A N 1
ATOM 2847 C CA . ASN A 1 352 ? 18.417 -18.809 -13.738 1.00 94.31 352 ASN A CA 1
ATOM 2848 C C . ASN A 1 352 ? 18.105 -17.763 -14.812 1.00 94.31 352 ASN A C 1
ATOM 2850 O O . ASN A 1 352 ? 18.662 -17.822 -15.906 1.00 94.31 352 ASN A O 1
ATOM 2854 N N . TYR A 1 353 ? 17.243 -16.796 -14.507 1.00 96.12 353 TYR A N 1
ATOM 2855 C CA . TYR A 1 353 ? 16.838 -15.759 -15.446 1.00 96.12 353 TYR A CA 1
ATOM 2856 C C . TYR A 1 353 ? 18.027 -14.897 -15.874 1.00 96.12 353 TYR A C 1
ATOM 2858 O O . TYR A 1 353 ? 18.307 -14.787 -17.067 1.00 96.12 353 TYR A O 1
ATOM 2866 N N . THR A 1 354 ? 18.789 -14.367 -14.918 1.00 96.00 354 THR A N 1
ATOM 2867 C CA . THR A 1 354 ? 19.925 -13.475 -15.190 1.00 96.00 354 THR A CA 1
ATOM 2868 C C . THR A 1 354 ? 21.064 -14.203 -15.899 1.00 96.00 354 THR A C 1
ATOM 2870 O O . THR A 1 354 ? 21.646 -13.663 -16.840 1.00 96.00 354 THR A O 1
ATOM 2873 N N . TYR A 1 355 ? 21.350 -15.454 -15.521 1.00 97.19 355 TYR A N 1
ATOM 2874 C CA . TYR A 1 355 ? 22.362 -16.262 -16.205 1.00 97.19 355 TYR A CA 1
ATOM 2875 C C . TYR A 1 355 ? 22.003 -16.487 -17.680 1.00 97.19 355 TYR A C 1
ATOM 2877 O O . TYR A 1 355 ? 22.832 -16.289 -18.570 1.00 97.19 355 TYR A O 1
ATOM 2885 N N . ASN A 1 356 ? 20.741 -16.828 -17.962 1.00 97.69 356 ASN A N 1
ATOM 2886 C CA . ASN A 1 356 ? 20.279 -17.041 -19.332 1.00 97.69 356 ASN A CA 1
ATOM 2887 C C . ASN A 1 356 ? 20.168 -15.733 -20.129 1.00 97.69 356 ASN A C 1
ATOM 2889 O O . ASN A 1 356 ? 20.423 -15.746 -21.334 1.00 97.69 356 ASN A O 1
ATOM 2893 N N . LEU A 1 357 ? 19.874 -14.596 -19.488 1.00 97.88 357 LEU A N 1
ATOM 2894 C CA . LEU A 1 357 ? 20.007 -13.282 -20.126 1.00 97.88 357 LEU A CA 1
ATOM 2895 C C . LEU A 1 357 ? 21.453 -13.036 -20.578 1.00 97.88 357 LEU A C 1
ATOM 2897 O O . LEU A 1 357 ? 21.665 -12.639 -21.720 1.00 97.88 357 LEU A O 1
ATOM 2901 N N . GLY A 1 358 ? 22.447 -13.343 -19.738 1.00 97.88 358 GLY A N 1
ATOM 2902 C CA . GLY A 1 358 ? 23.866 -13.235 -20.097 1.00 97.88 358 GLY A CA 1
ATOM 2903 C C . GLY A 1 358 ? 24.255 -14.115 -21.290 1.00 97.88 358 GLY A C 1
ATOM 2904 O O . GLY A 1 358 ? 24.880 -13.633 -22.237 1.00 97.88 358 GLY A O 1
ATOM 2905 N N . LEU A 1 359 ? 23.819 -15.381 -21.303 1.00 97.94 359 LEU A N 1
ATOM 2906 C CA . LEU A 1 359 ? 24.017 -16.274 -22.454 1.00 97.94 359 LEU A CA 1
ATOM 2907 C C . LEU A 1 359 ? 23.324 -15.758 -23.722 1.00 97.94 359 LEU A C 1
ATOM 2909 O O . LEU A 1 359 ? 23.877 -15.855 -24.816 1.00 97.94 359 LEU A O 1
ATOM 2913 N N . THR A 1 360 ? 22.135 -15.171 -23.579 1.00 98.00 360 THR A N 1
ATOM 2914 C CA . THR A 1 360 ? 21.398 -14.557 -24.693 1.00 98.00 360 THR A CA 1
ATOM 2915 C C . THR A 1 360 ? 22.170 -13.375 -25.268 1.00 98.00 360 THR A C 1
ATOM 2917 O O . THR A 1 360 ? 22.313 -13.275 -26.483 1.00 98.00 360 THR A O 1
ATOM 2920 N N . VAL A 1 361 ? 22.728 -12.509 -24.414 1.00 97.94 361 VAL A N 1
ATOM 2921 C CA . VAL A 1 361 ? 23.594 -11.399 -24.843 1.00 97.94 361 VAL A CA 1
ATOM 2922 C C . VAL A 1 361 ? 24.811 -11.923 -25.603 1.00 97.94 361 VAL A C 1
ATOM 2924 O O . VAL A 1 361 ? 25.101 -11.421 -26.687 1.00 97.94 361 VAL A O 1
ATOM 2927 N N . PHE A 1 362 ? 25.488 -12.954 -25.087 1.00 97.88 362 PHE A N 1
ATOM 2928 C CA . PHE A 1 362 ? 26.613 -13.576 -25.788 1.00 97.88 362 PHE A CA 1
ATOM 2929 C C . PHE A 1 362 ? 26.207 -14.075 -27.181 1.00 97.88 362 PHE A C 1
ATOM 2931 O O . PHE A 1 362 ? 26.874 -13.754 -28.161 1.00 97.88 362 PHE A O 1
ATOM 2938 N N . ALA A 1 363 ? 25.091 -14.801 -27.287 1.00 97.62 363 ALA A N 1
ATOM 2939 C CA . ALA A 1 363 ? 24.593 -15.302 -28.565 1.00 97.62 363 ALA A CA 1
ATOM 2940 C C . ALA A 1 363 ? 24.251 -14.167 -29.546 1.00 97.62 363 ALA A C 1
ATOM 2942 O O . ALA A 1 363 ? 24.570 -14.270 -30.729 1.00 97.62 363 ALA A O 1
ATOM 2943 N N . LEU A 1 364 ? 23.649 -13.070 -29.072 1.00 97.62 364 LEU A N 1
ATOM 2944 C CA . LEU A 1 364 ? 23.362 -11.889 -29.892 1.00 97.62 364 LEU A CA 1
ATOM 2945 C C . LEU A 1 364 ? 24.651 -11.256 -30.437 1.00 97.62 364 LEU A C 1
ATOM 2947 O O . LEU A 1 364 ? 24.748 -11.008 -31.639 1.00 97.62 364 LEU A O 1
ATOM 2951 N N . ILE A 1 365 ? 25.656 -11.055 -29.580 1.00 97.50 365 ILE A N 1
ATOM 2952 C CA . ILE A 1 365 ? 26.952 -10.478 -29.971 1.00 97.50 365 ILE A CA 1
ATOM 2953 C C . ILE A 1 365 ? 27.690 -11.397 -30.949 1.00 97.50 365 ILE A C 1
ATOM 2955 O O . ILE A 1 365 ? 28.183 -10.926 -31.971 1.00 97.50 365 ILE A O 1
ATOM 2959 N N . ALA A 1 366 ? 27.725 -12.706 -30.684 1.00 97.69 366 ALA A N 1
ATOM 2960 C CA . ALA A 1 366 ? 28.372 -13.690 -31.554 1.00 97.69 366 ALA A CA 1
ATOM 2961 C C . ALA A 1 366 ? 27.763 -13.731 -32.969 1.00 97.69 366 ALA A C 1
ATOM 2963 O O . ALA A 1 366 ? 28.434 -14.122 -33.920 1.00 97.69 366 ALA A O 1
ATOM 2964 N N . ASN A 1 367 ? 26.509 -13.291 -33.114 1.00 96.94 367 ASN A N 1
ATOM 2965 C CA . ASN A 1 367 ? 25.810 -13.158 -34.392 1.00 96.94 367 ASN A CA 1
ATOM 2966 C C . ASN A 1 367 ? 25.792 -11.710 -34.927 1.00 96.94 367 ASN A C 1
ATOM 2968 O O . ASN A 1 367 ? 24.985 -11.389 -35.797 1.00 96.94 367 ASN A O 1
ATOM 2972 N N . ASN A 1 368 ? 26.675 -10.832 -34.435 1.00 96.94 368 ASN A N 1
ATOM 2973 C CA . ASN A 1 368 ? 26.812 -9.429 -34.849 1.00 96.94 368 ASN A CA 1
ATOM 2974 C C . ASN A 1 368 ? 25.540 -8.570 -34.673 1.00 96.94 368 ASN A C 1
ATOM 2976 O O . ASN A 1 368 ? 25.359 -7.571 -35.372 1.00 96.94 368 ASN A O 1
ATOM 2980 N N . ALA A 1 369 ? 24.646 -8.927 -33.745 1.00 96.56 369 ALA A N 1
ATOM 2981 C CA . ALA A 1 369 ? 23.471 -8.113 -33.446 1.00 96.56 369 ALA A CA 1
ATOM 2982 C C . ALA A 1 369 ? 23.845 -6.868 -32.614 1.00 96.56 369 ALA A C 1
ATOM 2984 O O . ALA A 1 369 ? 24.674 -6.933 -31.709 1.00 96.56 369 ALA A O 1
ATOM 2985 N N . THR A 1 370 ? 23.188 -5.733 -32.882 1.00 96.38 370 THR A N 1
ATOM 2986 C CA . THR A 1 370 ? 23.362 -4.463 -32.149 1.00 96.38 370 THR A CA 1
ATOM 2987 C C . THR A 1 370 ? 22.021 -3.753 -31.932 1.00 96.38 370 THR A C 1
ATOM 2989 O O . THR A 1 370 ? 21.050 -4.021 -32.642 1.00 96.38 370 THR A O 1
ATOM 2992 N N . GLY A 1 371 ? 21.939 -2.867 -30.932 1.00 94.81 371 GLY A N 1
ATOM 2993 C CA . GLY A 1 371 ? 20.714 -2.117 -30.608 1.00 94.81 371 GLY A CA 1
ATOM 2994 C C . GLY A 1 371 ? 19.552 -2.981 -30.093 1.00 94.81 371 GLY A C 1
ATOM 2995 O O . GLY A 1 371 ? 18.389 -2.587 -30.209 1.00 94.81 371 GLY A O 1
ATOM 2996 N N . GLN A 1 372 ? 19.858 -4.166 -29.557 1.00 94.88 372 GLN A N 1
ATOM 2997 C CA . GLN A 1 372 ? 18.892 -5.137 -29.039 1.00 94.88 372 GLN A CA 1
ATOM 2998 C C . GLN A 1 372 ? 18.963 -5.219 -27.509 1.00 94.88 372 GLN A C 1
ATOM 3000 O O . GLN A 1 372 ? 20.042 -5.167 -26.922 1.00 94.88 372 GLN A O 1
ATOM 3005 N N . MET A 1 373 ? 17.815 -5.419 -26.871 1.00 95.06 373 MET A N 1
ATOM 3006 C CA . MET A 1 373 ? 17.676 -5.805 -25.471 1.00 95.06 373 MET A CA 1
ATOM 3007 C C . MET A 1 373 ? 17.514 -7.324 -25.393 1.00 95.06 373 MET A C 1
ATOM 3009 O O . MET A 1 373 ? 16.621 -7.879 -26.033 1.00 95.06 373 MET A O 1
ATOM 3013 N N . ALA A 1 374 ? 18.356 -8.004 -24.618 1.00 96.56 374 ALA A N 1
ATOM 3014 C CA . ALA A 1 374 ? 18.165 -9.426 -24.350 1.00 96.56 374 ALA A CA 1
ATOM 3015 C C . ALA A 1 374 ? 16.940 -9.640 -23.451 1.00 96.56 374 ALA A C 1
ATOM 3017 O O . ALA A 1 374 ? 16.763 -8.937 -22.455 1.00 96.56 374 ALA A O 1
ATOM 3018 N N . ALA A 1 375 ? 16.116 -10.624 -23.795 1.00 96.38 375 ALA A N 1
ATOM 3019 C CA . ALA A 1 375 ? 14.952 -11.028 -23.023 1.00 96.38 375 ALA A CA 1
ATOM 3020 C C . ALA A 1 375 ? 14.791 -12.551 -23.057 1.00 96.38 375 ALA A C 1
ATOM 3022 O O . ALA A 1 375 ? 15.279 -13.227 -23.965 1.00 96.38 375 ALA A O 1
ATOM 3023 N N . ILE A 1 376 ? 14.074 -13.085 -22.070 1.00 97.06 376 ILE A N 1
ATOM 3024 C CA . ILE A 1 376 ? 13.635 -14.479 -22.041 1.00 97.06 376 ILE A CA 1
ATOM 3025 C C . ILE A 1 376 ? 12.107 -14.475 -22.026 1.00 97.06 376 ILE A C 1
ATOM 3027 O O . ILE A 1 376 ? 11.487 -13.844 -21.169 1.00 97.06 376 ILE A O 1
ATOM 3031 N N . LYS A 1 377 ? 11.492 -15.167 -22.980 1.00 95.50 377 LYS A N 1
ATOM 3032 C CA . LYS A 1 377 ? 10.042 -15.382 -23.028 1.00 95.50 377 LYS A CA 1
ATOM 3033 C C . LYS A 1 377 ? 9.639 -16.576 -22.179 1.00 95.50 377 LYS A C 1
ATOM 3035 O O . LYS A 1 377 ? 10.472 -17.435 -21.891 1.00 95.50 377 LYS A O 1
ATOM 3040 N N . ASN A 1 378 ? 8.336 -16.667 -21.908 1.00 93.88 378 ASN A N 1
ATOM 3041 C CA . ASN A 1 378 ? 7.700 -17.822 -21.275 1.00 93.88 378 ASN A CA 1
ATOM 3042 C C . ASN A 1 378 ? 8.167 -18.036 -19.820 1.00 93.88 378 ASN A C 1
ATOM 3044 O O . ASN A 1 378 ? 8.225 -19.172 -19.351 1.00 93.88 378 ASN A O 1
ATOM 3048 N N . LEU A 1 379 ? 8.519 -16.954 -19.113 1.00 94.00 379 LEU A N 1
ATOM 3049 C CA . LEU A 1 379 ? 9.000 -16.990 -17.724 1.00 94.00 379 LEU A CA 1
ATOM 3050 C C . LEU A 1 379 ? 7.951 -17.551 -16.749 1.00 94.00 379 LEU A C 1
ATOM 3052 O O . LEU A 1 379 ? 8.296 -18.051 -15.679 1.00 94.00 379 LEU A O 1
ATOM 3056 N N . GLU A 1 380 ? 6.674 -17.456 -17.114 1.00 90.81 380 GLU A N 1
ATOM 3057 C CA . GLU A 1 380 ? 5.524 -17.997 -16.394 1.00 90.81 380 GLU A CA 1
ATOM 3058 C C . GLU A 1 380 ? 5.492 -19.534 -16.386 1.00 90.81 380 GLU A C 1
ATOM 3060 O O . GLU A 1 380 ? 4.905 -20.139 -15.489 1.00 90.81 380 GLU A O 1
ATOM 3065 N N . PHE A 1 381 ? 6.160 -20.166 -17.354 1.00 90.25 381 PHE A N 1
ATOM 3066 C CA . PHE A 1 381 ? 6.228 -21.614 -17.508 1.00 90.25 381 PHE A CA 1
ATOM 3067 C C . PHE A 1 381 ? 7.519 -22.183 -16.914 1.00 90.25 381 PHE A C 1
ATOM 3069 O O . PHE A 1 381 ? 8.382 -21.467 -16.392 1.00 90.25 381 PHE A O 1
ATOM 3076 N N . ASP A 1 382 ? 7.630 -23.511 -16.918 1.00 89.12 382 ASP A N 1
ATOM 3077 C CA . ASP A 1 382 ? 8.829 -24.198 -16.442 1.00 89.12 382 ASP A CA 1
ATOM 3078 C C . ASP A 1 382 ? 10.037 -23.875 -17.324 1.00 89.12 382 ASP A C 1
ATOM 3080 O O . ASP A 1 382 ? 9.898 -23.571 -18.508 1.00 89.12 382 ASP A O 1
ATOM 3084 N N . PHE A 1 383 ? 11.235 -23.972 -16.742 1.00 90.56 383 PHE A N 1
ATOM 3085 C CA . PHE A 1 383 ? 12.491 -23.580 -17.390 1.00 90.56 383 PHE A CA 1
ATOM 3086 C C . PHE A 1 383 ? 12.685 -24.195 -18.789 1.00 90.56 383 PHE A C 1
ATOM 3088 O O . PHE A 1 383 ? 13.230 -23.551 -19.677 1.00 90.56 383 PHE A O 1
ATOM 3095 N N . SER A 1 384 ? 12.185 -25.412 -19.023 1.00 93.44 384 SER A N 1
ATOM 3096 C CA . SER A 1 384 ? 12.244 -26.085 -20.329 1.00 93.44 384 SER A CA 1
ATOM 3097 C C . SER A 1 384 ? 11.476 -25.373 -21.449 1.00 93.44 384 SER A C 1
ATOM 3099 O O . SER A 1 384 ? 11.714 -25.656 -22.618 1.00 93.44 384 SER A O 1
ATOM 3101 N N . ALA A 1 385 ? 10.539 -24.485 -21.113 1.00 94.38 385 ALA A N 1
ATOM 3102 C CA . ALA A 1 385 ? 9.750 -23.709 -22.067 1.00 94.38 385 ALA A CA 1
ATOM 3103 C C . ALA A 1 385 ? 10.317 -22.301 -22.319 1.00 94.38 385 ALA A C 1
ATOM 3105 O O . ALA A 1 385 ? 9.784 -21.574 -23.164 1.00 94.38 385 ALA A O 1
ATOM 3106 N N . TRP A 1 386 ? 11.366 -21.901 -21.593 1.00 96.06 386 TRP A N 1
ATOM 3107 C CA . TRP A 1 386 ? 11.961 -20.573 -21.707 1.00 96.06 386 TRP A CA 1
ATOM 3108 C C . TRP A 1 386 ? 12.639 -20.392 -23.062 1.00 96.06 386 TRP A C 1
ATOM 3110 O O . TRP A 1 386 ? 13.325 -21.285 -23.559 1.00 96.06 386 TRP A O 1
ATOM 3120 N N . GLN A 1 387 ? 12.441 -19.223 -23.670 1.00 97.12 387 GLN A N 1
ATOM 3121 C CA . GLN A 1 387 ? 12.954 -18.932 -25.010 1.00 97.12 387 GLN A CA 1
ATOM 3122 C C . GLN A 1 387 ? 13.767 -17.635 -25.010 1.00 97.12 387 GLN A C 1
ATOM 3124 O O . GLN A 1 387 ? 13.185 -16.576 -24.763 1.00 97.12 387 GLN A O 1
ATOM 3129 N N . PRO A 1 388 ? 15.079 -17.685 -25.299 1.00 96.94 388 PRO A N 1
ATOM 3130 C CA . PRO A 1 388 ? 15.898 -16.487 -25.430 1.00 96.94 388 PRO A CA 1
ATOM 3131 C C . PRO A 1 388 ? 15.564 -15.714 -26.712 1.00 96.94 388 PRO A C 1
ATOM 3133 O O . PRO A 1 388 ? 15.262 -16.299 -27.752 1.00 96.94 388 PRO A O 1
ATOM 3136 N N . ILE A 1 389 ? 15.604 -14.385 -26.631 1.00 96.88 389 ILE A N 1
ATOM 3137 C CA . ILE A 1 389 ? 15.240 -13.464 -27.717 1.00 96.88 389 ILE A CA 1
ATOM 3138 C C . ILE A 1 389 ? 16.030 -12.150 -27.589 1.00 96.88 389 ILE A C 1
ATOM 3140 O O . ILE A 1 389 ? 16.313 -11.684 -26.486 1.00 96.88 389 ILE A O 1
ATOM 3144 N N . GLY A 1 390 ? 16.349 -11.528 -28.728 1.00 96.62 390 GLY A N 1
ATOM 3145 C CA . GLY A 1 390 ? 16.714 -10.110 -28.810 1.00 96.62 390 GLY A CA 1
ATOM 3146 C C . GLY A 1 390 ? 15.513 -9.259 -29.228 1.00 96.62 390 GLY A C 1
ATOM 3147 O O . GLY A 1 390 ? 14.832 -9.588 -30.199 1.00 96.62 390 GLY A O 1
ATOM 3148 N N . ILE A 1 391 ? 15.239 -8.191 -28.481 1.00 95.75 391 ILE A N 1
ATOM 3149 C CA . ILE A 1 391 ? 14.171 -7.229 -28.767 1.00 95.75 391 ILE A CA 1
ATOM 3150 C C . ILE A 1 391 ? 14.804 -5.919 -29.255 1.00 95.75 391 ILE A C 1
ATOM 3152 O O . ILE A 1 391 ? 15.582 -5.324 -28.505 1.00 95.75 391 ILE A O 1
ATOM 3156 N N . PRO A 1 392 ? 14.470 -5.412 -30.455 1.00 94.62 392 PRO A N 1
ATOM 3157 C CA . PRO A 1 392 ? 14.995 -4.133 -30.919 1.00 94.62 392 PRO A CA 1
ATOM 3158 C C . PRO A 1 392 ? 14.561 -3.005 -29.978 1.00 94.62 392 PRO A C 1
ATOM 3160 O O . PRO A 1 392 ? 13.381 -2.902 -29.650 1.00 94.62 392 PRO A O 1
ATOM 3163 N N . ILE A 1 393 ? 15.494 -2.150 -29.548 1.00 92.62 393 ILE A N 1
ATOM 3164 C CA . ILE A 1 393 ? 15.188 -1.081 -28.579 1.00 92.62 393 ILE A CA 1
ATOM 3165 C C . ILE A 1 393 ? 14.484 0.102 -29.251 1.00 92.62 393 ILE A C 1
ATOM 3167 O O . ILE A 1 393 ? 13.609 0.713 -28.644 1.00 92.62 393 ILE A O 1
ATOM 3171 N N . ALA A 1 394 ? 14.830 0.419 -30.502 1.00 91.94 394 ALA A N 1
ATOM 3172 C CA . ALA A 1 394 ? 14.315 1.607 -31.189 1.00 91.94 394 ALA A CA 1
ATOM 3173 C C . ALA A 1 394 ? 12.770 1.681 -31.247 1.00 91.94 394 ALA A C 1
ATOM 3175 O O . ALA A 1 394 ? 12.238 2.741 -30.929 1.00 91.94 394 ALA A O 1
ATOM 3176 N N . PRO A 1 395 ? 12.024 0.593 -31.545 1.00 90.62 395 PRO A N 1
ATOM 3177 C CA . PRO A 1 395 ? 10.556 0.611 -31.518 1.00 90.62 395 PRO A CA 1
ATOM 3178 C C . PRO A 1 395 ? 9.935 0.792 -30.125 1.00 90.62 395 PRO A C 1
ATOM 3180 O O . PRO A 1 395 ? 8.739 1.039 -30.029 1.00 90.62 395 PRO A O 1
ATOM 3183 N N . LEU A 1 396 ? 10.716 0.631 -29.052 1.00 89.19 396 LEU A N 1
ATOM 3184 C CA . LEU A 1 396 ? 10.258 0.807 -27.668 1.00 89.19 396 LEU A CA 1
ATOM 3185 C C . LEU A 1 396 ? 10.421 2.251 -27.178 1.00 89.19 396 LEU A C 1
ATOM 3187 O O . LEU A 1 396 ? 10.009 2.573 -26.063 1.00 89.19 396 LEU A O 1
ATOM 3191 N N . MET A 1 397 ? 11.080 3.102 -27.969 1.00 90.25 397 MET A N 1
ATOM 3192 C CA . MET A 1 397 ? 11.350 4.485 -27.609 1.00 90.25 397 MET A CA 1
ATOM 3193 C C . MET A 1 397 ? 10.218 5.411 -28.058 1.00 90.25 397 MET A C 1
ATOM 3195 O O . MET A 1 397 ? 9.688 5.290 -29.160 1.00 90.25 397 MET A O 1
ATOM 3199 N N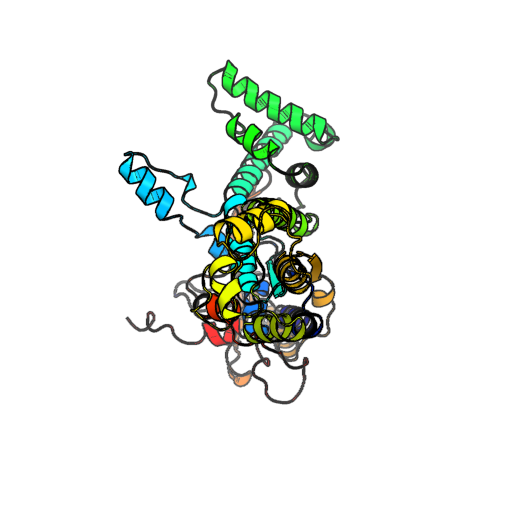 . ARG A 1 398 ? 9.904 6.393 -27.215 1.00 88.12 398 ARG A N 1
ATOM 3200 C CA . ARG A 1 398 ? 8.978 7.498 -27.482 1.00 88.12 398 ARG A CA 1
ATOM 3201 C C . ARG A 1 398 ? 9.610 8.822 -27.075 1.00 88.12 398 ARG A C 1
ATOM 3203 O O . ARG A 1 398 ? 10.574 8.848 -26.310 1.00 88.12 398 ARG A O 1
ATOM 3210 N N . LEU A 1 399 ? 9.062 9.922 -27.579 1.00 88.94 399 LEU A N 1
ATOM 3211 C CA . LEU A 1 399 ? 9.415 11.253 -27.098 1.00 88.94 399 LEU A CA 1
ATOM 3212 C C . LEU A 1 399 ? 8.616 11.561 -25.827 1.00 88.94 399 LEU A C 1
ATOM 3214 O O . LEU A 1 399 ? 7.393 11.426 -25.802 1.00 88.94 399 LEU A O 1
ATOM 3218 N N . GLU A 1 400 ? 9.319 11.980 -24.782 1.00 83.88 400 GLU A N 1
ATOM 3219 C CA . GLU A 1 400 ? 8.745 12.588 -23.582 1.00 83.88 400 GLU A CA 1
ATOM 3220 C C . GLU A 1 400 ? 9.396 13.951 -23.361 1.00 83.88 400 GLU A C 1
ATOM 3222 O O . GLU A 1 400 ? 10.596 14.127 -23.592 1.00 83.88 400 GLU A O 1
ATOM 3227 N N . GLU A 1 401 ? 8.616 14.920 -22.894 1.00 76.50 401 GLU A N 1
ATOM 3228 C CA . GLU A 1 401 ? 9.145 16.214 -22.484 1.00 76.50 401 GLU A CA 1
ATOM 3229 C C . GLU A 1 401 ? 9.773 16.107 -21.090 1.00 76.50 401 GLU A C 1
ATOM 3231 O O . GLU A 1 401 ? 9.130 15.698 -20.123 1.00 76.50 401 GLU A O 1
ATOM 3236 N N . ARG A 1 402 ? 11.054 16.465 -20.982 1.00 73.50 402 ARG A N 1
ATOM 3237 C CA . ARG A 1 402 ? 11.815 16.487 -19.729 1.00 73.50 402 ARG A CA 1
ATOM 3238 C C . ARG A 1 402 ? 12.567 17.801 -19.636 1.00 73.50 402 ARG A C 1
ATOM 3240 O O . ARG A 1 402 ? 13.327 18.140 -20.539 1.00 73.50 402 ARG A O 1
ATOM 3247 N N . ASN A 1 403 ? 12.347 18.541 -18.549 1.00 68.06 403 ASN A N 1
ATOM 3248 C CA . ASN A 1 403 ? 12.929 19.870 -18.334 1.00 68.06 403 ASN A CA 1
ATOM 3249 C C . ASN A 1 403 ? 12.710 20.816 -19.539 1.00 68.06 403 ASN A C 1
ATOM 3251 O O . ASN A 1 403 ? 13.644 21.485 -19.978 1.00 68.06 403 ASN A O 1
ATOM 3255 N N . GLY A 1 404 ? 11.504 20.810 -20.123 1.00 68.12 404 GLY A N 1
ATOM 3256 C CA . GLY A 1 404 ? 11.153 21.646 -21.280 1.00 68.12 404 GLY A CA 1
ATOM 3257 C C . GLY A 1 404 ? 11.742 21.193 -22.626 1.00 68.12 404 GLY A C 1
ATOM 3258 O O . GLY A 1 404 ? 11.715 21.953 -23.590 1.00 68.12 404 GLY A O 1
ATOM 3259 N N . LYS A 1 405 ? 12.334 19.990 -22.714 1.00 75.38 405 LYS A N 1
ATOM 3260 C CA . LYS A 1 405 ? 12.944 19.453 -23.946 1.00 75.38 405 LYS A CA 1
ATOM 3261 C C . LYS A 1 405 ? 12.439 18.052 -24.273 1.00 75.38 405 LYS A C 1
ATOM 3263 O O . LYS A 1 405 ? 12.357 17.190 -23.399 1.00 75.38 405 LYS A O 1
ATOM 3268 N N . LEU A 1 406 ? 12.173 17.792 -25.553 1.00 84.31 406 LEU A N 1
ATOM 3269 C CA . LEU A 1 406 ? 11.812 16.457 -26.034 1.00 84.31 406 LEU A CA 1
ATOM 3270 C C . LEU A 1 406 ? 13.026 15.522 -25.986 1.00 84.31 406 LEU A C 1
ATOM 3272 O O . LEU A 1 406 ? 14.052 15.782 -26.611 1.00 84.31 406 LEU A O 1
ATOM 3276 N N . THR A 1 407 ? 12.894 14.422 -25.249 1.00 86.31 407 THR A N 1
ATOM 3277 C CA . THR A 1 407 ? 13.933 13.403 -25.067 1.00 86.31 407 THR A CA 1
ATOM 3278 C C . THR A 1 407 ? 13.391 12.031 -25.462 1.00 86.31 407 THR A C 1
ATOM 3280 O O . THR A 1 407 ? 12.253 11.698 -25.136 1.00 86.31 407 THR A O 1
ATOM 3283 N N . LEU A 1 408 ? 14.205 11.221 -26.149 1.00 89.25 408 LEU A N 1
ATOM 3284 C CA . LEU A 1 408 ? 13.876 9.825 -26.451 1.00 89.25 408 LEU A CA 1
ATOM 3285 C C . LEU A 1 408 ? 14.049 8.951 -25.213 1.00 89.25 408 LEU A C 1
ATOM 3287 O O . LEU A 1 408 ? 15.122 8.914 -24.608 1.00 89.25 408 LEU A O 1
ATOM 3291 N N . VAL A 1 409 ? 12.995 8.231 -24.851 1.00 87.62 409 VAL A N 1
ATOM 3292 C CA . VAL A 1 409 ? 12.939 7.420 -23.635 1.00 87.62 409 VAL A CA 1
ATOM 3293 C C . VAL A 1 409 ? 12.123 6.156 -23.863 1.00 87.62 409 VAL A C 1
ATOM 3295 O O . VAL A 1 409 ? 11.275 6.106 -24.749 1.00 87.62 409 VAL A O 1
ATOM 3298 N N . ILE A 1 410 ? 12.378 5.128 -23.056 1.00 87.44 410 ILE A N 1
ATOM 3299 C CA . ILE A 1 410 ? 11.559 3.913 -23.032 1.00 87.44 410 ILE A CA 1
ATOM 3300 C C . ILE A 1 410 ? 10.408 4.136 -22.055 1.00 87.44 410 ILE A C 1
ATOM 3302 O O . ILE A 1 410 ? 10.635 4.569 -20.921 1.00 87.44 410 ILE A O 1
ATOM 3306 N N . GLU A 1 411 ? 9.193 3.824 -22.498 1.00 83.50 411 GLU A N 1
ATOM 3307 C CA . GLU A 1 411 ? 8.002 3.912 -21.659 1.00 83.50 411 GLU A CA 1
ATOM 3308 C C . GLU A 1 411 ? 8.111 2.972 -20.454 1.00 83.50 411 GLU A C 1
ATOM 3310 O O . GLU A 1 411 ? 8.488 1.802 -20.567 1.00 83.50 411 GLU A O 1
ATOM 3315 N N . LYS A 1 412 ? 7.790 3.502 -19.275 1.00 84.75 412 LYS A N 1
ATOM 3316 C CA . LYS A 1 412 ? 7.776 2.727 -18.036 1.00 84.75 412 LYS A CA 1
ATOM 3317 C C . LYS A 1 412 ? 6.485 1.911 -17.991 1.00 84.75 412 LYS A C 1
ATOM 3319 O O . LYS A 1 412 ? 5.402 2.444 -18.205 1.00 84.75 412 LYS A O 1
ATOM 3324 N N . SER A 1 413 ? 6.590 0.624 -17.682 1.00 89.06 413 SER A N 1
ATOM 3325 C CA . SER A 1 413 ? 5.428 -0.240 -17.502 1.00 89.0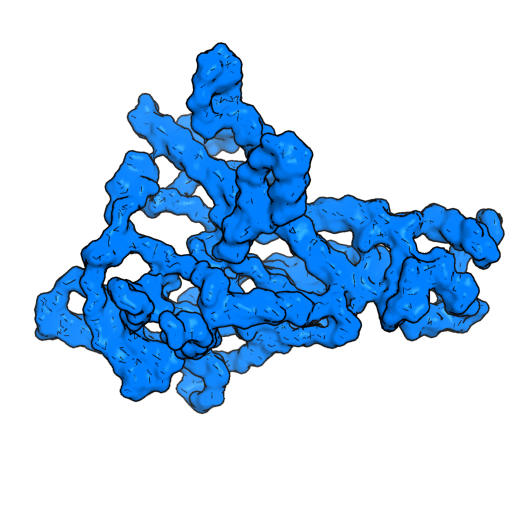6 413 SER A CA 1
ATOM 3326 C C . SER A 1 413 ? 4.856 -0.065 -16.099 1.00 89.06 413 SER A C 1
ATOM 3328 O O . SER A 1 413 ? 5.556 -0.265 -15.109 1.00 89.06 413 SER A O 1
ATOM 3330 N N . VAL A 1 414 ? 3.568 0.252 -16.021 1.00 92.00 414 VAL A N 1
ATOM 3331 C CA . VAL A 1 414 ? 2.796 0.353 -14.774 1.00 92.00 414 VAL A CA 1
ATOM 3332 C C . VAL A 1 414 ? 1.895 -0.870 -14.581 1.00 92.00 414 VAL A C 1
ATOM 3334 O O . VAL A 1 414 ? 1.732 -1.685 -15.495 1.00 92.00 414 VAL A O 1
ATOM 3337 N N . VAL A 1 415 ? 1.318 -1.037 -13.390 1.00 93.44 415 VAL A N 1
ATOM 3338 C CA . VAL A 1 415 ? 0.361 -2.119 -13.118 1.00 93.44 415 VAL A CA 1
ATOM 3339 C C . VAL A 1 415 ? -0.872 -1.963 -14.008 1.00 93.44 415 VAL A C 1
ATOM 3341 O O . VAL A 1 415 ? -1.560 -0.946 -13.983 1.00 93.44 415 VAL A O 1
ATOM 3344 N N . ASN A 1 416 ? -1.205 -3.013 -14.759 1.00 92.88 416 ASN A N 1
ATOM 3345 C CA . ASN A 1 416 ? -2.474 -3.076 -15.475 1.00 92.88 416 ASN A CA 1
ATOM 3346 C C . ASN A 1 416 ? -3.603 -3.471 -14.505 1.00 92.88 416 ASN A C 1
ATOM 3348 O O . ASN A 1 416 ? -3.683 -4.628 -14.081 1.00 92.88 416 ASN A O 1
ATOM 3352 N N . THR A 1 417 ? -4.509 -2.538 -14.211 1.00 94.50 417 THR A N 1
ATOM 3353 C CA . THR A 1 417 ? -5.685 -2.741 -13.341 1.00 94.50 417 THR A CA 1
ATOM 3354 C C . THR A 1 417 ? -6.733 -3.699 -13.921 1.00 94.50 417 THR A C 1
ATOM 3356 O O . THR A 1 417 ? -7.652 -4.119 -13.230 1.00 94.50 417 THR A O 1
ATOM 3359 N N . HIS A 1 418 ? -6.587 -4.128 -15.174 1.00 93.50 418 HIS A N 1
ATOM 3360 C CA . HIS A 1 418 ? -7.429 -5.164 -15.779 1.00 93.50 418 HIS A CA 1
ATOM 3361 C C . HIS A 1 418 ? -6.790 -6.558 -15.743 1.00 93.50 418 HIS A C 1
ATOM 3363 O O . HIS A 1 418 ? -7.438 -7.534 -16.137 1.00 93.50 418 HIS A O 1
ATOM 3369 N N . SER A 1 419 ? -5.537 -6.661 -15.287 1.00 92.62 419 SER A N 1
ATOM 3370 C CA . SER A 1 419 ? -4.805 -7.926 -15.204 1.00 92.62 419 SER A CA 1
ATOM 3371 C C . SER A 1 419 ? -5.416 -8.883 -14.181 1.00 92.62 419 SER A C 1
ATOM 3373 O O . SER A 1 419 ? -6.024 -8.466 -13.192 1.00 92.62 419 SER A O 1
ATOM 3375 N N . THR A 1 420 ? -5.230 -10.185 -14.404 1.00 95.12 420 THR A N 1
ATOM 3376 C CA . THR A 1 420 ? -5.737 -11.239 -13.516 1.00 95.12 420 THR A CA 1
ATOM 3377 C C . THR A 1 420 ? -5.178 -11.084 -12.104 1.00 95.12 420 THR A C 1
ATOM 3379 O O . THR A 1 420 ? -5.932 -11.140 -11.137 1.00 95.12 420 THR A O 1
ATOM 3382 N N . ALA A 1 421 ? -3.873 -10.818 -11.975 1.00 95.25 421 ALA A N 1
ATOM 3383 C CA . ALA A 1 421 ? -3.220 -10.624 -10.683 1.00 95.25 421 ALA A CA 1
ATOM 3384 C C . ALA A 1 421 ? -3.841 -9.467 -9.886 1.00 95.25 421 ALA A C 1
ATOM 3386 O O . ALA A 1 421 ? -4.131 -9.621 -8.699 1.00 95.25 421 ALA A O 1
ATOM 3387 N N . PHE A 1 422 ? -4.097 -8.329 -10.541 1.00 96.75 422 PHE A N 1
ATOM 3388 C CA . PHE A 1 422 ? -4.748 -7.198 -9.887 1.00 96.75 422 PHE A CA 1
ATOM 3389 C C . PHE A 1 422 ? -6.193 -7.520 -9.493 1.00 96.75 422 PHE A C 1
ATOM 3391 O O . PHE A 1 422 ? -6.570 -7.281 -8.350 1.00 96.75 422 PHE A O 1
ATOM 3398 N N . LYS A 1 423 ? -6.984 -8.129 -10.386 1.00 96.88 423 LYS A N 1
ATOM 3399 C CA . LYS A 1 423 ? -8.377 -8.517 -10.094 1.00 96.88 423 LYS A CA 1
ATOM 3400 C C . LYS A 1 423 ? -8.487 -9.484 -8.913 1.00 96.88 423 LYS A C 1
ATOM 3402 O O . LYS A 1 423 ? -9.424 -9.386 -8.123 1.00 96.88 423 LYS A O 1
ATOM 3407 N N . VAL A 1 424 ? -7.522 -10.393 -8.752 1.00 96.38 424 VAL A N 1
ATOM 3408 C CA . VAL A 1 424 ? -7.442 -11.265 -7.570 1.00 96.38 424 VAL A CA 1
ATOM 3409 C C . VAL A 1 424 ? -7.270 -10.427 -6.302 1.00 96.38 424 VAL A C 1
ATOM 3411 O O . VAL A 1 424 ? -8.069 -10.574 -5.377 1.00 96.38 424 VAL A O 1
ATOM 3414 N N . VAL A 1 425 ? -6.300 -9.505 -6.271 1.00 96.62 425 VAL A N 1
ATOM 3415 C CA . VAL A 1 425 ? -6.096 -8.588 -5.133 1.00 96.62 425 VAL A CA 1
ATOM 3416 C C . VAL A 1 425 ? -7.338 -7.738 -4.867 1.00 96.62 425 VAL A C 1
ATOM 3418 O O . VAL A 1 425 ? -7.784 -7.649 -3.725 1.00 96.62 425 VAL A O 1
ATOM 3421 N N . GLU A 1 426 ? -7.941 -7.164 -5.907 1.00 96.56 426 GLU A N 1
ATOM 3422 C CA . GLU A 1 426 ? -9.156 -6.355 -5.801 1.00 96.56 426 GLU A CA 1
ATOM 3423 C C . GLU A 1 426 ? -10.313 -7.146 -5.178 1.00 96.56 426 GLU A C 1
ATOM 3425 O O . GLU A 1 426 ? -10.979 -6.655 -4.266 1.00 96.56 426 GLU A O 1
ATOM 3430 N N . SER A 1 427 ? -10.526 -8.389 -5.616 1.00 97.06 427 SER A N 1
ATOM 3431 C CA . SER A 1 427 ? -11.601 -9.245 -5.101 1.00 97.06 427 SER A CA 1
ATOM 3432 C C . SER A 1 427 ? -11.380 -9.691 -3.651 1.00 97.06 427 SER A C 1
ATOM 3434 O O . SER A 1 427 ? -12.343 -9.919 -2.916 1.00 97.06 427 SER A O 1
ATOM 3436 N N . LEU A 1 428 ? -10.119 -9.801 -3.217 1.00 96.94 428 LEU A N 1
ATOM 3437 C CA . LEU A 1 428 ? -9.754 -10.310 -1.896 1.00 96.94 428 LEU A CA 1
ATOM 3438 C C . LEU A 1 428 ? -9.474 -9.210 -0.866 1.00 96.94 428 LEU A C 1
ATOM 3440 O O . LEU A 1 428 ? -9.464 -9.510 0.328 1.00 96.94 428 LEU A O 1
ATOM 3444 N N . ARG A 1 429 ? -9.312 -7.943 -1.272 1.00 95.31 429 ARG A N 1
ATOM 3445 C CA . ARG A 1 429 ? -8.939 -6.845 -0.360 1.00 95.31 429 ARG A CA 1
ATOM 3446 C C . ARG A 1 429 ? -9.893 -6.667 0.822 1.00 95.31 429 ARG A C 1
ATOM 3448 O O . ARG A 1 429 ? -9.432 -6.429 1.931 1.00 95.31 429 ARG A O 1
ATOM 3455 N N . GLU A 1 430 ? -11.203 -6.849 0.633 1.00 95.38 430 GLU A N 1
ATOM 3456 C CA . GLU A 1 430 ? -12.179 -6.775 1.738 1.00 95.38 430 GLU A CA 1
ATOM 3457 C C . GLU A 1 430 ? -12.028 -7.952 2.716 1.00 95.38 430 GLU A C 1
ATOM 3459 O O . GLU A 1 430 ? -12.147 -7.780 3.931 1.00 95.38 430 GLU A O 1
ATOM 3464 N N . LYS A 1 431 ? -11.700 -9.148 2.206 1.00 96.69 431 LYS A N 1
ATOM 3465 C CA . LYS A 1 431 ? -11.405 -10.320 3.041 1.00 96.69 431 LYS A CA 1
ATOM 3466 C C . LYS A 1 431 ? -10.099 -10.131 3.818 1.00 96.69 431 LYS A C 1
ATOM 3468 O O . LYS A 1 431 ? -10.040 -10.480 4.995 1.00 96.69 431 LYS A O 1
ATOM 3473 N N . TRP A 1 432 ? -9.062 -9.583 3.185 1.00 97.19 432 TRP A N 1
ATOM 3474 C CA . TRP A 1 432 ? -7.755 -9.334 3.810 1.00 97.19 432 TRP A CA 1
ATOM 3475 C C . TRP A 1 432 ? -7.777 -8.170 4.801 1.00 97.19 432 TRP A C 1
ATOM 3477 O O . TRP A 1 432 ? -7.115 -8.235 5.840 1.00 97.19 432 TRP A O 1
ATOM 3487 N N . LEU A 1 433 ? -8.621 -7.160 4.558 1.00 97.44 433 LEU A N 1
ATOM 3488 C CA . LEU A 1 433 ? -8.930 -6.128 5.546 1.00 97.44 433 LEU A CA 1
ATOM 3489 C C . LEU A 1 433 ? -9.428 -6.752 6.851 1.00 97.44 433 LEU A C 1
ATOM 3491 O O . LEU A 1 433 ? -9.165 -6.200 7.919 1.00 97.44 433 LEU A O 1
ATOM 3495 N N . ALA A 1 434 ? -10.114 -7.900 6.775 1.00 95.69 434 ALA A N 1
ATOM 3496 C CA . ALA A 1 434 ? -10.515 -8.719 7.915 1.00 95.69 434 ALA A CA 1
ATOM 3497 C C . ALA A 1 434 ? -11.215 -7.893 9.009 1.00 95.69 434 ALA A C 1
ATOM 3499 O O . ALA A 1 434 ? -10.990 -8.068 10.207 1.00 95.69 434 ALA A O 1
ATOM 3500 N N . ALA A 1 435 ? -12.076 -6.960 8.593 1.00 95.62 435 ALA A N 1
ATOM 3501 C CA . ALA A 1 435 ? -12.901 -6.139 9.476 1.00 95.62 435 ALA A CA 1
ATOM 3502 C C . ALA A 1 435 ? -14.158 -6.888 9.957 1.00 95.62 435 ALA A C 1
ATOM 3504 O O . ALA A 1 435 ? -15.259 -6.340 10.019 1.00 95.62 435 ALA A O 1
ATOM 3505 N N . ASN A 1 436 ? -13.986 -8.166 10.269 1.00 93.81 436 ASN A N 1
ATOM 3506 C CA . ASN A 1 436 ? -14.995 -9.067 10.795 1.00 93.81 436 ASN A CA 1
ATOM 3507 C C . ASN A 1 436 ? -14.454 -9.738 12.082 1.00 93.81 436 ASN A C 1
ATOM 3509 O O . ASN A 1 436 ? -13.276 -9.575 12.413 1.00 93.81 436 ASN A O 1
ATOM 3513 N N . PRO A 1 437 ? -15.302 -10.453 12.841 1.00 90.88 437 PRO A N 1
ATOM 3514 C CA . PRO A 1 437 ? -14.881 -11.157 14.056 1.00 90.88 437 PRO A CA 1
ATOM 3515 C C . PRO A 1 437 ? -13.883 -12.310 13.850 1.00 90.88 437 PRO A C 1
ATOM 3517 O O . PRO A 1 437 ? -13.410 -12.853 14.843 1.00 90.88 437 PRO A O 1
ATOM 3520 N N . GLU A 1 438 ? -13.610 -12.722 12.610 1.00 91.50 438 GLU A N 1
ATOM 3521 C CA . GLU A 1 438 ? -12.692 -13.827 12.305 1.00 91.50 438 GLU A CA 1
ATOM 3522 C C . GLU A 1 438 ? -11.230 -13.389 12.472 1.00 91.50 438 GLU A C 1
ATOM 3524 O O . GLU A 1 438 ? -10.936 -12.205 12.646 1.00 91.50 438 GLU A O 1
ATOM 3529 N N . GLU A 1 439 ? -10.288 -14.328 12.426 1.00 90.06 439 GLU A N 1
ATOM 3530 C CA . GLU A 1 439 ? -8.859 -14.008 12.486 1.00 90.06 439 GLU A CA 1
ATOM 3531 C C . GLU A 1 439 ? -8.364 -13.312 11.206 1.00 90.06 439 GLU A C 1
ATOM 3533 O O . GLU A 1 439 ? -9.031 -13.289 10.169 1.00 90.06 439 GLU A O 1
ATOM 3538 N N . ASP A 1 440 ? -7.197 -12.672 11.287 1.00 93.50 440 ASP A N 1
ATOM 3539 C CA . ASP A 1 440 ? -6.575 -12.067 10.110 1.00 93.50 440 ASP A CA 1
ATOM 3540 C C . ASP A 1 440 ? -6.029 -13.159 9.169 1.00 93.50 440 ASP A C 1
ATOM 3542 O O . ASP A 1 440 ? -5.361 -14.097 9.596 1.00 93.50 440 ASP A O 1
ATOM 3546 N N . ASN A 1 441 ? -6.276 -13.015 7.865 1.00 92.94 441 ASN A N 1
ATOM 3547 C CA . ASN A 1 441 ? -5.925 -14.012 6.844 1.00 92.94 441 ASN A CA 1
ATOM 3548 C C . ASN A 1 441 ? -4.508 -13.819 6.270 1.00 92.94 441 ASN A C 1
ATOM 3550 O O . ASN A 1 441 ? -4.321 -13.902 5.052 1.00 92.94 441 ASN A O 1
ATOM 3554 N N . TYR A 1 442 ? -3.519 -13.528 7.118 1.00 95.00 442 TYR A N 1
ATOM 3555 C CA . TYR A 1 442 ? -2.150 -13.267 6.664 1.00 95.00 442 TYR A CA 1
ATOM 3556 C C . TYR A 1 442 ? -1.527 -14.498 6.002 1.00 95.00 442 TYR A C 1
ATOM 3558 O O . TYR A 1 442 ? -1.570 -15.604 6.545 1.00 95.00 442 TYR A O 1
ATOM 3566 N N . ARG A 1 443 ? -0.889 -14.291 4.849 1.00 93.88 443 ARG A N 1
ATOM 3567 C CA . ARG A 1 443 ? -0.083 -15.316 4.181 1.00 93.88 443 ARG A CA 1
ATOM 3568 C C . ARG A 1 443 ? 1.367 -15.199 4.630 1.00 93.88 443 ARG A C 1
ATOM 3570 O O . ARG A 1 443 ? 1.897 -14.103 4.805 1.00 93.88 443 ARG A O 1
ATOM 3577 N N . ARG A 1 444 ? 1.999 -16.353 4.834 1.00 90.81 444 ARG A N 1
ATOM 3578 C CA . ARG A 1 444 ? 3.397 -16.460 5.253 1.00 90.81 444 ARG A CA 1
ATOM 3579 C C . ARG A 1 444 ? 4.198 -17.078 4.118 1.00 90.81 444 ARG A C 1
ATOM 3581 O O . ARG A 1 444 ? 4.135 -18.297 3.953 1.00 90.81 444 ARG A O 1
ATOM 3588 N N . PRO A 1 445 ? 4.895 -16.265 3.314 1.00 90.81 445 PRO A N 1
ATOM 3589 C CA . PRO A 1 445 ? 5.814 -16.803 2.333 1.00 90.81 445 PRO A CA 1
ATOM 3590 C C . PRO A 1 445 ? 6.864 -17.694 3.010 1.00 90.81 445 PRO A C 1
ATOM 3592 O O . PRO A 1 445 ? 7.357 -17.380 4.092 1.00 90.81 445 PRO A O 1
ATOM 3595 N N . GLY A 1 446 ? 7.222 -18.810 2.369 1.00 86.25 446 GLY A N 1
ATOM 3596 C CA . GLY A 1 446 ? 8.354 -19.623 2.830 1.00 86.25 446 GLY A CA 1
ATOM 3597 C C . GLY A 1 446 ? 9.690 -18.867 2.728 1.00 86.25 446 GLY A C 1
ATOM 3598 O O . GLY A 1 446 ? 9.754 -17.826 2.077 1.00 86.25 446 GLY A O 1
ATOM 3599 N N . PRO A 1 447 ? 10.797 -19.376 3.292 1.00 83.44 447 PRO A N 1
ATOM 3600 C CA . PRO A 1 447 ? 12.120 -18.805 3.040 1.00 83.44 447 PRO A CA 1
ATOM 3601 C C . PRO A 1 447 ? 12.498 -18.904 1.550 1.00 83.44 447 PRO A C 1
ATOM 3603 O O . PRO A 1 447 ? 11.952 -19.723 0.805 1.00 83.44 447 PRO A O 1
ATOM 3606 N N . ILE A 1 448 ? 13.450 -18.084 1.097 1.00 83.12 448 ILE A N 1
ATOM 3607 C CA . ILE A 1 448 ? 14.033 -18.238 -0.245 1.00 83.12 448 ILE A CA 1
ATOM 3608 C C . ILE A 1 448 ? 14.815 -19.560 -0.277 1.00 83.12 448 ILE A C 1
ATOM 3610 O O . ILE A 1 448 ? 15.658 -19.811 0.582 1.00 83.12 448 ILE A O 1
ATOM 3614 N N . ARG A 1 449 ? 14.511 -20.426 -1.251 1.00 81.06 449 ARG A N 1
ATOM 3615 C CA . ARG A 1 449 ? 15.119 -21.757 -1.407 1.00 81.06 449 ARG A CA 1
ATOM 3616 C C . ARG A 1 449 ? 15.751 -21.907 -2.790 1.00 81.06 449 ARG A C 1
ATOM 3618 O O . ARG A 1 449 ? 15.229 -21.396 -3.777 1.00 81.06 449 ARG A O 1
ATOM 3625 N N . PHE A 1 450 ? 16.848 -22.662 -2.864 1.00 81.69 450 PHE A N 1
ATOM 3626 C CA . PHE A 1 450 ? 17.505 -23.028 -4.130 1.00 81.69 450 PHE A CA 1
ATOM 3627 C C . PHE A 1 450 ? 17.105 -24.416 -4.647 1.00 81.69 450 PHE A C 1
ATOM 3629 O O . PHE A 1 450 ? 17.360 -24.748 -5.804 1.00 81.69 450 PHE A O 1
ATOM 3636 N N . THR A 1 451 ? 16.463 -25.230 -3.812 1.00 77.44 451 THR A N 1
ATOM 3637 C CA . THR A 1 451 ? 16.029 -26.592 -4.139 1.00 77.44 451 THR A CA 1
ATOM 3638 C C . THR A 1 451 ? 14.604 -26.841 -3.644 1.00 77.44 451 THR A C 1
ATOM 3640 O O . THR A 1 451 ? 14.098 -26.135 -2.771 1.00 77.44 451 THR A O 1
ATOM 3643 N N . GLY A 1 452 ? 13.952 -27.857 -4.215 1.00 76.00 452 GLY A N 1
ATOM 3644 C CA . GLY A 1 452 ? 12.541 -28.162 -3.965 1.00 76.00 452 GLY A CA 1
ATOM 3645 C C . GLY A 1 452 ? 11.589 -27.466 -4.940 1.00 76.00 452 GLY A C 1
ATOM 3646 O O . GLY A 1 452 ? 12.036 -26.780 -5.860 1.00 76.00 452 GLY A O 1
ATOM 3647 N N . LYS A 1 453 ? 10.288 -27.714 -4.749 1.00 77.81 453 LYS A N 1
ATOM 3648 C CA . LYS A 1 453 ? 9.190 -27.012 -5.424 1.00 77.81 453 LYS A CA 1
ATOM 3649 C C . LYS A 1 453 ? 8.380 -26.221 -4.394 1.00 77.81 453 LYS A C 1
ATOM 3651 O O . LYS A 1 453 ? 8.108 -26.740 -3.308 1.00 77.81 453 LYS A O 1
ATOM 3656 N N . SER A 1 454 ? 8.008 -24.995 -4.734 1.00 81.69 454 SER A N 1
ATOM 3657 C CA . SER A 1 454 ? 7.222 -24.064 -3.916 1.00 81.69 454 SER A CA 1
ATOM 3658 C C . SER A 1 454 ? 6.261 -23.262 -4.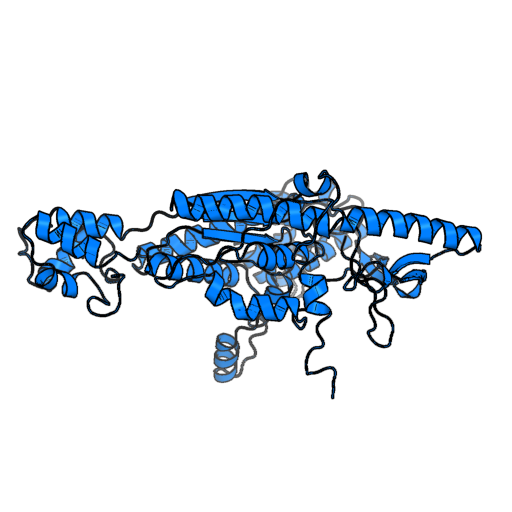785 1.00 81.69 454 SER A C 1
ATOM 3660 O O . SER A 1 454 ? 6.515 -23.045 -5.967 1.00 81.69 454 SER A O 1
ATOM 3662 N N . GLU A 1 455 ? 5.191 -22.743 -4.184 1.00 78.88 455 GLU A N 1
ATOM 3663 C CA . GLU A 1 455 ? 4.322 -21.760 -4.849 1.00 78.88 455 GLU A CA 1
ATOM 3664 C C . GLU A 1 455 ? 5.095 -20.488 -5.238 1.00 78.88 455 GLU A C 1
ATOM 3666 O O . GLU A 1 455 ? 4.751 -19.816 -6.203 1.00 78.88 455 GLU A O 1
ATOM 3671 N N . GLU A 1 456 ? 6.172 -20.186 -4.511 1.00 83.75 456 GLU A N 1
ATOM 3672 C CA . GLU A 1 456 ? 7.001 -18.990 -4.670 1.00 83.75 456 GLU A CA 1
ATOM 3673 C C . GLU A 1 456 ? 8.308 -19.261 -5.419 1.00 83.75 456 GLU A C 1
ATOM 3675 O O . GLU A 1 456 ? 9.285 -18.524 -5.278 1.00 83.75 456 GLU A O 1
ATOM 3680 N N . ASP A 1 457 ? 8.341 -20.327 -6.222 1.00 87.88 457 ASP A N 1
ATOM 3681 C CA . ASP A 1 457 ? 9.443 -20.578 -7.156 1.00 87.88 457 ASP A CA 1
ATOM 3682 C C . ASP A 1 457 ? 9.497 -19.521 -8.273 1.00 87.88 457 ASP A C 1
ATOM 3684 O O . ASP A 1 457 ? 10.524 -19.372 -8.935 1.00 87.88 457 ASP A O 1
ATOM 3688 N N . ARG A 1 458 ? 8.392 -18.796 -8.490 1.00 90.75 458 ARG A N 1
ATOM 3689 C CA . ARG A 1 458 ? 8.219 -17.704 -9.455 1.00 90.75 458 ARG A CA 1
ATOM 3690 C C . ARG A 1 458 ? 7.328 -16.615 -8.838 1.00 90.75 458 ARG A C 1
ATOM 3692 O O . ARG A 1 458 ? 6.551 -16.924 -7.934 1.00 90.75 458 ARG A O 1
ATOM 3699 N N . PRO A 1 459 ? 7.362 -15.374 -9.355 1.00 93.69 459 PRO A N 1
ATOM 3700 C CA . PRO A 1 459 ? 6.423 -14.333 -8.935 1.00 93.69 459 PRO A CA 1
ATOM 3701 C C . PRO A 1 459 ? 4.956 -14.737 -9.130 1.00 93.69 459 PRO A C 1
ATOM 3703 O O . PRO A 1 459 ? 4.582 -15.217 -10.204 1.00 93.69 459 PRO A O 1
ATOM 3706 N N . LEU A 1 460 ? 4.109 -14.492 -8.127 1.00 94.94 460 LEU A N 1
ATOM 3707 C CA . LEU A 1 460 ? 2.678 -14.810 -8.193 1.00 94.94 460 LEU A CA 1
ATOM 3708 C C . LEU A 1 460 ? 1.971 -13.959 -9.247 1.00 94.94 460 LEU A C 1
ATOM 3710 O O . LEU A 1 460 ? 1.126 -14.463 -9.983 1.00 94.94 460 LEU A O 1
ATOM 3714 N N . THR A 1 461 ? 2.357 -12.689 -9.373 1.00 94.25 461 THR A N 1
ATOM 3715 C CA . THR A 1 461 ? 1.882 -11.784 -10.430 1.00 94.25 461 THR A CA 1
ATOM 3716 C C . THR A 1 461 ? 2.087 -12.369 -11.826 1.00 94.25 461 THR A C 1
ATOM 3718 O O . THR A 1 461 ? 1.187 -12.287 -12.662 1.00 94.25 461 THR A O 1
ATOM 3721 N N . LEU A 1 462 ? 3.237 -12.997 -12.080 1.00 92.62 462 LEU A N 1
ATOM 3722 C CA . LEU A 1 462 ? 3.548 -13.621 -13.364 1.00 92.62 462 LEU A CA 1
ATOM 3723 C C . LEU A 1 462 ? 2.663 -14.841 -13.628 1.00 92.62 462 LEU A C 1
ATOM 3725 O O . LEU A 1 462 ? 2.068 -14.947 -14.698 1.00 92.62 462 LEU A O 1
ATOM 3729 N N . VAL A 1 463 ? 2.553 -15.737 -12.644 1.00 92.81 463 VAL A N 1
ATOM 3730 C CA . VAL A 1 463 ? 1.763 -16.972 -12.764 1.00 92.81 463 VAL A CA 1
ATOM 3731 C C . VAL A 1 463 ? 0.276 -16.659 -12.939 1.00 92.81 463 VAL A C 1
ATOM 3733 O O . VAL A 1 463 ? -0.375 -17.235 -13.805 1.00 92.81 463 VAL A O 1
ATOM 3736 N N . LEU A 1 464 ? -0.266 -15.713 -12.168 1.00 93.56 464 LEU A N 1
ATOM 3737 C CA . LEU A 1 464 ? -1.673 -15.319 -12.264 1.00 93.56 464 LEU A CA 1
ATOM 3738 C C . LEU A 1 464 ? -1.996 -14.664 -13.606 1.00 93.56 464 LEU A C 1
ATOM 3740 O O . LEU A 1 464 ? -3.032 -14.957 -14.196 1.00 93.56 464 LEU A O 1
ATOM 3744 N N . ASN A 1 465 ? -1.113 -13.803 -14.114 1.00 91.44 465 ASN A N 1
ATOM 3745 C CA . ASN A 1 465 ? -1.327 -13.126 -15.394 1.00 91.44 465 ASN A CA 1
ATOM 3746 C C . ASN A 1 465 ? -1.195 -14.052 -16.611 1.00 91.44 465 ASN A C 1
ATOM 3748 O O . ASN A 1 465 ? -1.617 -13.669 -17.699 1.00 91.44 465 ASN A O 1
ATOM 3752 N N . ALA A 1 466 ? -0.629 -15.248 -16.438 1.00 88.81 466 ALA A N 1
ATOM 3753 C CA . ALA A 1 466 ? -0.590 -16.279 -17.469 1.00 88.81 466 ALA A CA 1
ATOM 3754 C C . ALA A 1 466 ? -1.901 -17.073 -17.581 1.00 88.81 466 ALA A C 1
ATOM 3756 O O . ALA A 1 466 ? -2.120 -17.752 -18.585 1.00 88.81 466 ALA A O 1
ATOM 3757 N N . ILE A 1 467 ? -2.771 -17.006 -16.567 1.00 87.00 467 ILE A N 1
ATOM 3758 C CA . ILE A 1 467 ? -4.086 -17.644 -16.614 1.00 87.00 467 ILE A CA 1
ATOM 3759 C C . ILE A 1 467 ? -4.937 -16.869 -17.630 1.00 87.00 467 ILE A C 1
ATOM 3761 O O . ILE A 1 467 ? -5.145 -15.667 -17.431 1.00 87.00 467 ILE A O 1
ATOM 3765 N N . PRO A 1 468 ? -5.440 -17.522 -18.698 1.00 67.56 468 PRO A N 1
ATOM 3766 C CA . PRO A 1 468 ? -6.279 -16.862 -19.688 1.00 67.56 468 PRO A CA 1
ATOM 3767 C C . PRO A 1 468 ? -7.486 -16.233 -18.998 1.00 67.56 468 PRO A C 1
ATOM 3769 O O . PRO A 1 468 ? -8.238 -16.919 -18.301 1.00 67.56 468 PRO A O 1
ATOM 3772 N N . ASN A 1 469 ? -7.690 -14.931 -19.185 1.00 56.59 469 ASN A N 1
ATOM 3773 C CA . ASN A 1 469 ? -8.955 -14.332 -18.792 1.00 56.59 469 ASN A CA 1
ATOM 3774 C C . ASN A 1 469 ? -10.019 -14.847 -19.761 1.00 56.59 469 ASN A C 1
ATOM 3776 O O . ASN A 1 469 ? -9.787 -14.877 -20.965 1.00 56.59 469 ASN A O 1
ATOM 3780 N N . GLY A 1 470 ? -11.212 -15.199 -19.275 1.00 46.47 470 GLY A N 1
ATOM 3781 C CA . GLY A 1 470 ? -12.332 -15.626 -20.133 1.00 46.47 470 GLY A CA 1
ATOM 3782 C C . GLY A 1 470 ? -12.774 -14.594 -21.190 1.00 46.47 470 GLY A C 1
ATOM 3783 O O . GLY A 1 470 ? -13.672 -14.878 -21.971 1.00 46.47 470 GLY A O 1
ATOM 3784 N N . HIS A 1 471 ? -12.148 -13.413 -21.225 1.00 43.69 471 HIS A N 1
ATOM 3785 C CA . HIS A 1 471 ? -12.300 -12.397 -22.266 1.00 43.69 471 HIS A CA 1
ATOM 3786 C C . HIS A 1 471 ? -11.356 -12.572 -23.467 1.00 43.69 471 HIS A C 1
ATOM 3788 O O . HIS A 1 471 ? -11.643 -12.009 -24.513 1.00 43.69 471 HIS A O 1
ATOM 3794 N N . ASP A 1 472 ? -10.285 -13.365 -23.357 1.00 40.44 472 ASP A N 1
ATOM 3795 C CA . ASP A 1 472 ? -9.350 -13.640 -24.464 1.00 40.44 472 ASP A CA 1
ATOM 3796 C C . ASP A 1 472 ? -9.824 -14.812 -25.359 1.00 40.44 472 ASP A C 1
ATOM 3798 O O . ASP A 1 472 ? -9.078 -15.301 -26.207 1.00 40.44 472 ASP A O 1
ATOM 3802 N N . GLN A 1 473 ? -11.061 -15.289 -25.157 1.00 31.64 473 GLN A N 1
ATOM 3803 C CA . GLN A 1 473 ? -11.716 -16.341 -25.950 1.00 31.64 473 GLN A CA 1
ATOM 3804 C C . GLN A 1 473 ? -12.911 -15.843 -26.789 1.00 31.64 473 GLN A C 1
ATOM 3806 O O . GLN A 1 473 ? -13.669 -16.675 -27.288 1.00 31.64 473 GLN A O 1
ATOM 3811 N N . ILE A 1 474 ? -13.099 -14.526 -26.957 1.00 29.44 474 ILE A N 1
ATOM 3812 C CA . ILE A 1 474 ? -14.178 -13.961 -27.793 1.00 29.44 474 ILE A CA 1
ATOM 3813 C C . ILE A 1 474 ? -13.603 -13.217 -28.992 1.00 29.44 474 ILE A C 1
ATOM 3815 O O . ILE A 1 474 ? -12.747 -12.332 -28.772 1.00 29.44 474 ILE A O 1
#